Protein AF-E9HBF3-F1 (afdb_monomer)

Structure (mmCIF, N/CA/C/O backbone):
data_AF-E9HBF3-F1
#
_entry.id   AF-E9HBF3-F1
#
loop_
_atom_site.group_PDB
_atom_site.id
_atom_site.type_symbol
_atom_site.label_atom_id
_atom_site.label_alt_id
_atom_site.label_comp_id
_atom_site.label_asym_id
_atom_site.label_entity_id
_atom_site.label_seq_id
_atom_site.pdbx_PDB_ins_code
_atom_site.Cartn_x
_atom_site.Cartn_y
_atom_site.Cartn_z
_atom_site.occupancy
_atom_site.B_iso_or_equiv
_atom_site.auth_seq_id
_atom_site.auth_comp_id
_atom_site.auth_asym_id
_atom_site.auth_atom_id
_atom_site.pdbx_PDB_model_num
ATOM 1 N N . MET A 1 1 ? 72.595 2.912 -24.767 1.00 28.08 1 MET A N 1
ATOM 2 C CA . MET A 1 1 ? 73.232 1.734 -25.390 1.00 28.08 1 MET A CA 1
ATOM 3 C C . MET A 1 1 ? 72.296 1.200 -26.460 1.00 28.08 1 MET A C 1
ATOM 5 O O . MET A 1 1 ? 71.126 1.056 -26.131 1.00 28.08 1 MET A O 1
ATOM 9 N N . PRO A 1 2 ? 72.779 0.834 -27.653 1.00 41.19 2 PRO A N 1
ATOM 10 C CA . PRO A 1 2 ? 73.724 1.585 -28.490 1.00 41.19 2 PRO A CA 1
ATOM 11 C C . PRO A 1 2 ? 73.258 1.657 -29.979 1.00 41.19 2 PRO A C 1
ATOM 13 O O . PRO A 1 2 ? 72.336 0.948 -30.363 1.00 41.19 2 PRO A O 1
ATOM 16 N N . ASP A 1 3 ? 73.857 2.562 -30.773 1.00 30.80 3 ASP A N 1
ATOM 17 C CA . ASP A 1 3 ? 74.501 2.311 -32.096 1.00 30.80 3 ASP A CA 1
ATOM 18 C C . ASP A 1 3 ? 73.608 2.576 -33.341 1.00 30.80 3 ASP A C 1
ATOM 20 O O . ASP A 1 3 ? 72.460 2.162 -33.358 1.00 30.80 3 ASP A O 1
ATOM 24 N N . SER A 1 4 ? 73.985 3.268 -34.433 1.00 32.28 4 SER A N 1
ATOM 25 C CA . SER A 1 4 ? 75.213 3.952 -34.884 1.00 32.28 4 SER A CA 1
ATOM 26 C C . SER A 1 4 ? 74.895 4.918 -36.059 1.00 32.28 4 SER A C 1
ATOM 28 O O . SER A 1 4 ? 74.045 4.619 -36.889 1.00 32.28 4 SER A O 1
ATOM 30 N N . LEU A 1 5 ? 75.619 6.048 -36.120 1.00 29.22 5 LEU A N 1
ATOM 31 C CA . LEU A 1 5 ? 76.273 6.711 -37.278 1.00 29.22 5 LEU A CA 1
ATOM 32 C C . LEU A 1 5 ? 75.673 6.614 -38.707 1.00 29.22 5 LEU A C 1
ATOM 34 O O . LEU A 1 5 ? 75.657 5.544 -39.301 1.00 29.22 5 LEU A O 1
ATOM 38 N N . SER A 1 6 ? 75.438 7.761 -39.368 1.00 27.08 6 SER A N 1
ATOM 39 C CA . SER A 1 6 ? 76.413 8.382 -40.300 1.00 27.08 6 SER A CA 1
ATOM 40 C C . SER A 1 6 ? 75.799 9.572 -41.063 1.00 27.08 6 SER A C 1
ATOM 42 O O . SER A 1 6 ? 74.773 9.440 -41.723 1.00 27.08 6 SER A O 1
ATOM 44 N N . ASN A 1 7 ? 76.486 10.719 -41.029 1.00 34.28 7 ASN A N 1
ATOM 45 C CA . ASN A 1 7 ? 76.371 11.791 -42.031 1.00 34.28 7 ASN A CA 1
ATOM 46 C C . ASN A 1 7 ? 77.006 11.316 -43.358 1.00 34.28 7 ASN A C 1
ATOM 48 O O . ASN A 1 7 ? 77.822 10.386 -43.330 1.00 34.28 7 ASN A O 1
ATOM 52 N N . PRO A 1 8 ? 76.692 11.950 -44.505 1.00 32.62 8 PRO A N 1
ATOM 53 C CA . PRO A 1 8 ? 77.701 12.856 -45.068 1.00 32.62 8 PRO A CA 1
ATOM 54 C C . PRO A 1 8 ? 77.148 14.096 -45.798 1.00 32.62 8 PRO A C 1
ATOM 56 O O . PRO A 1 8 ? 76.252 14.023 -46.635 1.00 32.62 8 PRO A O 1
ATOM 59 N N . GLU A 1 9 ? 77.812 15.229 -45.564 1.00 29.06 9 GLU A N 1
ATOM 60 C CA . GLU A 1 9 ? 78.043 16.254 -46.581 1.00 29.06 9 GLU A CA 1
ATOM 61 C C . GLU A 1 9 ? 79.054 15.715 -47.606 1.00 29.06 9 GLU A C 1
ATOM 63 O O . GLU A 1 9 ? 80.162 15.341 -47.221 1.00 29.06 9 GLU A O 1
ATOM 68 N N . THR A 1 10 ? 78.733 15.709 -48.906 1.00 28.00 10 THR A N 1
ATOM 69 C CA . THR A 1 10 ? 79.713 15.993 -49.976 1.00 28.00 10 THR A CA 1
ATOM 70 C C . THR A 1 10 ? 79.043 16.244 -51.335 1.00 28.00 10 THR A C 1
ATOM 72 O O . THR A 1 10 ? 78.173 15.501 -51.777 1.00 28.00 10 THR A O 1
ATOM 75 N N . SER A 1 11 ? 79.576 17.247 -52.038 1.00 28.05 11 SER A N 1
ATOM 76 C CA . SER A 1 11 ? 79.447 17.546 -53.476 1.00 28.05 11 SER A CA 1
ATOM 77 C C . SER A 1 11 ? 78.291 18.447 -53.957 1.00 28.05 11 SER A C 1
ATOM 79 O O . SER A 1 11 ? 77.379 18.064 -54.680 1.00 28.05 11 SER A O 1
ATOM 81 N N . LEU A 1 12 ? 78.468 19.747 -53.706 1.00 35.88 12 LEU A N 1
ATOM 82 C CA . LEU A 1 12 ? 78.299 20.757 -54.755 1.00 35.88 12 LEU A CA 1
ATOM 83 C C . LEU A 1 12 ? 79.324 20.478 -55.871 1.00 35.88 12 LEU A C 1
ATOM 85 O O . LEU A 1 12 ? 80.482 20.860 -55.734 1.00 35.88 12 LEU A O 1
ATOM 89 N N . ASN A 1 13 ? 78.928 19.770 -56.933 1.00 29.80 13 ASN A N 1
ATOM 90 C CA . ASN A 1 13 ? 79.498 19.889 -58.285 1.00 29.80 13 ASN A CA 1
ATOM 91 C C . ASN A 1 13 ? 78.826 18.902 -59.252 1.00 29.80 13 ASN A C 1
ATOM 93 O O . ASN A 1 13 ? 79.153 17.720 -59.250 1.00 29.80 13 ASN A O 1
ATOM 97 N N . SER A 1 14 ? 77.914 19.398 -60.094 1.00 29.48 14 SER A N 1
ATOM 98 C CA . SER A 1 14 ? 77.760 19.019 -61.520 1.00 29.48 14 SER A CA 1
ATOM 99 C C . SER A 1 14 ? 76.380 19.417 -62.064 1.00 29.48 14 SER A C 1
ATOM 101 O O . SER A 1 14 ? 75.605 18.599 -62.538 1.00 29.48 14 SER A O 1
ATOM 103 N N . PHE A 1 15 ? 76.065 20.716 -62.045 1.00 31.09 15 PHE A N 1
ATOM 104 C CA . PHE A 1 15 ? 74.887 21.249 -62.749 1.00 31.09 15 PHE A CA 1
ATOM 105 C C . PHE A 1 15 ? 75.175 21.664 -64.209 1.00 31.09 15 PHE A C 1
ATOM 107 O O . PHE A 1 15 ? 74.366 22.346 -64.826 1.00 31.09 15 PHE A O 1
ATOM 114 N N . PHE A 1 16 ? 76.301 21.236 -64.795 1.00 33.53 16 PHE A N 1
ATOM 115 C CA . PHE A 1 16 ? 76.642 21.479 -66.205 1.00 33.53 16 PHE A CA 1
ATOM 116 C C . PHE A 1 16 ? 77.456 20.323 -66.803 1.00 33.53 16 PHE A C 1
ATOM 118 O O . PHE A 1 16 ? 78.649 20.460 -67.031 1.00 33.53 16 PHE A O 1
ATOM 125 N N . THR A 1 17 ? 76.813 19.186 -67.063 1.00 28.30 17 THR A N 1
ATOM 126 C CA . THR A 1 17 ? 77.316 18.097 -67.929 1.00 28.30 17 THR A CA 1
ATOM 127 C C . THR A 1 17 ? 76.178 17.079 -68.044 1.00 28.30 17 THR A C 1
ATOM 129 O O . THR A 1 17 ? 75.911 16.342 -67.108 1.00 28.30 17 THR A O 1
ATOM 132 N N . THR A 1 18 ? 75.359 17.039 -69.093 1.00 32.16 18 THR A N 1
ATOM 133 C CA . THR A 1 18 ? 75.616 16.208 -70.281 1.00 32.16 18 THR A CA 1
ATOM 134 C C . THR A 1 18 ? 74.447 16.385 -71.264 1.00 32.16 18 THR A C 1
ATOM 136 O O . THR A 1 18 ? 73.465 15.651 -71.257 1.00 32.16 18 THR A O 1
ATOM 139 N N . LEU A 1 19 ? 74.538 17.383 -72.141 1.00 29.86 19 LEU A N 1
ATOM 140 C CA . LEU A 1 19 ? 73.774 17.414 -73.390 1.00 29.86 19 LEU A CA 1
ATOM 141 C C . LEU A 1 19 ? 74.514 16.533 -74.401 1.00 29.86 19 LEU A C 1
ATOM 143 O O . LEU A 1 19 ? 75.230 17.077 -75.220 1.00 29.86 19 LEU A O 1
ATOM 147 N N . TYR A 1 20 ? 74.437 15.206 -74.267 1.00 27.05 20 TYR A N 1
ATOM 148 C CA . TYR A 1 20 ? 74.716 14.186 -75.299 1.00 27.05 20 TYR A CA 1
ATOM 149 C C . TYR A 1 20 ? 74.540 12.799 -74.653 1.00 27.05 20 TYR A C 1
ATOM 151 O O . TYR A 1 20 ? 75.261 12.493 -73.701 1.00 27.05 20 TYR A O 1
ATOM 159 N N . PRO A 1 21 ? 73.638 11.930 -75.141 1.00 31.66 21 PRO A N 1
ATOM 160 C CA . PRO A 1 21 ? 73.693 10.518 -74.806 1.00 31.66 21 PRO A CA 1
ATOM 161 C C . PRO A 1 21 ? 74.932 9.894 -75.449 1.00 31.66 21 PRO A C 1
ATOM 163 O O . PRO A 1 21 ? 75.160 10.003 -76.654 1.00 31.66 21 PRO A O 1
ATOM 166 N N . ASN A 1 22 ? 75.712 9.249 -74.594 1.00 26.64 22 ASN A N 1
ATOM 167 C CA . ASN A 1 22 ? 76.778 8.314 -74.904 1.00 26.64 22 ASN A CA 1
ATOM 168 C C . ASN A 1 22 ? 76.219 7.202 -75.817 1.00 26.64 22 ASN A C 1
ATOM 170 O O . ASN A 1 22 ? 75.360 6.433 -75.388 1.00 26.64 22 ASN A O 1
ATOM 174 N N . LEU A 1 23 ? 76.656 7.147 -77.078 1.00 30.16 23 LEU A N 1
ATOM 175 C CA . LEU A 1 23 ? 76.361 6.044 -77.997 1.00 30.16 23 LEU A CA 1
ATOM 176 C C . LEU A 1 23 ? 77.464 4.993 -77.844 1.00 30.16 23 LEU A C 1
ATOM 178 O O . LEU A 1 23 ? 78.393 4.943 -78.646 1.00 30.16 23 LEU A O 1
ATOM 182 N N . SER A 1 24 ? 77.364 4.186 -76.790 1.00 29.47 24 SER A N 1
ATOM 183 C CA . SER A 1 24 ? 78.046 2.895 -76.730 1.00 29.47 24 SER A CA 1
ATOM 184 C C . SER A 1 24 ? 77.067 1.822 -77.193 1.00 29.47 24 SER A C 1
ATOM 186 O O . SER A 1 24 ? 75.926 1.781 -76.737 1.00 29.47 24 SER A O 1
ATOM 188 N N . ASP A 1 25 ? 77.540 1.027 -78.144 1.00 29.30 25 ASP A N 1
ATOM 189 C CA . ASP A 1 25 ? 76.858 -0.007 -78.917 1.00 29.30 25 ASP A CA 1
ATOM 190 C C . ASP A 1 25 ? 75.810 -0.840 -78.164 1.00 29.30 25 ASP A C 1
ATOM 192 O O . ASP A 1 25 ? 76.128 -1.494 -77.179 1.00 29.30 25 ASP A O 1
ATOM 196 N N . GLU A 1 26 ? 74.598 -0.918 -78.724 1.00 31.75 26 GLU A N 1
ATOM 197 C CA . GLU A 1 26 ? 73.961 -2.204 -79.035 1.00 31.75 26 GLU A CA 1
ATOM 198 C C . GLU A 1 26 ? 72.717 -2.012 -79.926 1.00 31.75 26 GLU A C 1
ATOM 200 O O . GLU A 1 26 ? 71.813 -1.233 -79.631 1.00 31.75 26 GLU A O 1
ATOM 205 N N . ASN A 1 27 ? 72.674 -2.800 -81.005 1.00 32.94 27 ASN A N 1
ATOM 206 C CA . ASN A 1 27 ? 71.520 -3.112 -81.858 1.00 32.94 27 ASN A CA 1
ATOM 207 C C . ASN A 1 27 ? 71.022 -2.057 -82.863 1.00 32.94 27 ASN A C 1
ATOM 209 O O . ASN A 1 27 ? 69.953 -1.473 -82.695 1.00 32.94 27 ASN A O 1
ATOM 213 N N . LEU A 1 28 ? 71.683 -1.983 -84.029 1.00 28.25 28 LEU A N 1
ATOM 214 C CA . LEU A 1 28 ? 71.010 -1.676 -85.301 1.00 28.25 28 LEU A CA 1
ATOM 215 C C . LEU A 1 28 ? 71.503 -2.589 -86.451 1.00 28.25 28 LEU A C 1
ATOM 217 O O . LEU A 1 28 ? 72.651 -3.031 -86.439 1.00 28.25 28 LEU A O 1
ATOM 221 N N . PRO A 1 29 ? 70.639 -2.912 -87.436 1.00 27.05 29 PRO A N 1
ATOM 222 C CA . PRO A 1 29 ? 70.809 -4.042 -88.346 1.00 27.05 29 PRO A CA 1
ATOM 223 C C . PRO A 1 29 ? 71.806 -3.765 -89.475 1.00 27.05 29 PRO A C 1
ATOM 225 O O . PRO A 1 29 ? 71.719 -2.764 -90.186 1.00 27.05 29 PRO A O 1
ATOM 228 N N . SER A 1 30 ? 72.683 -4.745 -89.685 1.00 32.81 30 SER A N 1
ATOM 229 C CA . SER A 1 30 ? 73.542 -4.932 -90.854 1.00 32.81 30 SER A CA 1
ATOM 230 C C . SER 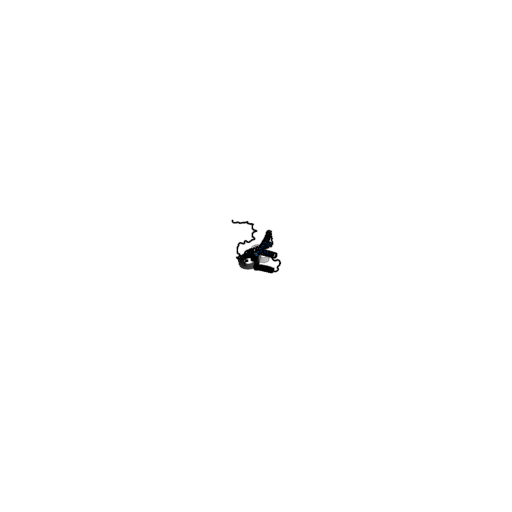A 1 30 ? 72.746 -4.880 -92.166 1.00 32.81 30 SER A C 1
ATOM 232 O O . SER A 1 30 ? 72.001 -5.805 -92.483 1.00 32.81 30 SER A O 1
ATOM 234 N N . SER A 1 31 ? 72.873 -3.788 -92.926 1.00 30.30 31 SER A N 1
ATOM 235 C CA . SER A 1 31 ? 72.688 -3.771 -94.389 1.00 30.30 31 SER A CA 1
ATOM 236 C C . SER A 1 31 ? 73.111 -2.422 -94.984 1.00 30.30 31 SER A C 1
ATOM 238 O O . SER A 1 31 ? 72.292 -1.612 -95.406 1.00 30.30 31 SER A O 1
ATOM 240 N N . TYR A 1 32 ? 74.419 -2.187 -95.054 1.00 26.03 32 TYR A N 1
ATOM 241 C CA . TYR A 1 32 ? 74.988 -1.275 -96.046 1.00 26.03 32 TYR A CA 1
ATOM 242 C C . TYR A 1 32 ? 75.946 -2.087 -96.914 1.00 26.03 32 TYR A C 1
ATOM 244 O O . TYR A 1 32 ? 76.972 -2.570 -96.444 1.00 26.03 32 TYR A O 1
ATOM 252 N N . SER A 1 33 ? 75.559 -2.295 -98.173 1.00 27.19 33 SER A N 1
ATOM 253 C CA . SER A 1 33 ? 76.457 -2.816 -99.204 1.00 27.19 33 SER A CA 1
ATOM 254 C C . SER A 1 33 ? 77.516 -1.750 -99.515 1.00 27.19 33 SER A C 1
ATOM 256 O O . SER A 1 33 ? 77.144 -0.583 -99.674 1.00 27.19 33 SER A O 1
ATOM 258 N N . PRO A 1 34 ? 78.813 -2.095 -99.592 1.00 31.56 34 PRO A N 1
ATOM 259 C CA . PRO A 1 34 ? 79.836 -1.167 -100.057 1.00 31.56 34 PRO A CA 1
ATOM 260 C C . PRO A 1 34 ? 79.575 -0.809 -101.521 1.00 31.56 34 PRO A C 1
ATOM 262 O O . PRO A 1 34 ? 79.150 -1.668 -102.292 1.00 31.56 34 PRO A O 1
ATOM 265 N N . LEU A 1 35 ? 79.832 0.453 -101.879 1.00 25.70 35 LEU A N 1
ATOM 266 C CA . LEU A 1 35 ? 79.779 0.976 -103.244 1.00 25.70 35 LEU A CA 1
ATOM 267 C C . LEU A 1 35 ? 80.336 -0.040 -104.254 1.00 25.70 35 LEU A C 1
ATOM 269 O O . LEU A 1 35 ? 81.530 -0.344 -104.235 1.00 25.70 35 LEU A O 1
ATOM 273 N N . GLU A 1 36 ? 79.480 -0.511 -105.161 1.00 27.69 36 GLU A N 1
ATOM 274 C CA . GLU A 1 36 ? 79.919 -1.197 -106.368 1.00 27.69 36 GLU A CA 1
ATOM 275 C C . GLU A 1 36 ? 80.816 -0.253 -107.178 1.00 27.69 36 GLU A C 1
ATOM 277 O O . GLU A 1 36 ? 80.443 0.854 -107.577 1.00 27.69 36 GLU A O 1
ATOM 282 N N . THR A 1 37 ? 82.036 -0.724 -107.394 1.00 29.75 37 THR A N 1
ATOM 283 C CA . THR A 1 37 ? 83.004 -0.237 -108.366 1.00 29.75 37 THR A CA 1
ATOM 284 C C . THR A 1 37 ? 82.352 -0.111 -109.743 1.00 29.75 37 THR A C 1
ATOM 286 O O . THR A 1 37 ? 82.027 -1.112 -110.379 1.00 29.75 37 THR A O 1
ATOM 289 N N . PHE A 1 38 ? 82.192 1.122 -110.230 1.00 26.06 38 PHE A N 1
ATOM 290 C CA . PHE A 1 38 ? 81.816 1.416 -111.615 1.00 26.06 38 PHE A CA 1
ATOM 291 C C . PHE A 1 38 ? 82.987 1.102 -112.567 1.00 26.06 38 PHE A C 1
ATOM 293 O O . PHE A 1 38 ? 83.639 1.999 -113.098 1.00 26.06 38 PHE A O 1
ATOM 300 N N . GLU A 1 39 ? 83.249 -0.182 -112.804 1.00 27.66 39 GLU A N 1
ATOM 301 C CA . GLU A 1 39 ? 84.010 -0.652 -113.964 1.00 27.66 39 GLU A CA 1
ATOM 302 C C . GLU A 1 39 ? 83.048 -1.017 -115.096 1.00 27.66 39 GLU A C 1
ATOM 304 O O . GLU A 1 39 ? 82.783 -2.182 -115.355 1.00 27.66 39 GLU A O 1
ATOM 309 N N . HIS A 1 40 ? 82.539 -0.018 -115.816 1.00 30.08 40 HIS A N 1
ATOM 310 C CA . HIS A 1 40 ? 81.996 -0.237 -117.157 1.00 30.08 40 HIS A CA 1
ATOM 311 C C . HIS A 1 40 ? 82.411 0.917 -118.066 1.00 30.08 40 HIS A C 1
ATOM 313 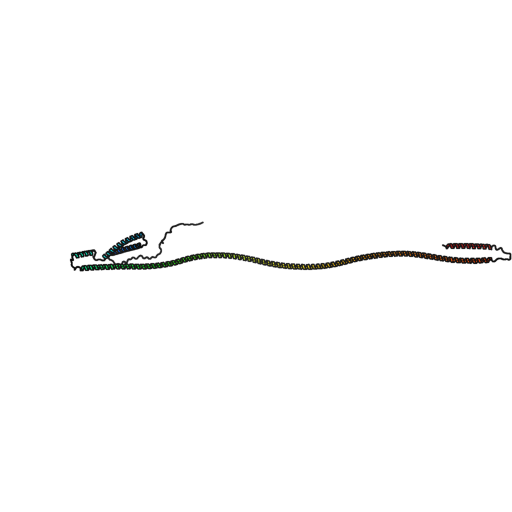O O . HIS A 1 40 ? 81.667 1.866 -118.307 1.00 30.08 40 HIS A O 1
ATOM 319 N N . SER A 1 41 ? 83.642 0.811 -118.565 1.00 24.98 41 SER A N 1
ATOM 320 C CA . SER A 1 41 ? 84.127 1.536 -119.738 1.00 24.98 41 SER A CA 1
ATOM 321 C C . SER A 1 41 ? 83.405 1.021 -120.987 1.00 24.98 41 SER A C 1
ATOM 323 O O . SER A 1 41 ? 83.555 -0.156 -121.318 1.00 24.98 41 SER A O 1
ATOM 325 N N . PRO A 1 42 ? 82.679 1.856 -121.751 1.00 33.16 42 PRO A N 1
ATOM 326 C CA . PRO A 1 42 ? 82.379 1.538 -123.133 1.00 33.16 42 PRO A CA 1
ATOM 327 C C . PRO A 1 42 ? 83.645 1.815 -123.941 1.00 33.16 42 PRO A C 1
ATOM 329 O O . PRO A 1 42 ? 84.012 2.964 -124.196 1.00 33.16 42 PRO A O 1
ATOM 332 N N . SER A 1 43 ? 84.332 0.737 -124.306 1.00 32.03 43 SER A N 1
ATOM 333 C CA . SER A 1 43 ? 85.407 0.727 -125.288 1.00 32.03 43 SER A CA 1
ATOM 334 C C . SER A 1 43 ? 84.941 1.372 -126.591 1.00 32.03 43 SER A C 1
ATOM 336 O O . SER A 1 43 ? 84.125 0.826 -127.331 1.00 32.03 43 SER A O 1
ATOM 338 N N . THR A 1 44 ? 85.496 2.532 -126.911 1.00 38.72 44 THR A N 1
ATOM 339 C CA . THR A 1 44 ? 85.747 2.912 -128.301 1.00 38.72 44 THR A CA 1
ATOM 340 C C . THR A 1 44 ? 87.086 3.623 -128.304 1.00 38.72 44 THR A C 1
ATOM 342 O O . THR A 1 44 ? 87.205 4.798 -127.971 1.00 38.72 44 THR A O 1
ATOM 345 N N . THR A 1 45 ? 88.111 2.818 -128.547 1.00 38.97 45 THR A N 1
ATOM 346 C CA . THR A 1 45 ? 89.524 3.162 -128.579 1.00 38.97 45 THR A CA 1
ATOM 347 C C . THR A 1 45 ? 89.738 4.324 -129.549 1.00 38.97 45 THR A C 1
ATOM 349 O O . THR A 1 45 ? 89.712 4.143 -130.763 1.00 38.97 45 THR A O 1
ATOM 352 N N . ILE A 1 46 ? 89.940 5.531 -129.017 1.00 45.91 46 ILE A N 1
ATOM 353 C CA . ILE A 1 46 ? 90.760 6.529 -129.705 1.00 45.91 46 ILE A CA 1
ATOM 354 C C . ILE A 1 46 ? 92.179 5.972 -129.598 1.00 45.91 46 ILE A C 1
ATOM 356 O O . ILE A 1 46 ? 92.660 5.739 -128.487 1.00 45.91 46 ILE A O 1
ATOM 360 N N . SER A 1 47 ? 92.760 5.590 -130.733 1.00 52.31 47 SER A N 1
ATOM 361 C CA . SER A 1 47 ? 93.882 4.648 -130.781 1.00 52.31 47 SER A CA 1
ATOM 362 C C . SER A 1 47 ? 95.249 5.281 -130.480 1.00 52.31 47 SER A C 1
ATOM 364 O O . SER A 1 47 ? 96.244 4.559 -130.474 1.00 52.31 47 SER A O 1
ATOM 366 N N . ASP A 1 48 ? 95.299 6.578 -130.146 1.00 58.53 48 ASP A N 1
ATOM 367 C CA . ASP A 1 48 ? 96.4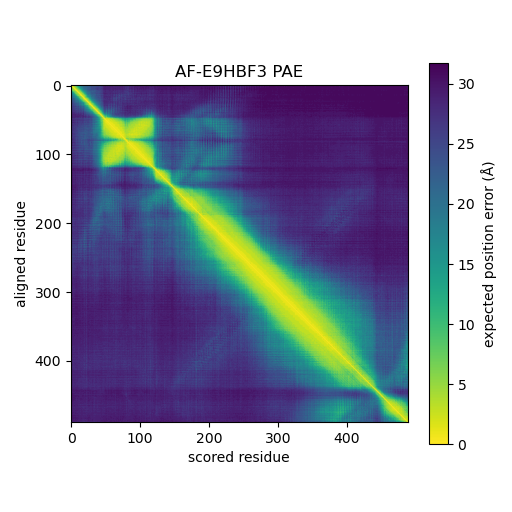94 7.260 -129.637 1.00 58.53 48 ASP A CA 1
ATOM 368 C C . ASP A 1 48 ? 96.474 7.393 -128.091 1.00 58.53 48 ASP A C 1
ATOM 370 O O . ASP A 1 48 ? 95.614 8.082 -127.515 1.00 58.53 48 ASP A O 1
ATOM 374 N N . PRO A 1 49 ? 97.437 6.766 -127.378 1.00 69.31 49 PRO A N 1
ATOM 375 C CA . PRO A 1 49 ? 97.622 6.902 -125.931 1.00 69.31 49 PRO A CA 1
ATOM 376 C C . PRO A 1 49 ? 97.691 8.355 -125.437 1.00 69.31 49 PRO A C 1
ATOM 378 O O . PRO A 1 49 ? 97.257 8.646 -124.316 1.00 69.31 49 PRO A O 1
ATOM 381 N N . ALA A 1 50 ? 98.201 9.283 -126.253 1.00 66.44 50 ALA A N 1
ATOM 382 C CA . ALA A 1 50 ? 98.301 10.694 -125.897 1.00 66.44 50 ALA A CA 1
ATOM 383 C C . ALA A 1 50 ? 96.923 11.371 -125.820 1.00 66.44 50 ALA A C 1
ATOM 385 O O . ALA A 1 50 ? 96.683 12.172 -124.911 1.00 66.44 50 ALA A O 1
ATOM 386 N N . VAL A 1 51 ? 95.989 11.014 -126.709 1.00 64.56 51 VAL A N 1
ATOM 387 C CA . VAL A 1 51 ? 94.624 11.567 -126.713 1.00 64.56 51 VAL A CA 1
ATOM 388 C C . VAL A 1 51 ? 93.822 11.061 -125.520 1.00 64.56 51 VAL A C 1
ATOM 390 O O . VAL A 1 51 ? 93.163 11.854 -124.846 1.00 64.56 51 VAL A O 1
ATOM 393 N N . ASN A 1 52 ? 93.931 9.772 -125.186 1.00 67.62 52 ASN A N 1
ATOM 394 C CA . ASN A 1 52 ? 93.283 9.217 -123.992 1.00 67.62 52 ASN A CA 1
ATOM 395 C C . ASN A 1 52 ? 93.852 9.810 -122.696 1.00 67.62 52 ASN A C 1
ATOM 397 O O . ASN A 1 52 ? 93.097 10.119 -121.773 1.00 67.62 52 ASN A O 1
ATOM 401 N N . THR A 1 53 ? 95.167 10.037 -122.637 1.00 76.69 53 THR A N 1
ATOM 402 C CA . THR A 1 53 ? 95.805 10.706 -121.493 1.00 76.69 53 THR A CA 1
ATOM 403 C C . THR A 1 53 ? 95.295 12.140 -121.345 1.00 76.69 53 THR A C 1
ATOM 405 O O . THR A 1 53 ? 94.907 12.553 -120.253 1.00 76.69 53 THR A O 1
ATOM 408 N N . ALA A 1 54 ? 95.212 12.893 -122.445 1.00 70.31 54 ALA A N 1
ATOM 409 C CA . ALA A 1 54 ? 94.679 14.252 -122.431 1.00 70.31 54 ALA A CA 1
ATOM 410 C C . ALA A 1 54 ? 93.181 14.305 -122.072 1.00 70.31 54 ALA A C 1
ATOM 412 O O . ALA A 1 54 ? 92.779 15.179 -121.302 1.00 70.31 54 ALA A O 1
ATOM 413 N N . ARG A 1 55 ? 92.375 13.337 -122.534 1.00 70.69 55 ARG A N 1
ATOM 414 C CA . ARG A 1 55 ? 90.960 13.178 -122.150 1.00 70.69 55 ARG A CA 1
ATOM 415 C C . ARG A 1 55 ? 90.805 12.981 -120.648 1.00 70.69 55 ARG A C 1
ATOM 417 O O . ARG A 1 55 ? 90.008 13.664 -120.010 1.00 70.69 55 ARG A O 1
ATOM 424 N N . ASN A 1 56 ? 91.566 12.047 -120.085 1.00 74.19 56 ASN A N 1
ATOM 425 C CA . ASN A 1 56 ? 91.504 11.737 -118.661 1.00 74.19 56 ASN A CA 1
ATOM 426 C C . ASN A 1 56 ? 92.000 12.920 -117.821 1.00 74.19 56 ASN A C 1
ATOM 428 O O . ASN A 1 56 ? 91.366 13.267 -116.828 1.00 74.19 56 ASN A O 1
ATOM 432 N N . ASN A 1 57 ? 93.055 13.610 -118.261 1.00 77.25 57 ASN A N 1
ATOM 433 C CA . ASN A 1 57 ? 93.524 14.832 -117.609 1.00 77.25 57 ASN A CA 1
ATOM 434 C C . ASN A 1 57 ? 92.463 15.941 -117.629 1.00 77.25 57 ASN A C 1
ATOM 436 O O . ASN A 1 57 ? 92.281 16.620 -116.615 1.00 77.25 57 ASN A O 1
ATOM 440 N N . PHE A 1 58 ? 91.738 16.111 -118.741 1.00 76.00 58 PHE A N 1
ATOM 441 C CA . PHE A 1 58 ? 90.620 17.050 -118.819 1.00 76.00 58 PHE A CA 1
ATOM 442 C C . PHE A 1 58 ? 89.496 16.665 -117.851 1.00 76.00 58 PHE A C 1
ATOM 444 O O . PHE A 1 58 ? 89.090 17.497 -117.044 1.00 76.00 58 PHE A O 1
ATOM 451 N N . LEU A 1 59 ? 89.033 15.411 -117.875 1.00 71.88 59 LEU A N 1
ATOM 452 C CA . LEU A 1 59 ? 87.944 14.942 -117.010 1.00 71.88 59 LEU A CA 1
ATOM 453 C C . LEU A 1 59 ? 88.277 15.082 -115.520 1.00 71.88 59 LEU A C 1
ATOM 455 O O . LEU A 1 59 ? 87.419 15.493 -114.741 1.00 71.88 59 LEU A O 1
ATOM 459 N N . THR A 1 60 ? 89.515 14.784 -115.125 1.00 78.38 60 THR A N 1
ATOM 460 C CA . THR A 1 60 ? 89.973 14.943 -113.738 1.00 78.38 60 THR A CA 1
ATOM 461 C C . THR A 1 60 ? 89.969 16.411 -113.309 1.00 78.38 60 THR A C 1
ATOM 463 O O . THR A 1 60 ? 89.437 16.734 -112.249 1.00 78.38 60 THR A O 1
ATOM 466 N N . ASN A 1 61 ? 90.495 17.320 -114.137 1.00 74.50 61 ASN A N 1
ATOM 467 C CA . ASN A 1 61 ? 90.504 18.752 -113.810 1.00 74.50 61 ASN A CA 1
ATOM 468 C C . ASN A 1 61 ? 89.100 19.365 -113.832 1.00 74.50 61 ASN A C 1
ATOM 470 O O . ASN A 1 61 ? 88.773 20.197 -112.988 1.00 74.50 61 ASN A O 1
ATOM 474 N N . TRP A 1 62 ? 88.243 18.910 -114.744 1.00 72.75 62 TRP A N 1
ATOM 475 C CA . TRP A 1 62 ? 86.850 19.329 -114.796 1.00 72.75 62 TRP A CA 1
ATOM 476 C C . TRP A 1 62 ? 86.081 18.911 -113.535 1.00 72.75 62 TRP A C 1
ATOM 478 O O . TRP A 1 62 ? 85.405 19.752 -112.945 1.00 72.75 62 TRP A O 1
ATOM 488 N N . LYS A 1 63 ? 86.243 17.666 -113.058 1.00 78.06 63 LYS A N 1
ATOM 489 C CA . LYS A 1 63 ? 85.656 17.215 -111.780 1.00 78.06 63 LYS A CA 1
ATOM 490 C C . LYS A 1 63 ? 86.113 18.078 -110.604 1.00 78.06 63 LYS A C 1
ATOM 492 O O . LYS A 1 63 ? 85.269 18.569 -109.861 1.00 78.06 63 LYS A O 1
ATOM 497 N N . ALA A 1 64 ? 87.418 18.336 -110.495 1.00 74.75 64 ALA A N 1
ATOM 498 C CA . ALA A 1 64 ? 87.962 19.212 -109.456 1.00 74.75 64 ALA A CA 1
ATOM 499 C C . ALA A 1 64 ? 87.371 20.633 -109.534 1.00 74.75 64 ALA A C 1
ATOM 501 O O . ALA A 1 64 ? 87.043 21.233 -108.513 1.00 74.75 64 ALA A O 1
ATOM 502 N N . SER A 1 65 ? 87.167 21.164 -110.745 1.00 77.38 65 SER A N 1
ATOM 503 C CA . SER A 1 65 ? 86.522 22.466 -110.924 1.00 77.38 65 SER A CA 1
ATOM 504 C C . SER A 1 65 ? 85.067 22.482 -110.444 1.00 77.38 65 SER A C 1
ATOM 506 O O . SER A 1 65 ? 84.641 23.486 -109.880 1.00 77.38 65 SER A O 1
ATOM 508 N N . VAL A 1 66 ? 84.304 21.407 -110.673 1.00 71.75 66 VAL A N 1
ATOM 509 C CA . VAL A 1 66 ? 82.895 21.298 -110.250 1.00 71.75 66 VAL A CA 1
ATOM 510 C C . VAL A 1 66 ? 82.778 21.160 -108.730 1.00 71.75 66 VAL A C 1
ATOM 512 O O . VAL A 1 66 ? 81.907 21.783 -108.126 1.00 71.75 66 VAL A O 1
ATOM 515 N N . GLU A 1 67 ? 83.669 20.397 -108.094 1.00 79.94 67 GLU A N 1
ATOM 516 C CA . GLU A 1 67 ? 83.703 20.263 -106.632 1.00 79.94 67 GLU A CA 1
ATOM 517 C C . GLU A 1 67 ? 83.996 21.605 -105.948 1.00 79.94 67 GLU A C 1
ATOM 519 O O . GLU A 1 67 ? 83.250 22.005 -105.052 1.00 79.94 67 GLU A O 1
ATOM 524 N N . ILE A 1 68 ? 84.998 22.354 -106.428 1.00 83.00 68 ILE A N 1
ATOM 525 C CA . ILE A 1 68 ? 85.314 23.697 -105.907 1.00 83.00 68 ILE A CA 1
ATOM 526 C C . ILE A 1 68 ? 84.120 24.650 -106.078 1.00 83.00 68 ILE A C 1
ATOM 528 O O . ILE A 1 68 ? 83.807 25.420 -105.170 1.00 83.00 68 ILE A O 1
ATOM 532 N N . GLU A 1 69 ? 83.416 24.586 -107.213 1.00 78.62 69 GLU A N 1
ATOM 533 C CA . GLU A 1 69 ? 82.216 25.392 -107.471 1.00 78.62 69 GLU A CA 1
ATOM 534 C C . GLU A 1 69 ? 81.076 25.058 -106.491 1.00 78.62 69 GLU A C 1
ATOM 536 O O . GLU A 1 69 ? 80.444 25.963 -105.941 1.00 78.62 69 GLU A O 1
ATOM 541 N N . SER A 1 70 ? 80.854 23.771 -106.208 1.00 73.50 70 SER A N 1
ATOM 542 C CA . SER A 1 70 ? 79.854 23.304 -105.240 1.00 73.50 70 SER A CA 1
ATOM 543 C C . SER A 1 70 ? 80.187 23.736 -103.807 1.00 73.50 70 SER A C 1
ATOM 545 O O . SER A 1 70 ? 79.311 24.207 -103.072 1.00 73.50 70 SER A O 1
ATOM 547 N N . SER A 1 71 ? 81.455 23.622 -103.401 1.00 81.38 71 SER A N 1
ATOM 548 C CA . SER A 1 71 ? 81.926 24.091 -102.094 1.00 81.38 71 SER A CA 1
ATOM 549 C C . SER A 1 71 ? 81.786 25.608 -101.958 1.00 81.38 71 SER A C 1
ATOM 551 O O . SER A 1 71 ? 81.271 26.083 -100.946 1.00 81.38 71 SER A O 1
ATOM 553 N N . TYR A 1 72 ? 82.148 26.371 -102.995 1.00 85.19 72 TYR A N 1
ATOM 554 C CA . TYR A 1 72 ? 81.956 27.822 -103.031 1.00 85.19 72 TYR A CA 1
ATOM 555 C C . TYR A 1 72 ? 80.477 28.209 -102.864 1.00 85.19 72 TYR A C 1
ATOM 557 O O . TYR A 1 72 ? 80.162 29.073 -102.042 1.00 85.19 72 TYR A O 1
ATOM 565 N N . LEU A 1 73 ? 79.559 27.551 -103.585 1.00 78.94 73 LEU A N 1
ATOM 566 C CA . LEU A 1 73 ? 78.112 27.806 -103.507 1.00 78.94 73 LEU A CA 1
ATOM 567 C C . LEU A 1 73 ? 77.516 27.451 -102.137 1.00 78.94 73 LEU A C 1
ATOM 569 O O . LEU A 1 73 ? 76.692 28.196 -101.606 1.00 78.94 73 LEU A O 1
ATOM 573 N N . THR A 1 74 ? 77.947 26.339 -101.541 1.00 82.50 74 THR A N 1
ATOM 574 C CA . THR A 1 74 ? 77.478 25.902 -100.215 1.00 82.50 74 THR A CA 1
ATOM 575 C C . THR A 1 74 ? 77.879 26.900 -99.130 1.00 82.50 74 THR A C 1
ATOM 577 O O . THR A 1 74 ? 77.060 27.275 -98.291 1.00 82.50 74 THR A O 1
ATOM 580 N N . GLU A 1 75 ? 79.129 27.366 -99.162 1.00 80.75 75 GLU A N 1
ATOM 581 C CA . GLU A 1 75 ? 79.646 28.316 -98.174 1.00 80.75 75 GLU A CA 1
ATOM 582 C C . GLU A 1 75 ? 79.075 29.728 -98.362 1.00 80.75 75 GLU A C 1
ATOM 584 O O . GLU A 1 75 ? 78.726 30.383 -97.379 1.00 80.75 75 GLU A O 1
ATOM 589 N N . THR A 1 76 ? 78.890 30.188 -99.605 1.00 78.62 76 THR A N 1
ATOM 590 C CA . THR A 1 76 ? 78.229 31.480 -99.877 1.00 78.62 76 THR A CA 1
ATOM 591 C C . THR A 1 76 ? 76.751 31.487 -99.484 1.00 78.62 76 THR A C 1
ATOM 593 O O . THR A 1 76 ? 76.252 32.531 -99.066 1.00 78.62 76 THR A O 1
ATOM 596 N N . SER A 1 77 ? 76.071 30.337 -99.542 1.00 76.50 77 SER A N 1
ATOM 597 C CA . SER A 1 77 ? 74.650 30.200 -99.187 1.00 76.50 77 SER A CA 1
ATOM 598 C C . SER A 1 77 ? 74.382 30.061 -97.680 1.00 76.50 77 SER A C 1
ATOM 600 O O . SER A 1 77 ? 73.221 30.050 -97.266 1.00 76.50 77 SER A O 1
ATOM 602 N N . ARG A 1 78 ? 75.412 29.953 -96.823 1.00 77.75 78 ARG A N 1
ATOM 603 C CA . ARG A 1 78 ? 75.208 29.889 -95.364 1.00 77.75 78 ARG A CA 1
ATOM 604 C C . ARG A 1 78 ? 74.686 31.217 -94.820 1.00 77.75 78 ARG A C 1
ATOM 606 O O . ARG A 1 78 ? 75.290 32.268 -95.012 1.00 77.75 78 ARG A O 1
ATOM 613 N N . ALA A 1 79 ? 73.616 31.139 -94.029 1.00 47.41 79 ALA A N 1
ATOM 614 C CA . ALA A 1 79 ? 72.942 32.297 -93.440 1.00 47.41 79 ALA A CA 1
ATOM 615 C C . ALA A 1 79 ? 73.813 33.122 -92.466 1.00 47.41 79 ALA A C 1
ATOM 617 O O . ALA A 1 79 ? 73.462 34.256 -92.162 1.00 47.41 79 ALA A O 1
ATOM 618 N N . HIS A 1 80 ? 74.915 32.571 -91.941 1.00 64.31 80 HIS A N 1
ATOM 619 C CA . HIS A 1 80 ? 75.791 33.238 -90.968 1.00 64.31 80 HIS A CA 1
ATOM 620 C C . HIS A 1 80 ? 77.261 33.155 -91.407 1.00 64.31 80 HIS A C 1
ATOM 622 O O . HIS A 1 80 ? 77.909 32.119 -91.268 1.00 64.31 80 HIS A O 1
ATOM 628 N N . GLN A 1 81 ? 77.807 34.264 -91.918 1.00 72.56 81 GLN A N 1
ATOM 629 C CA . GLN A 1 81 ? 79.195 34.344 -92.389 1.00 72.56 81 GLN A CA 1
ATOM 630 C C . GLN A 1 81 ? 80.140 34.884 -91.304 1.00 72.56 81 GLN A C 1
ATOM 632 O O . GLN A 1 81 ? 80.282 36.099 -91.113 1.00 72.56 81 GLN A O 1
ATOM 637 N N . THR A 1 82 ? 80.834 33.978 -90.613 1.00 78.50 82 THR A N 1
ATOM 638 C CA . THR A 1 82 ? 81.928 34.327 -89.689 1.00 78.50 82 THR A CA 1
ATOM 639 C C . THR A 1 82 ? 83.161 34.839 -90.452 1.00 78.50 82 THR A C 1
ATOM 641 O O . THR A 1 82 ? 83.279 34.672 -91.668 1.00 78.50 82 THR A O 1
ATOM 644 N N . SER A 1 83 ? 84.116 35.471 -89.757 1.00 76.81 83 SER A N 1
ATOM 645 C CA . SER A 1 83 ? 85.371 35.943 -90.376 1.00 76.81 83 SER A CA 1
ATOM 646 C C . SER A 1 83 ? 86.193 34.802 -90.995 1.00 76.81 83 SER A C 1
ATOM 648 O O . SER A 1 83 ? 86.840 34.995 -92.023 1.00 76.81 83 SER A O 1
ATOM 650 N N . SER A 1 84 ? 86.124 33.607 -90.402 1.00 78.88 84 SER A N 1
ATOM 651 C CA . SER A 1 84 ? 86.722 32.380 -90.934 1.00 78.88 84 SER A CA 1
ATOM 652 C C . SER A 1 84 ? 86.025 31.923 -92.222 1.00 78.88 84 SER A C 1
ATOM 654 O O . SER A 1 84 ? 86.707 31.693 -93.218 1.00 78.88 84 SER A O 1
ATOM 656 N N . VAL A 1 85 ? 84.685 31.916 -92.254 1.00 80.50 85 VAL A N 1
ATOM 657 C CA . VAL A 1 85 ? 83.903 31.569 -93.457 1.00 80.50 85 VAL A CA 1
ATOM 658 C C . VAL A 1 85 ? 84.175 32.550 -94.603 1.00 80.50 85 VAL A C 1
ATOM 660 O O . VAL A 1 85 ? 84.375 32.122 -95.734 1.00 80.50 85 VAL A O 1
ATOM 663 N N . ARG A 1 86 ? 84.295 33.860 -94.337 1.00 80.31 86 ARG A N 1
ATOM 664 C CA . ARG A 1 86 ? 84.654 34.840 -95.384 1.00 80.31 86 ARG A CA 1
ATOM 665 C C . ARG A 1 86 ? 86.057 34.631 -95.959 1.00 80.31 86 ARG A C 1
ATOM 667 O O . ARG A 1 86 ? 86.233 34.768 -97.167 1.00 80.31 86 ARG A O 1
ATOM 674 N N . LYS A 1 87 ? 87.050 34.288 -95.126 1.00 85.00 87 LYS A N 1
ATOM 675 C CA . LYS A 1 87 ? 88.401 33.936 -95.608 1.00 85.00 87 LYS A CA 1
ATOM 676 C C . LYS A 1 87 ? 88.374 32.681 -96.481 1.00 85.00 87 LYS A C 1
ATOM 678 O O . LYS A 1 87 ? 89.026 32.667 -97.519 1.00 85.00 87 LYS A O 1
ATOM 683 N N . LEU A 1 88 ? 87.594 31.676 -96.084 1.00 85.25 88 LEU A N 1
ATOM 684 C CA . LEU A 1 88 ? 87.418 30.447 -96.853 1.00 85.25 88 LEU A CA 1
ATOM 685 C C . LEU A 1 88 ? 86.744 30.714 -98.208 1.00 85.25 88 LEU A C 1
ATOM 687 O O . LEU A 1 88 ? 87.210 30.210 -99.222 1.00 85.25 88 LEU A O 1
ATOM 691 N N . ILE A 1 89 ? 85.711 31.564 -98.257 1.00 84.44 89 ILE A N 1
ATOM 692 C CA . ILE A 1 89 ? 85.050 31.959 -99.513 1.00 84.44 89 ILE A CA 1
ATOM 693 C C . ILE A 1 89 ? 86.036 32.648 -100.470 1.00 84.44 89 ILE A C 1
ATOM 695 O O . ILE A 1 89 ? 86.058 32.313 -101.651 1.00 84.44 89 ILE A O 1
ATOM 699 N N . LEU A 1 90 ? 86.878 33.566 -99.977 1.00 85.75 90 LEU A N 1
ATOM 700 C CA . LEU A 1 90 ? 87.899 34.230 -100.804 1.00 85.75 90 LEU A CA 1
ATOM 701 C C . LEU A 1 90 ? 88.956 33.247 -101.330 1.00 85.75 90 LEU A C 1
ATOM 703 O O . LEU A 1 90 ? 89.371 33.358 -102.482 1.00 85.75 90 LEU A O 1
ATOM 707 N N . GLN A 1 91 ? 89.375 32.276 -100.512 1.00 85.56 91 GLN A N 1
ATOM 708 C CA . GLN A 1 91 ? 90.283 31.211 -100.950 1.00 85.56 91 GLN A CA 1
ATOM 709 C C . GLN A 1 91 ? 89.639 30.338 -102.032 1.00 85.56 91 GLN A C 1
ATOM 711 O O . GLN A 1 91 ? 90.248 30.126 -103.078 1.00 85.56 91 GLN A O 1
ATOM 716 N N . LEU A 1 92 ? 88.390 29.910 -101.827 1.00 86.69 92 LEU A N 1
ATOM 717 C CA . LEU A 1 92 ? 87.634 29.128 -102.806 1.00 86.69 92 LEU A CA 1
ATOM 718 C C . LEU A 1 92 ? 87.392 29.904 -104.110 1.00 86.69 92 LEU A C 1
ATOM 720 O O . LEU A 1 92 ? 87.394 29.303 -105.179 1.00 86.69 92 LEU A O 1
ATOM 724 N N . GLU A 1 93 ? 87.223 31.229 -104.063 1.00 85.56 93 GLU A N 1
ATOM 725 C CA . GLU A 1 93 ? 87.079 32.055 -105.269 1.00 85.56 93 GLU A CA 1
ATOM 726 C C . GLU A 1 93 ? 88.374 32.106 -106.100 1.00 85.56 93 GLU A C 1
ATOM 728 O O . GLU A 1 93 ? 88.335 31.994 -107.330 1.00 85.56 93 GLU A O 1
ATOM 733 N N . GLU A 1 94 ? 89.528 32.247 -105.444 1.00 87.31 94 GLU A N 1
ATOM 734 C CA . GLU A 1 94 ? 90.828 32.245 -106.121 1.00 87.31 94 GLU A CA 1
ATOM 735 C C . GLU A 1 94 ? 91.158 30.856 -106.686 1.00 87.31 94 GLU A C 1
ATOM 737 O O . GLU A 1 94 ? 91.561 30.725 -107.848 1.00 87.31 94 GLU A O 1
ATOM 742 N N . GLU A 1 95 ? 90.907 29.799 -105.909 1.00 83.69 95 GLU A N 1
ATOM 743 C CA . GLU A 1 95 ? 91.057 28.419 -106.373 1.00 83.69 95 GLU A CA 1
ATOM 744 C C . GLU A 1 95 ? 90.115 28.104 -107.534 1.00 83.69 95 GLU A C 1
ATOM 746 O O . GLU A 1 95 ? 90.541 27.487 -108.511 1.00 83.69 95 GLU A O 1
ATOM 751 N N . LYS A 1 96 ? 88.875 28.605 -107.507 1.00 84.19 96 LYS A N 1
ATOM 752 C CA . LYS A 1 96 ? 87.939 28.493 -108.630 1.00 84.19 96 LYS A CA 1
ATOM 753 C C . LYS A 1 96 ? 88.519 29.120 -109.896 1.00 84.19 96 LYS A C 1
ATOM 755 O O . LYS A 1 96 ? 88.563 28.452 -110.928 1.00 84.19 96 LYS A O 1
ATOM 760 N N . LYS A 1 97 ? 88.997 30.372 -109.842 1.00 82.62 97 LYS A N 1
ATOM 761 C CA . LYS A 1 97 ? 89.587 31.067 -111.008 1.00 82.62 97 LYS A CA 1
ATOM 762 C C . LYS A 1 97 ? 90.797 30.312 -111.559 1.00 82.62 97 LYS A C 1
ATOM 764 O O . LYS A 1 97 ? 90.913 30.127 -112.775 1.00 82.62 97 LYS A O 1
ATOM 769 N N . LYS A 1 98 ? 91.681 29.841 -110.675 1.00 84.62 98 LYS A N 1
ATOM 770 C CA . LYS A 1 98 ? 92.882 29.083 -111.043 1.00 84.62 98 LYS A CA 1
ATOM 771 C C . LYS A 1 98 ? 92.533 27.743 -111.694 1.00 84.62 98 LYS A C 1
ATOM 773 O O . LYS A 1 98 ? 93.057 27.436 -112.767 1.00 84.62 98 LYS A O 1
ATOM 778 N N . THR A 1 99 ? 91.622 26.982 -111.094 1.00 80.31 99 THR A N 1
ATOM 779 C CA . THR A 1 99 ? 91.202 25.663 -111.585 1.00 80.31 99 THR A CA 1
ATOM 780 C C . THR A 1 99 ? 90.419 25.770 -112.892 1.00 80.31 99 THR A C 1
ATOM 782 O O . THR A 1 99 ? 90.666 24.985 -113.806 1.00 80.31 99 THR A O 1
ATOM 785 N N . HIS A 1 100 ? 89.571 26.791 -113.067 1.00 76.69 100 HIS A N 1
ATOM 786 C CA . HIS A 1 100 ? 88.913 27.059 -114.352 1.00 76.69 100 HIS A CA 1
ATOM 787 C C . HIS A 1 100 ? 89.926 27.350 -115.464 1.00 76.69 100 HIS A C 1
ATOM 789 O O . HIS A 1 100 ? 89.846 26.772 -116.549 1.00 76.69 100 HIS A O 1
ATOM 795 N N . LYS A 1 101 ? 90.916 28.214 -115.200 1.00 80.06 101 LYS A N 1
ATOM 796 C CA . LYS A 1 101 ? 91.965 28.538 -116.177 1.00 80.06 101 LYS A CA 1
ATOM 797 C C . LYS A 1 101 ? 92.786 27.301 -116.555 1.00 80.06 101 LYS A C 1
ATOM 799 O O . LYS A 1 101 ? 93.053 27.087 -117.736 1.00 80.06 101 LYS A O 1
ATOM 804 N N . ALA A 1 102 ? 93.157 26.477 -115.573 1.00 76.06 102 ALA A N 1
ATOM 805 C CA . ALA A 1 102 ? 93.871 25.222 -115.804 1.00 76.06 102 ALA A CA 1
ATOM 806 C C . ALA A 1 102 ? 93.034 24.231 -116.632 1.00 76.06 102 ALA A C 1
ATOM 808 O O . ALA A 1 102 ? 93.521 23.697 -117.627 1.00 76.06 102 ALA A O 1
ATOM 809 N N . THR A 1 103 ? 91.756 24.061 -116.286 1.00 74.81 103 THR A N 1
ATOM 810 C CA . THR A 1 103 ? 90.817 23.185 -117.005 1.00 74.81 103 THR A CA 1
ATOM 811 C C . THR A 1 103 ? 90.646 23.623 -118.459 1.00 74.81 103 THR A C 1
ATOM 813 O O . THR A 1 103 ? 90.692 22.789 -119.360 1.00 74.81 103 THR A O 1
ATOM 816 N N . ASN A 1 104 ? 90.530 24.930 -118.713 1.00 71.62 104 ASN A N 1
ATOM 817 C CA . ASN A 1 104 ? 90.380 25.465 -120.066 1.00 71.62 104 ASN A CA 1
ATOM 818 C C . ASN A 1 104 ? 91.646 25.267 -120.924 1.00 71.62 104 ASN A C 1
ATOM 820 O O . ASN A 1 104 ? 91.564 24.927 -122.103 1.00 71.62 104 ASN A O 1
ATOM 824 N N . ASN A 1 105 ? 92.836 25.412 -120.332 1.00 75.06 105 ASN A N 1
ATOM 825 C CA . ASN A 1 105 ? 94.094 25.118 -121.024 1.00 75.06 105 ASN A CA 1
ATOM 826 C C . ASN A 1 105 ? 94.206 23.632 -121.401 1.00 75.06 105 ASN A C 1
ATOM 828 O O . ASN A 1 105 ? 94.608 23.311 -122.519 1.00 75.06 105 ASN A O 1
ATOM 832 N N . ILE A 1 106 ? 93.814 22.733 -120.495 1.00 74.44 106 ILE A N 1
ATOM 833 C CA . ILE A 1 106 ? 93.837 21.285 -120.735 1.00 74.44 106 ILE A CA 1
ATOM 834 C C . ILE A 1 106 ? 92.791 20.889 -121.780 1.00 74.44 106 ILE A C 1
ATOM 836 O O . ILE A 1 106 ? 93.079 20.047 -122.626 1.00 74.44 106 ILE A O 1
ATOM 840 N N . LEU A 1 107 ? 91.619 21.532 -121.789 1.00 67.31 107 LEU A N 1
ATOM 841 C CA . LEU A 1 107 ? 90.615 21.349 -122.837 1.00 67.31 107 LEU A CA 1
ATOM 842 C C . LEU A 1 107 ? 91.175 21.722 -124.215 1.00 67.31 107 LEU A C 1
ATOM 844 O O . LEU A 1 107 ? 91.077 20.926 -125.144 1.00 67.31 107 LEU A O 1
ATOM 848 N N . ASN A 1 108 ? 91.823 22.883 -124.340 1.00 67.81 108 ASN A N 1
ATOM 849 C CA . ASN A 1 108 ? 92.452 23.302 -125.596 1.00 67.81 108 ASN A CA 1
ATOM 850 C C . ASN A 1 108 ? 93.534 22.312 -126.057 1.00 67.81 108 ASN A C 1
ATOM 852 O O . ASN A 1 108 ? 93.638 22.010 -127.246 1.00 67.81 108 ASN A O 1
ATOM 856 N N . GLN A 1 109 ? 94.314 21.766 -125.122 1.00 69.94 109 GLN A N 1
ATOM 857 C CA . GLN A 1 109 ? 95.344 20.771 -125.415 1.00 69.94 109 GLN A CA 1
ATOM 858 C C . GLN A 1 109 ? 94.747 19.414 -125.821 1.00 69.94 109 GLN A C 1
ATOM 860 O O . GLN A 1 109 ? 95.239 18.780 -126.753 1.00 69.94 109 GLN A O 1
ATOM 865 N N . TYR A 1 110 ? 93.661 18.990 -125.174 1.00 66.12 110 TYR A N 1
ATOM 866 C CA . TYR A 1 110 ? 92.916 17.785 -125.529 1.00 66.12 110 TYR A CA 1
ATOM 867 C C . TYR A 1 110 ? 92.285 17.904 -126.922 1.00 66.12 110 TYR A C 1
ATOM 869 O O . TYR A 1 110 ? 92.460 17.012 -127.749 1.00 66.12 110 TYR A O 1
ATOM 877 N N . VAL A 1 111 ? 91.646 19.038 -127.225 1.00 61.09 111 VAL A N 1
ATOM 878 C CA . VAL A 1 111 ? 91.079 19.328 -128.551 1.00 61.09 111 VAL A CA 1
ATOM 879 C C . VAL A 1 111 ? 92.167 19.323 -129.627 1.00 61.09 111 VAL A C 1
ATOM 881 O O . VAL A 1 111 ? 91.981 18.704 -130.673 1.00 61.09 111 VAL A O 1
ATOM 884 N N . TYR A 1 112 ? 93.328 19.933 -129.365 1.00 65.25 112 TYR A N 1
ATOM 885 C CA . TYR A 1 112 ? 94.473 19.883 -130.280 1.00 65.25 112 TYR A CA 1
ATOM 886 C C . TYR A 1 112 ? 94.936 18.444 -130.557 1.00 65.25 112 TYR A C 1
ATOM 888 O O . TYR A 1 112 ? 95.189 18.090 -131.708 1.00 65.25 112 TYR A O 1
ATOM 896 N N . LEU A 1 113 ? 95.021 17.599 -129.525 1.00 65.38 113 LEU A N 1
ATOM 897 C CA . LEU A 1 113 ? 95.478 16.215 -129.662 1.00 65.38 113 LEU A CA 1
ATOM 898 C C . LEU A 1 113 ? 94.471 15.330 -130.408 1.00 65.38 113 LEU A C 1
ATOM 900 O O . LEU A 1 113 ? 94.890 14.557 -131.261 1.00 65.38 113 LEU A O 1
ATOM 904 N N . ILE A 1 114 ? 93.163 15.493 -130.181 1.00 58.97 114 ILE A N 1
ATOM 905 C CA . ILE A 1 114 ? 92.123 14.790 -130.960 1.00 58.97 114 ILE A CA 1
ATOM 906 C C . ILE A 1 114 ? 92.213 15.148 -132.449 1.00 58.97 114 ILE A C 1
ATOM 908 O O . ILE A 1 114 ? 92.066 14.285 -133.314 1.00 58.97 114 ILE A O 1
ATOM 912 N N . VAL A 1 115 ? 92.442 16.429 -132.753 1.00 56.47 115 VAL A N 1
ATOM 913 C CA . VAL A 1 115 ? 92.575 16.909 -134.136 1.00 56.47 115 VAL A CA 1
ATOM 914 C C . VAL A 1 115 ? 93.859 16.379 -134.777 1.00 56.47 115 VAL A C 1
ATOM 916 O O . VAL A 1 115 ? 93.848 16.032 -135.955 1.00 56.47 115 VAL A O 1
ATOM 919 N N . LYS A 1 116 ? 94.949 16.275 -134.010 1.00 56.41 116 LYS A N 1
ATOM 920 C CA . LYS A 1 116 ? 96.229 15.721 -134.468 1.00 56.41 116 LYS A CA 1
ATOM 921 C C . LYS A 1 116 ? 96.149 14.218 -134.771 1.00 56.41 116 LYS A C 1
ATOM 923 O O . LYS A 1 116 ? 96.660 13.801 -135.803 1.00 56.41 116 LYS A O 1
ATOM 928 N N . ASP A 1 117 ? 95.510 13.437 -133.903 1.00 56.59 117 ASP A N 1
ATOM 929 C CA . ASP A 1 117 ? 95.396 11.972 -134.014 1.00 56.59 117 ASP A CA 1
ATOM 930 C C . ASP A 1 117 ? 94.561 11.526 -135.230 1.00 56.59 117 ASP A C 1
ATOM 932 O O . ASP A 1 117 ? 94.892 10.570 -135.919 1.00 56.59 117 ASP A O 1
ATOM 936 N N . LYS A 1 118 ? 93.515 12.279 -135.592 1.00 53.56 118 LYS A N 1
ATOM 937 C CA . LYS A 1 118 ? 92.631 11.921 -136.717 1.00 53.56 118 LYS A CA 1
ATOM 938 C C . LYS A 1 118 ? 93.100 12.379 -138.110 1.00 53.56 118 LYS A C 1
ATOM 940 O O . LYS A 1 118 ? 92.427 12.074 -139.093 1.00 53.56 118 LYS A O 1
ATOM 945 N N . LEU A 1 119 ? 94.217 13.103 -138.231 1.00 51.88 119 LEU A N 1
ATOM 946 C CA . LEU A 1 119 ? 94.719 13.686 -139.492 1.00 51.88 119 LEU A CA 1
ATOM 947 C C . LEU A 1 119 ? 95.969 12.962 -140.043 1.00 51.88 119 LEU A C 1
ATOM 949 O O . LEU A 1 119 ? 96.887 13.609 -140.540 1.00 51.88 119 LEU A O 1
ATOM 953 N N . GLU A 1 120 ? 95.985 11.622 -140.014 1.00 49.62 120 GLU A N 1
ATOM 954 C CA . GLU A 1 120 ? 97.070 10.700 -140.443 1.00 49.62 120 GLU A CA 1
ATOM 955 C C . GLU A 1 120 ? 97.546 10.789 -141.925 1.00 49.62 120 GLU A C 1
ATOM 957 O O . GLU A 1 120 ? 98.102 9.849 -142.487 1.00 49.62 120 GLU A O 1
ATOM 962 N N . SER A 1 121 ? 97.421 11.940 -142.588 1.00 44.06 121 SER A N 1
ATOM 963 C CA . SER A 1 121 ? 98.062 12.224 -143.873 1.00 44.06 121 SER A CA 1
ATOM 964 C C . SER A 1 121 ? 98.694 13.619 -143.871 1.00 44.06 121 SER A C 1
ATOM 966 O O . SER A 1 121 ? 97.992 14.618 -144.005 1.00 44.06 121 SER A O 1
ATOM 968 N N . THR A 1 122 ? 100.020 13.653 -143.705 1.00 46.62 122 THR A N 1
ATOM 969 C CA . THR A 1 122 ? 101.028 14.606 -144.226 1.00 46.62 122 THR A CA 1
ATOM 970 C C . THR A 1 122 ? 100.595 16.046 -144.544 1.00 46.62 122 THR A C 1
ATOM 972 O O . THR A 1 122 ? 100.975 16.598 -145.574 1.00 46.62 122 THR A O 1
ATOM 975 N N . VAL A 1 123 ? 99.812 16.689 -143.679 1.00 46.41 123 VAL A N 1
ATOM 976 C CA . VAL A 1 123 ? 99.461 18.107 -143.820 1.00 46.41 123 VAL A CA 1
ATOM 977 C C . VAL A 1 123 ? 99.580 18.768 -142.451 1.00 46.41 123 VAL A C 1
ATOM 979 O O . VAL A 1 123 ? 98.617 18.861 -141.694 1.00 46.41 123 VAL A O 1
ATOM 982 N N . THR A 1 124 ? 100.787 19.211 -142.098 1.00 52.62 124 THR A N 1
ATOM 983 C CA . THR A 1 124 ? 100.988 20.057 -140.916 1.00 52.62 124 THR A CA 1
ATOM 984 C C . THR A 1 124 ? 100.624 21.512 -141.251 1.00 52.62 124 THR A C 1
ATOM 986 O O . THR A 1 124 ? 100.631 21.899 -142.424 1.00 52.62 124 THR A O 1
ATOM 989 N N . PRO A 1 125 ? 100.333 22.370 -140.252 1.00 50.00 125 PRO A N 1
ATOM 990 C CA . PRO A 1 125 ? 100.201 23.815 -140.468 1.00 50.00 125 PRO A CA 1
ATOM 991 C C . PRO A 1 125 ? 101.422 24.414 -141.183 1.00 50.00 125 PRO A C 1
ATOM 993 O O . PRO A 1 125 ? 101.291 25.360 -141.960 1.00 50.00 125 PRO A O 1
ATOM 996 N N . ASP A 1 126 ? 102.598 23.818 -140.967 1.00 47.25 126 ASP A N 1
ATOM 997 C CA . ASP A 1 126 ? 103.822 24.147 -141.685 1.00 47.25 126 ASP A CA 1
ATOM 998 C C . ASP A 1 126 ? 103.751 23.716 -143.157 1.00 47.25 126 ASP A C 1
ATOM 1000 O O . ASP A 1 126 ? 104.033 24.550 -144.010 1.00 47.25 126 ASP A O 1
ATOM 1004 N N . THR A 1 127 ? 103.247 22.516 -143.488 1.00 53.50 127 THR A N 1
ATOM 1005 C CA . THR A 1 127 ? 102.998 22.099 -144.884 1.00 53.50 127 THR A CA 1
ATOM 1006 C C . THR A 1 127 ? 102.003 23.028 -145.585 1.00 53.50 127 THR A C 1
ATOM 1008 O O . THR A 1 127 ? 102.274 23.480 -146.689 1.00 53.50 127 THR A O 1
ATOM 1011 N N . ILE A 1 128 ? 100.897 23.415 -144.935 1.00 51.25 128 ILE A N 1
ATOM 1012 C CA . ILE A 1 128 ? 99.924 24.376 -145.496 1.00 51.25 128 ILE A CA 1
ATOM 1013 C C . ILE A 1 128 ? 100.589 25.736 -145.747 1.00 51.25 128 ILE A C 1
ATOM 1015 O O . ILE A 1 128 ? 100.393 26.340 -146.803 1.00 51.25 128 ILE A O 1
ATOM 1019 N N . ARG A 1 129 ? 101.419 26.219 -144.815 1.00 53.47 129 ARG A N 1
ATOM 1020 C CA . ARG A 1 129 ? 102.157 27.482 -144.960 1.00 53.47 129 ARG A CA 1
ATOM 1021 C C . ARG A 1 129 ? 103.202 27.414 -146.078 1.00 53.47 129 ARG A C 1
ATOM 1023 O O . ARG A 1 129 ? 103.384 28.394 -146.798 1.00 53.47 129 ARG A O 1
ATOM 1030 N N . GLU A 1 130 ? 103.869 26.280 -146.240 1.00 51.44 130 GLU A N 1
ATOM 1031 C CA . GLU A 1 130 ? 104.949 26.052 -147.203 1.00 51.44 130 GLU A CA 1
ATOM 1032 C C . GLU A 1 130 ? 104.406 25.829 -148.621 1.00 51.44 130 GLU A C 1
ATOM 1034 O O . GLU A 1 130 ? 104.891 26.449 -149.565 1.00 51.44 130 GLU A O 1
ATOM 1039 N N . THR A 1 131 ? 103.298 25.096 -148.769 1.00 49.25 131 THR A N 1
ATOM 1040 C CA . THR A 1 131 ? 102.540 24.996 -150.025 1.00 49.25 131 THR A CA 1
ATOM 1041 C C . THR A 1 131 ? 101.921 26.343 -150.408 1.00 49.25 131 THR A C 1
ATOM 1043 O O . THR A 1 131 ? 101.996 26.721 -151.572 1.00 49.25 131 THR A O 1
ATOM 1046 N N . THR A 1 132 ? 101.418 27.135 -149.450 1.00 51.56 132 THR A N 1
ATOM 1047 C CA . THR A 1 132 ? 100.936 28.511 -149.704 1.00 51.56 132 THR A CA 1
ATOM 1048 C C . THR A 1 132 ? 102.075 29.441 -150.147 1.00 51.56 132 THR A C 1
ATOM 1050 O O . THR A 1 132 ? 101.884 30.292 -151.016 1.00 51.56 132 THR A O 1
ATOM 1053 N N . ARG A 1 133 ? 103.289 29.267 -149.604 1.00 51.69 133 ARG A N 1
ATOM 1054 C CA . ARG A 1 133 ? 104.484 30.033 -150.000 1.00 51.69 133 ARG A CA 1
ATOM 1055 C C . ARG A 1 133 ? 105.003 29.620 -151.383 1.00 51.69 133 ARG A C 1
ATOM 1057 O O . ARG A 1 133 ? 105.316 30.497 -152.185 1.00 51.69 133 ARG A O 1
ATOM 1064 N N . SER A 1 134 ? 105.018 28.321 -151.692 1.00 51.34 134 SER A N 1
ATOM 1065 C CA . SER A 1 134 ? 105.340 27.790 -153.026 1.00 51.34 134 SER A CA 1
ATOM 1066 C C . SER A 1 134 ? 104.306 28.191 -154.080 1.00 51.34 134 SER A C 1
ATOM 1068 O O . SER A 1 134 ? 104.697 28.604 -155.167 1.00 51.34 134 SER A O 1
ATOM 1070 N N . LEU A 1 135 ? 103.007 28.180 -153.755 1.00 51.28 135 LEU A N 1
ATOM 1071 C CA . LEU A 1 135 ? 101.933 28.691 -154.619 1.00 51.28 135 LEU A CA 1
ATOM 1072 C C . LEU A 1 135 ? 102.114 30.183 -154.917 1.00 51.28 135 LEU A C 1
ATOM 1074 O O . LEU A 1 135 ? 102.002 30.598 -156.067 1.00 51.28 135 LEU A O 1
ATOM 1078 N N . LYS A 1 136 ? 102.479 30.984 -153.909 1.00 50.44 136 LYS A N 1
ATOM 1079 C CA . LYS A 1 136 ? 102.749 32.418 -154.084 1.00 50.44 136 LYS A CA 1
ATOM 1080 C C . LYS A 1 136 ? 103.973 32.680 -154.975 1.00 50.44 136 LYS A C 1
ATOM 1082 O O . LYS A 1 136 ? 103.939 33.601 -155.782 1.00 50.44 136 LYS A O 1
ATOM 1087 N N . ASN A 1 137 ? 105.017 31.852 -154.888 1.00 50.09 137 ASN A N 1
ATOM 1088 C CA . ASN A 1 137 ? 106.212 31.968 -155.735 1.00 50.09 137 ASN A CA 1
ATOM 1089 C C . ASN A 1 137 ? 105.993 31.434 -157.167 1.00 50.09 137 ASN A C 1
ATOM 1091 O O . ASN A 1 137 ? 106.503 32.025 -158.117 1.00 50.09 137 ASN A O 1
ATOM 1095 N N . TYR A 1 138 ? 105.195 30.377 -157.350 1.00 48.16 138 TYR A N 1
ATOM 1096 C CA . TYR A 1 138 ? 104.856 29.819 -158.668 1.00 48.16 138 TYR A CA 1
ATOM 1097 C C . TYR A 1 138 ? 103.955 30.766 -159.486 1.00 48.16 138 TYR A C 1
ATOM 1099 O O . TYR A 1 138 ? 104.164 30.940 -160.688 1.00 48.16 138 TYR A O 1
ATOM 1107 N N . ILE A 1 139 ? 103.026 31.461 -158.811 1.00 52.84 139 ILE A N 1
ATOM 1108 C CA . ILE A 1 139 ? 102.177 32.520 -159.387 1.00 52.84 139 ILE A CA 1
ATOM 1109 C C . ILE A 1 139 ? 103.000 33.747 -159.826 1.00 52.84 139 ILE A C 1
ATOM 1111 O O . ILE A 1 139 ? 102.661 34.375 -160.824 1.00 52.84 139 ILE A O 1
ATOM 1115 N N . VAL A 1 140 ? 104.094 34.086 -159.129 1.00 54.81 140 VAL A N 1
ATOM 1116 C CA . VAL A 1 140 ? 104.911 35.277 -159.445 1.00 54.81 140 VAL A CA 1
ATOM 1117 C C . VAL A 1 140 ? 105.962 35.016 -160.533 1.00 54.81 140 VAL A C 1
ATOM 1119 O O . VAL A 1 140 ? 106.235 35.917 -161.323 1.00 54.81 140 VAL A O 1
ATOM 1122 N N . PHE A 1 141 ? 106.556 33.816 -160.602 1.00 51.25 141 PHE A N 1
ATOM 1123 C CA . PHE A 1 141 ? 107.745 33.585 -161.441 1.00 51.25 141 PHE A CA 1
ATOM 1124 C C . PHE A 1 141 ? 107.519 32.773 -162.728 1.00 51.25 141 PHE A C 1
ATOM 1126 O O . PHE A 1 141 ? 108.317 32.916 -163.653 1.00 51.25 141 PHE A O 1
ATOM 1133 N N . ILE A 1 142 ? 106.465 31.949 -162.828 1.00 49.22 142 ILE A N 1
ATOM 1134 C CA . ILE A 1 142 ? 106.278 31.035 -163.979 1.00 49.22 142 ILE A CA 1
ATOM 1135 C C . ILE A 1 142 ? 105.020 31.341 -164.807 1.00 49.22 142 ILE A C 1
ATOM 1137 O O . ILE A 1 142 ? 105.067 31.258 -166.031 1.00 49.22 142 ILE A O 1
ATOM 1141 N N . LEU A 1 143 ? 103.912 31.765 -164.195 1.00 49.56 143 LEU A N 1
ATOM 1142 C CA . LEU A 1 143 ? 102.621 31.896 -164.887 1.00 49.56 143 LEU A CA 1
ATOM 1143 C C . LEU A 1 143 ? 102.311 33.329 -165.348 1.00 49.56 143 LEU A C 1
ATOM 1145 O O . LEU A 1 143 ? 101.265 33.871 -165.005 1.00 49.56 143 LEU A O 1
ATOM 1149 N N . LYS A 1 144 ? 103.196 33.938 -166.155 1.00 49.44 144 LYS A N 1
ATOM 1150 C CA . LYS A 1 144 ? 102.970 35.227 -166.854 1.00 49.44 144 LYS A CA 1
ATOM 1151 C C . LYS A 1 144 ? 101.750 35.184 -167.808 1.00 49.44 144 LYS A C 1
ATOM 1153 O O . LYS A 1 144 ? 101.908 35.264 -169.019 1.00 49.44 144 LYS A O 1
ATOM 1158 N N . GLY A 1 145 ? 100.541 35.093 -167.258 1.00 51.62 145 GLY A N 1
ATOM 1159 C CA . GLY A 1 145 ? 99.264 35.284 -167.942 1.00 51.62 145 GLY A CA 1
ATOM 1160 C C . GLY A 1 145 ? 98.868 34.207 -168.954 1.00 51.62 145 GLY A C 1
ATOM 1161 O O . GLY A 1 145 ? 98.800 34.513 -170.138 1.00 51.62 145 GLY A O 1
ATOM 1162 N N . ASP A 1 146 ? 98.498 33.002 -168.498 1.00 39.62 146 ASP A N 1
ATOM 1163 C CA . ASP A 1 146 ? 97.680 32.083 -169.312 1.00 39.62 146 ASP A CA 1
ATOM 1164 C C . ASP A 1 146 ? 96.558 31.405 -168.490 1.00 39.62 146 ASP A C 1
ATOM 1166 O O . ASP A 1 146 ? 96.788 30.806 -167.432 1.00 39.62 146 ASP A O 1
ATOM 1170 N N . GLY A 1 147 ? 95.320 31.537 -168.983 1.00 47.53 147 GLY A N 1
ATOM 1171 C CA . GLY A 1 147 ? 94.049 31.182 -168.334 1.00 47.53 147 GLY A CA 1
ATOM 1172 C C . GLY A 1 147 ? 93.726 29.684 -168.283 1.00 47.53 147 GLY A C 1
ATOM 1173 O O . GLY A 1 147 ? 92.744 29.294 -167.656 1.00 47.53 147 GLY A O 1
ATOM 1174 N N . ASN A 1 148 ? 94.568 28.825 -168.859 1.00 48.53 148 ASN A N 1
ATOM 1175 C CA . ASN A 1 148 ? 94.381 27.367 -168.862 1.00 48.53 148 ASN A CA 1
ATOM 1176 C C . ASN A 1 148 ? 94.880 26.650 -167.583 1.00 48.53 148 ASN A C 1
ATOM 1178 O O . ASN A 1 148 ? 94.905 25.423 -167.525 1.00 48.53 148 ASN A O 1
ATOM 1182 N N . SER A 1 149 ? 95.243 27.395 -166.530 1.00 49.06 149 SER A N 1
ATOM 1183 C CA . SER A 1 149 ? 95.847 26.884 -165.281 1.00 49.06 149 SER A CA 1
ATOM 1184 C C . SER A 1 149 ? 94.932 26.930 -164.037 1.00 49.06 149 SER A C 1
ATOM 1186 O O . SER A 1 149 ? 95.345 26.541 -162.945 1.00 49.06 149 SER A O 1
ATOM 1188 N N . VAL A 1 150 ? 93.669 27.357 -164.181 1.00 50.53 150 VAL A N 1
ATOM 1189 C CA . VAL A 1 150 ? 92.723 27.582 -163.060 1.00 50.53 150 VAL A CA 1
ATOM 1190 C C . VAL A 1 150 ? 92.025 26.296 -162.583 1.00 50.53 150 VAL A C 1
ATOM 1192 O O . VAL A 1 150 ? 91.672 26.166 -161.411 1.00 50.53 150 VAL A O 1
ATOM 1195 N N . ASN A 1 151 ? 91.855 25.308 -163.462 1.00 49.59 151 ASN A N 1
ATOM 1196 C CA . ASN A 1 151 ? 91.027 24.126 -163.190 1.00 49.59 151 ASN A CA 1
ATOM 1197 C C . ASN A 1 151 ? 91.568 23.189 -162.077 1.00 49.59 151 ASN A C 1
ATOM 1199 O O . ASN A 1 151 ? 90.786 22.757 -161.228 1.00 49.59 151 ASN A O 1
ATOM 1203 N N . PRO A 1 152 ? 92.888 22.914 -161.986 1.00 55.41 152 PRO A N 1
ATOM 1204 C CA . PRO A 1 152 ? 93.445 22.096 -160.901 1.00 55.41 152 PRO A CA 1
ATOM 1205 C C . PRO A 1 152 ? 93.339 22.765 -159.518 1.00 55.41 152 PRO A C 1
ATOM 1207 O O . PRO A 1 152 ? 93.160 22.088 -158.506 1.00 55.41 152 PRO A O 1
ATOM 1210 N N . LEU A 1 153 ? 93.406 24.102 -159.469 1.00 50.88 153 LEU A N 1
ATOM 1211 C CA . LEU A 1 153 ? 93.297 24.891 -158.235 1.00 50.88 153 LEU A CA 1
ATOM 1212 C C . LEU A 1 153 ? 91.873 24.875 -157.664 1.00 50.88 153 LEU A C 1
ATOM 1214 O O . LEU A 1 153 ? 91.699 24.768 -156.451 1.00 50.88 153 LEU A O 1
ATOM 1218 N N . VAL A 1 154 ? 90.852 24.910 -158.526 1.00 55.53 154 VAL A N 1
ATOM 1219 C CA . VAL A 1 154 ? 89.442 24.795 -158.114 1.00 55.53 154 VAL A CA 1
ATOM 1220 C C . VAL A 1 154 ? 89.136 23.400 -157.556 1.00 55.53 154 VAL A C 1
ATOM 1222 O O . VAL A 1 154 ? 88.458 23.294 -156.532 1.00 55.53 154 VAL A O 1
ATOM 1225 N N . GLN A 1 155 ? 89.691 22.336 -158.151 1.00 55.69 155 GLN A N 1
ATOM 1226 C CA . GLN A 1 155 ? 89.530 20.969 -157.634 1.00 55.69 155 GLN A CA 1
ATOM 1227 C C . GLN A 1 155 ? 90.163 20.784 -156.248 1.00 55.69 155 GLN A C 1
ATOM 1229 O O . GLN A 1 155 ? 89.542 20.190 -155.366 1.00 55.69 155 GLN A O 1
ATOM 1234 N N . GLN A 1 156 ? 91.361 21.327 -156.006 1.00 54.03 156 GLN A N 1
ATOM 1235 C CA . GLN A 1 156 ? 91.975 21.249 -154.675 1.00 54.03 156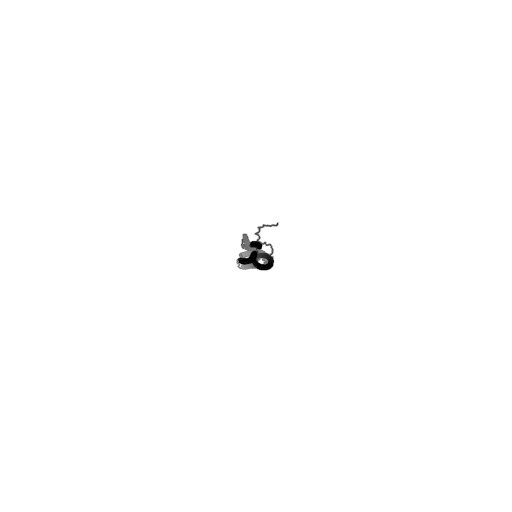 GLN A CA 1
ATOM 1236 C C . GLN A 1 156 ? 91.191 22.047 -153.625 1.00 54.03 156 GLN A C 1
ATOM 1238 O O . GLN A 1 156 ? 91.003 21.563 -152.507 1.00 54.03 156 GLN A O 1
ATOM 1243 N N . LEU A 1 157 ? 90.660 23.222 -153.982 1.00 56.38 157 LEU A N 1
ATOM 1244 C CA . LEU A 1 157 ? 89.823 24.017 -153.080 1.00 56.38 157 LEU A CA 1
ATOM 1245 C C . LEU A 1 157 ? 88.514 23.290 -152.715 1.00 56.38 157 LEU A C 1
ATOM 1247 O O . LEU A 1 157 ? 88.088 23.329 -151.561 1.00 56.38 157 LEU A O 1
ATOM 1251 N N . GLN A 1 158 ? 87.899 22.584 -153.672 1.00 55.38 158 GLN A N 1
ATOM 1252 C CA . GLN A 1 158 ? 86.702 21.766 -153.439 1.00 55.38 158 GLN A CA 1
ATOM 1253 C C . GLN A 1 158 ? 86.975 20.576 -152.513 1.00 55.38 158 GLN A C 1
ATOM 1255 O O . GLN A 1 158 ? 86.154 20.293 -151.641 1.00 55.38 158 GLN A O 1
ATOM 1260 N N . ILE A 1 159 ? 88.131 19.918 -152.639 1.00 59.09 159 ILE A N 1
ATOM 1261 C CA . ILE A 1 159 ? 88.533 18.829 -151.734 1.00 59.09 159 ILE A CA 1
ATOM 1262 C C . ILE A 1 159 ? 88.729 19.359 -150.306 1.00 59.09 159 ILE A C 1
ATOM 1264 O O . ILE A 1 159 ? 88.240 18.751 -149.353 1.00 59.09 159 ILE A O 1
ATOM 1268 N N . VAL A 1 160 ? 89.388 20.512 -150.145 1.00 55.84 160 VAL A N 1
ATOM 1269 C CA . VAL A 1 160 ? 89.590 21.148 -148.830 1.00 55.84 160 VAL A CA 1
ATOM 1270 C C . VAL A 1 160 ? 88.254 21.544 -148.195 1.00 55.84 160 VAL A C 1
ATOM 1272 O O . VAL A 1 160 ? 88.007 21.224 -147.033 1.00 55.84 160 VAL A O 1
ATOM 1275 N N . HIS A 1 161 ? 87.352 22.167 -148.959 1.00 58.03 161 HIS A N 1
ATOM 1276 C CA . HIS A 1 161 ? 86.016 22.510 -148.467 1.00 58.03 161 HIS A CA 1
ATOM 1277 C C . HIS A 1 161 ? 85.165 21.278 -148.130 1.00 58.03 161 HIS A C 1
ATOM 1279 O O . HIS A 1 161 ? 84.427 21.308 -147.144 1.00 58.03 161 HIS A O 1
ATOM 1285 N N . GLY A 1 162 ? 85.271 20.197 -148.911 1.00 59.19 162 GLY A N 1
ATOM 1286 C CA . GLY A 1 162 ? 84.606 18.923 -148.633 1.00 59.19 162 GLY A CA 1
ATOM 1287 C C . GLY A 1 162 ? 85.039 18.341 -147.290 1.00 59.19 162 GLY A C 1
ATOM 1288 O O . GLY A 1 162 ? 84.194 18.083 -146.436 1.00 59.19 162 GLY A O 1
ATOM 1289 N N . LYS A 1 163 ? 86.353 18.262 -147.051 1.00 59.88 163 LYS A N 1
ATOM 1290 C CA . LYS A 1 163 ? 86.913 17.751 -145.791 1.00 59.88 163 LYS A CA 1
ATOM 1291 C C . LYS A 1 163 ? 86.606 18.638 -144.587 1.00 59.88 163 LYS A C 1
ATOM 1293 O O . LYS A 1 163 ? 86.359 18.129 -143.500 1.00 59.88 163 LYS A O 1
ATOM 1298 N N . GLN A 1 164 ? 86.580 19.961 -144.758 1.00 55.06 164 GLN A N 1
ATOM 1299 C CA . GLN A 1 164 ? 86.206 20.866 -143.668 1.00 55.06 164 GLN A CA 1
ATOM 1300 C C . GLN A 1 164 ? 84.721 20.750 -143.302 1.00 55.06 164 GLN A C 1
ATOM 1302 O O . GLN A 1 164 ? 84.361 20.844 -142.128 1.00 55.06 164 GLN A O 1
ATOM 1307 N N . ARG A 1 165 ? 83.850 20.520 -144.293 1.00 60.91 165 ARG A N 1
ATOM 1308 C CA . ARG A 1 165 ? 82.434 20.246 -144.039 1.00 60.91 165 ARG A CA 1
ATOM 1309 C C . ARG A 1 165 ? 82.264 18.920 -143.297 1.00 60.91 165 ARG A C 1
ATOM 1311 O O . ARG A 1 165 ? 81.545 18.897 -142.308 1.00 60.91 165 ARG A O 1
ATOM 1318 N N . GLU A 1 166 ? 82.976 17.879 -143.718 1.00 61.19 166 GLU A N 1
ATOM 1319 C CA . GLU A 1 166 ? 82.990 16.562 -143.070 1.00 61.19 166 GLU A CA 1
ATOM 1320 C C . GLU A 1 166 ? 83.469 16.662 -141.610 1.00 61.19 166 GLU A C 1
ATOM 1322 O O . GLU A 1 166 ? 82.759 16.247 -140.702 1.00 61.19 166 GLU A O 1
ATOM 1327 N N . PHE A 1 167 ? 84.578 17.368 -141.352 1.00 61.88 167 PHE A N 1
ATOM 1328 C CA . PHE A 1 167 ? 85.065 17.640 -139.993 1.00 61.88 167 PHE A CA 1
ATOM 1329 C C . PHE A 1 167 ? 84.019 18.340 -139.111 1.00 61.88 167 PHE A C 1
ATOM 1331 O O . PHE A 1 167 ? 83.799 17.942 -137.965 1.00 61.88 167 PHE A O 1
ATOM 1338 N N . ASN A 1 168 ? 83.352 19.372 -139.637 1.00 57.88 168 ASN A N 1
ATOM 1339 C CA . ASN A 1 168 ? 82.326 20.097 -138.889 1.00 57.88 168 ASN A CA 1
ATOM 1340 C C . ASN A 1 168 ? 81.085 19.230 -138.618 1.00 57.88 168 ASN A C 1
ATOM 1342 O O . ASN A 1 168 ? 80.523 19.301 -137.525 1.00 57.88 168 ASN A O 1
ATOM 1346 N N . THR A 1 169 ? 80.659 18.405 -139.578 1.00 64.00 169 THR A N 1
ATOM 1347 C CA . THR A 1 169 ? 79.530 17.479 -139.407 1.00 64.00 169 THR A CA 1
ATOM 1348 C C . THR A 1 169 ? 79.843 16.409 -138.358 1.00 64.00 169 THR A C 1
ATOM 1350 O O . THR A 1 169 ? 79.022 16.168 -137.467 1.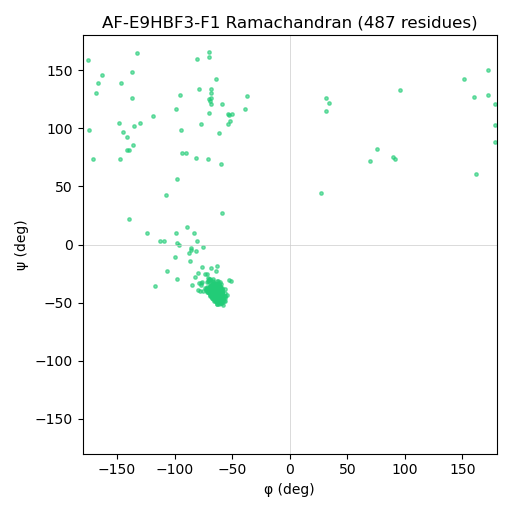00 64.00 169 THR A O 1
ATOM 1353 N N . GLU A 1 170 ? 81.045 15.836 -138.382 1.00 62.91 170 GLU A N 1
ATOM 1354 C CA . GLU A 1 170 ? 81.487 14.856 -137.389 1.00 62.91 170 GLU A CA 1
ATOM 1355 C C . GLU A 1 170 ? 81.574 15.471 -135.984 1.00 62.91 170 GLU A C 1
ATOM 1357 O O . GLU A 1 170 ? 81.102 14.874 -135.014 1.00 62.91 170 GLU A O 1
ATOM 1362 N N . LEU A 1 171 ? 82.112 16.691 -135.865 1.00 62.09 171 LEU A N 1
ATOM 1363 C CA . LEU A 1 171 ? 82.213 17.406 -134.591 1.00 62.09 171 LEU A CA 1
ATOM 1364 C C . LEU A 1 171 ? 80.831 17.663 -133.973 1.00 62.09 171 LEU A C 1
ATOM 1366 O O . LEU A 1 171 ? 80.618 17.384 -132.792 1.00 62.09 171 LEU A O 1
ATOM 1370 N N . ILE A 1 172 ? 79.876 18.152 -134.772 1.00 65.19 172 ILE A N 1
ATOM 1371 C CA . ILE A 1 172 ? 78.495 18.389 -134.322 1.00 65.19 172 ILE A CA 1
ATOM 1372 C C . ILE A 1 172 ? 77.842 17.078 -133.867 1.00 65.19 172 ILE A C 1
ATOM 1374 O O . ILE A 1 172 ? 77.159 17.049 -132.840 1.00 65.19 172 ILE A O 1
ATOM 1378 N N . THR A 1 173 ? 78.079 15.983 -134.590 1.00 66.19 173 THR A N 1
ATOM 1379 C CA . THR A 1 173 ? 77.515 14.667 -134.263 1.00 66.19 173 THR A CA 1
ATOM 1380 C C . THR A 1 173 ? 78.050 14.140 -132.930 1.00 66.19 173 THR A C 1
ATOM 1382 O O . THR A 1 173 ? 77.271 13.675 -132.094 1.00 66.19 173 THR A O 1
ATOM 1385 N N . VAL A 1 174 ? 79.358 14.270 -132.682 1.00 65.44 174 VAL A N 1
ATOM 1386 C CA . VAL A 1 174 ? 79.981 13.867 -131.410 1.00 65.44 174 VAL A CA 1
ATOM 1387 C C . VAL A 1 174 ? 79.441 14.701 -130.247 1.00 65.44 174 VAL A C 1
ATOM 1389 O O . VAL A 1 174 ? 78.983 14.133 -129.257 1.00 65.44 174 VAL A O 1
ATOM 1392 N N . LEU A 1 175 ? 79.403 16.030 -130.385 1.00 67.44 175 LEU A N 1
ATOM 1393 C CA . LEU A 1 175 ? 78.906 16.923 -129.330 1.00 67.44 175 LEU A CA 1
ATOM 1394 C C . LEU A 1 175 ? 77.424 16.673 -129.001 1.00 67.44 175 LEU A C 1
ATOM 1396 O O . LEU A 1 175 ? 77.039 16.669 -127.832 1.00 67.44 175 LEU A O 1
ATOM 1400 N N . THR A 1 176 ? 76.598 16.401 -130.015 1.00 67.31 176 THR A N 1
ATOM 1401 C CA . THR A 1 176 ? 75.171 16.087 -129.826 1.00 67.31 176 THR A CA 1
ATOM 1402 C C . THR A 1 176 ? 74.984 14.758 -129.092 1.00 67.31 176 THR A C 1
ATOM 1404 O O . THR A 1 176 ? 74.142 14.645 -128.199 1.00 67.31 176 THR A O 1
ATOM 1407 N N . ARG A 1 177 ? 75.793 13.744 -129.425 1.00 68.19 177 ARG A N 1
ATOM 1408 C CA . ARG A 1 177 ? 75.750 12.433 -128.765 1.00 68.19 177 ARG A CA 1
ATOM 1409 C C . ARG A 1 177 ? 76.181 12.518 -127.299 1.00 68.19 177 ARG A C 1
ATOM 1411 O O . ARG A 1 177 ? 75.537 11.908 -126.447 1.00 68.19 177 ARG A O 1
ATOM 1418 N N . GLU A 1 178 ? 77.215 13.301 -126.998 1.00 66.12 178 GLU A N 1
ATOM 1419 C CA . GLU A 1 178 ? 77.695 13.529 -125.629 1.00 66.12 178 GLU A CA 1
ATOM 1420 C C . GLU A 1 178 ? 76.620 14.224 -124.763 1.00 66.12 178 GLU A C 1
ATOM 1422 O O . GLU A 1 178 ? 76.353 13.797 -123.638 1.00 66.12 178 GLU A O 1
ATOM 1427 N N . ALA A 1 179 ? 75.932 15.237 -125.306 1.00 68.06 179 ALA A N 1
ATOM 1428 C CA . ALA A 1 179 ? 74.862 15.955 -124.604 1.00 68.06 179 ALA A CA 1
ATOM 1429 C C . ALA A 1 179 ? 73.658 15.053 -124.265 1.00 68.06 179 ALA A C 1
ATOM 1431 O O . ALA A 1 179 ? 73.123 15.112 -123.154 1.00 68.06 179 ALA A O 1
ATOM 1432 N N . LEU A 1 180 ? 73.257 14.173 -125.190 1.00 70.56 180 LEU A N 1
ATOM 1433 C CA . LEU A 1 180 ? 72.175 13.209 -124.958 1.00 70.56 180 LEU A CA 1
ATOM 1434 C C . LEU A 1 180 ? 72.533 12.181 -123.875 1.00 70.56 180 LEU A C 1
ATOM 1436 O O . LEU A 1 180 ? 71.681 11.830 -123.056 1.00 70.56 180 LEU A O 1
ATOM 1440 N N . LEU A 1 181 ? 73.791 11.730 -123.824 1.00 70.88 181 LEU A N 1
ATOM 1441 C CA . LEU A 1 181 ? 74.266 10.814 -122.783 1.00 70.88 181 LEU A CA 1
ATOM 1442 C C . LEU A 1 181 ? 74.248 11.468 -121.391 1.00 70.88 181 LEU A C 1
ATOM 1444 O O . LEU A 1 181 ? 73.795 10.841 -120.431 1.00 70.88 181 LEU A O 1
ATOM 1448 N N . GLN A 1 182 ? 74.650 12.738 -121.276 1.00 69.75 182 GLN A N 1
ATOM 1449 C CA . GLN A 1 182 ? 74.558 13.482 -120.012 1.00 69.75 182 GLN A CA 1
ATOM 1450 C C . GLN A 1 182 ? 73.101 13.683 -119.565 1.00 69.75 182 GLN A C 1
ATOM 1452 O O . GLN A 1 182 ? 72.774 13.494 -118.391 1.00 69.75 182 GLN A O 1
ATOM 1457 N N . GLN A 1 183 ? 72.199 13.995 -120.501 1.00 68.06 183 GLN A N 1
ATOM 1458 C CA . GLN A 1 183 ? 70.774 14.158 -120.205 1.00 68.06 183 GLN A CA 1
ATOM 1459 C C . GLN A 1 183 ? 70.119 12.845 -119.739 1.00 68.06 183 GLN A C 1
ATOM 1461 O O . GLN A 1 183 ? 69.280 12.863 -118.835 1.00 68.06 183 GLN A O 1
ATOM 1466 N N . ALA A 1 184 ? 70.512 11.703 -120.310 1.00 68.06 184 ALA A N 1
ATOM 1467 C CA . ALA A 1 184 ? 70.046 10.388 -119.874 1.00 68.06 184 ALA A CA 1
ATOM 1468 C C . ALA A 1 184 ? 70.521 10.048 -118.447 1.00 68.06 184 ALA A C 1
ATOM 1470 O O . ALA A 1 184 ? 69.727 9.556 -117.641 1.00 68.06 184 ALA A O 1
ATOM 1471 N N . GLY A 1 185 ? 71.775 10.376 -118.107 1.00 69.12 185 GLY A N 1
ATOM 1472 C CA . GLY A 1 185 ? 72.319 10.211 -116.754 1.00 69.12 185 GLY A CA 1
ATOM 1473 C C . GLY A 1 185 ? 71.560 11.026 -115.700 1.00 69.12 185 GLY A C 1
ATOM 1474 O O . GLY A 1 185 ? 71.159 10.483 -114.673 1.00 69.12 185 GLY A O 1
ATOM 1475 N N . LEU A 1 186 ? 71.269 12.300 -115.989 1.00 69.94 186 LEU A N 1
ATOM 1476 C CA . LEU A 1 186 ? 70.521 13.189 -115.087 1.00 69.94 186 LEU A CA 1
ATOM 1477 C C . LEU A 1 186 ? 69.053 12.774 -114.897 1.00 69.94 186 LEU A C 1
ATOM 1479 O O . LEU A 1 186 ? 68.498 12.907 -113.808 1.00 69.94 186 LEU A O 1
ATOM 1483 N N . ARG A 1 187 ? 68.394 12.242 -115.936 1.00 68.88 187 ARG A N 1
ATOM 1484 C CA . ARG A 1 187 ? 67.018 11.726 -115.802 1.00 68.88 187 ARG A CA 1
ATOM 1485 C C . ARG A 1 187 ? 66.953 10.485 -114.912 1.00 68.88 187 ARG A C 1
ATOM 1487 O O . ARG A 1 187 ? 65.984 10.324 -114.165 1.00 68.88 187 ARG A O 1
ATOM 1494 N N . LYS A 1 188 ? 67.974 9.625 -114.970 1.00 71.56 188 LYS A N 1
ATOM 1495 C CA . LYS A 1 188 ? 68.062 8.434 -114.118 1.00 71.56 188 LYS A CA 1
ATOM 1496 C C . LYS A 1 188 ? 68.208 8.821 -112.641 1.00 71.56 188 LYS A C 1
ATOM 1498 O O . LYS A 1 188 ? 67.400 8.371 -111.832 1.00 71.56 188 LYS A O 1
ATOM 1503 N N . THR A 1 189 ? 69.124 9.737 -112.316 1.00 72.56 189 THR A N 1
ATOM 1504 C CA . THR A 1 189 ? 69.321 10.214 -110.932 1.00 72.56 189 THR A CA 1
ATOM 1505 C C . THR A 1 189 ? 68.103 10.965 -110.388 1.00 72.56 189 THR A C 1
ATOM 1507 O O . THR A 1 189 ? 67.715 10.765 -109.239 1.00 72.56 189 THR A O 1
ATOM 1510 N N . HIS A 1 190 ? 67.421 11.768 -111.211 1.00 72.12 190 HIS A N 1
ATOM 1511 C CA . HIS A 1 190 ? 66.183 12.440 -110.801 1.00 72.12 190 HIS A CA 1
ATOM 1512 C C . HIS A 1 190 ? 65.061 11.448 -110.445 1.00 72.12 190 HIS A C 1
ATOM 1514 O O . HIS A 1 190 ? 64.344 11.638 -109.464 1.00 72.12 190 HIS A O 1
ATOM 1520 N N . THR A 1 191 ? 64.936 10.358 -111.207 1.00 77.12 191 THR A N 1
ATOM 1521 C CA . THR A 1 191 ? 63.928 9.316 -110.955 1.00 77.12 191 THR A CA 1
ATOM 1522 C C . THR A 1 191 ? 64.221 8.542 -109.664 1.00 77.12 191 THR A C 1
ATOM 1524 O O . THR A 1 191 ? 63.297 8.188 -108.932 1.00 77.12 191 THR A O 1
ATOM 1527 N N . GLU A 1 192 ? 65.496 8.293 -109.360 1.00 77.56 192 GLU A N 1
ATOM 1528 C CA . GLU A 1 192 ? 65.924 7.657 -108.106 1.00 77.56 192 GLU A CA 1
ATOM 1529 C C . GLU A 1 192 ? 65.632 8.554 -106.891 1.00 77.56 192 GLU A C 1
ATOM 1531 O O . GLU A 1 192 ? 65.025 8.089 -105.926 1.00 77.56 192 GLU A O 1
ATOM 1536 N N . LEU A 1 193 ? 65.921 9.857 -106.982 1.00 76.69 193 LEU A N 1
ATOM 1537 C CA . LEU A 1 193 ? 65.627 10.826 -105.917 1.00 76.69 193 LEU A CA 1
ATOM 1538 C C . LEU A 1 193 ? 64.124 10.967 -105.622 1.00 76.69 193 LEU A C 1
ATOM 1540 O O . LEU A 1 193 ? 63.735 11.110 -104.462 1.00 76.69 193 LEU A O 1
ATOM 1544 N N . ILE A 1 194 ? 63.257 10.889 -106.638 1.00 81.81 194 ILE A N 1
ATOM 1545 C CA . ILE A 1 194 ? 61.796 10.891 -106.431 1.00 81.81 194 ILE A CA 1
ATOM 1546 C C . ILE A 1 194 ? 61.360 9.658 -105.629 1.00 81.81 194 ILE A C 1
ATOM 1548 O O . ILE A 1 194 ? 60.584 9.787 -104.681 1.00 81.81 194 ILE A O 1
ATOM 1552 N N . LYS A 1 195 ? 61.889 8.473 -105.959 1.00 83.38 195 LYS A N 1
ATOM 1553 C CA . LYS A 1 195 ? 61.574 7.235 -105.227 1.00 83.38 195 LYS A CA 1
ATOM 1554 C C . LYS A 1 195 ? 62.058 7.287 -103.779 1.00 83.38 195 LYS A C 1
ATOM 1556 O O . LYS A 1 195 ? 61.358 6.809 -102.885 1.00 83.38 195 LYS A O 1
ATOM 1561 N N . GLU A 1 196 ? 63.230 7.866 -103.526 1.00 77.62 196 GLU A N 1
ATOM 1562 C CA . GLU A 1 196 ? 63.717 8.066 -102.159 1.00 77.62 196 GLU A CA 1
ATOM 1563 C C . GLU A 1 196 ? 62.841 9.039 -101.373 1.00 77.62 196 GLU A C 1
ATOM 1565 O O . GLU A 1 196 ? 62.457 8.724 -100.244 1.00 77.62 196 GLU A O 1
ATOM 1570 N N . LYS A 1 197 ? 62.441 10.162 -101.980 1.00 81.69 197 LYS A N 1
ATOM 1571 C CA . LYS A 1 197 ? 61.510 11.112 -101.361 1.00 81.69 197 LYS A CA 1
ATOM 1572 C C . LYS A 1 197 ? 60.192 10.436 -100.978 1.00 81.69 197 LYS A C 1
ATOM 1574 O O . LYS A 1 197 ? 59.766 10.545 -99.833 1.00 81.69 197 LYS A O 1
ATOM 1579 N N . GLU A 1 198 ? 59.580 9.674 -101.885 1.00 87.94 198 GLU A N 1
ATOM 1580 C CA . GLU A 1 198 ? 58.339 8.941 -101.592 1.00 87.94 198 GLU A CA 1
ATOM 1581 C C . GLU A 1 198 ? 58.509 7.926 -100.450 1.00 87.94 198 GLU A C 1
ATOM 1583 O O . GLU A 1 198 ? 57.603 7.733 -99.633 1.00 87.94 198 GLU A O 1
ATOM 1588 N N . LYS A 1 199 ? 59.672 7.268 -100.363 1.00 88.00 199 LYS A N 1
ATOM 1589 C CA . LYS A 1 199 ? 59.989 6.333 -99.275 1.00 88.00 199 LYS A CA 1
ATOM 1590 C C . LYS A 1 199 ? 60.121 7.059 -97.934 1.00 88.00 199 LYS A C 1
ATOM 1592 O O . LYS A 1 199 ? 59.658 6.534 -96.920 1.00 88.00 199 LYS A O 1
ATOM 1597 N N . VAL A 1 200 ? 60.729 8.244 -97.921 1.00 81.88 200 VAL A N 1
ATOM 1598 C CA . VAL A 1 200 ? 60.844 9.092 -96.726 1.00 81.88 200 VAL A CA 1
ATOM 1599 C C . VAL A 1 200 ? 59.476 9.631 -96.306 1.00 81.88 200 VAL A C 1
ATOM 1601 O O . VAL A 1 200 ? 59.133 9.503 -95.135 1.00 81.88 200 VAL A O 1
ATOM 1604 N N . ASP A 1 201 ? 58.647 10.103 -97.238 1.00 84.25 201 ASP A N 1
ATOM 1605 C CA . ASP A 1 201 ? 57.295 10.602 -96.943 1.00 84.25 201 ASP A CA 1
ATOM 1606 C C . ASP A 1 201 ? 56.401 9.510 -96.331 1.00 84.25 201 ASP A C 1
ATOM 1608 O O . ASP A 1 201 ? 55.667 9.755 -95.371 1.00 84.25 201 ASP A O 1
ATOM 1612 N N . LYS A 1 202 ? 56.493 8.268 -96.831 1.00 89.88 202 LYS A N 1
ATOM 1613 C CA . LYS A 1 202 ? 55.794 7.119 -96.227 1.00 89.88 202 LYS A CA 1
ATOM 1614 C C . LYS A 1 202 ? 56.273 6.839 -94.802 1.00 89.88 202 LYS A C 1
ATOM 1616 O O . LYS A 1 202 ? 55.448 6.577 -93.929 1.00 89.88 202 LYS A O 1
ATOM 1621 N N . LYS A 1 203 ? 57.588 6.899 -94.554 1.00 84.50 203 LYS A N 1
ATOM 1622 C CA . LYS A 1 203 ? 58.156 6.722 -93.207 1.00 84.50 203 LYS A CA 1
ATOM 1623 C C . LYS A 1 203 ? 57.734 7.844 -92.259 1.00 84.50 203 LYS A C 1
ATOM 1625 O O . LYS A 1 203 ? 57.412 7.555 -91.112 1.00 84.50 203 LYS A O 1
ATOM 1630 N N . TRP A 1 204 ? 57.697 9.086 -92.739 1.00 84.81 204 TRP A N 1
ATOM 1631 C CA . TRP A 1 204 ? 57.246 10.240 -91.966 1.00 84.81 204 TRP A CA 1
ATOM 1632 C C . TRP A 1 204 ? 55.784 10.091 -91.542 1.00 84.81 204 TRP A C 1
ATOM 1634 O O . TRP A 1 204 ? 55.497 10.139 -90.351 1.00 84.81 204 TRP A O 1
ATOM 1644 N N . LYS A 1 205 ? 54.877 9.792 -92.483 1.00 89.06 205 LYS A N 1
ATOM 1645 C CA . LYS A 1 205 ? 53.454 9.571 -92.167 1.00 89.06 205 LYS A CA 1
ATOM 1646 C C . LYS A 1 205 ? 53.242 8.434 -91.168 1.00 89.06 205 LYS A C 1
ATOM 1648 O O . LYS A 1 205 ? 52.434 8.559 -90.257 1.00 89.06 205 LYS A O 1
ATOM 1653 N N . ALA A 1 206 ? 53.986 7.336 -91.310 1.00 88.75 206 ALA A N 1
ATOM 1654 C CA . ALA A 1 206 ? 53.917 6.229 -90.359 1.00 88.75 206 ALA A CA 1
ATOM 1655 C C . ALA A 1 206 ? 54.422 6.623 -88.956 1.00 88.75 206 ALA A C 1
ATOM 1657 O O . ALA A 1 206 ? 53.894 6.140 -87.959 1.00 88.75 206 ALA A O 1
ATOM 1658 N N . ALA A 1 207 ? 55.439 7.484 -88.865 1.00 82.25 207 ALA A N 1
ATOM 1659 C CA . ALA A 1 207 ? 55.931 8.004 -87.590 1.00 82.25 207 ALA A CA 1
ATOM 1660 C C . ALA A 1 207 ? 54.956 9.012 -86.957 1.00 82.25 207 ALA A C 1
ATOM 1662 O O . ALA A 1 207 ? 54.765 8.997 -85.744 1.00 82.25 207 ALA A O 1
ATOM 1663 N N . GLU A 1 208 ? 54.313 9.850 -87.769 1.00 87.81 208 GLU A N 1
ATOM 1664 C CA . GLU A 1 208 ? 53.308 10.820 -87.332 1.00 87.81 208 GLU A CA 1
ATOM 1665 C C . GLU A 1 208 ? 52.070 10.131 -86.741 1.00 87.81 208 GLU A C 1
ATOM 1667 O O . GLU A 1 208 ? 51.629 10.497 -85.651 1.00 87.81 208 GLU A O 1
ATOM 1672 N N . GLU A 1 209 ? 51.571 9.070 -87.387 1.00 91.12 209 GLU A N 1
ATOM 1673 C CA . GLU A 1 209 ? 50.436 8.300 -86.861 1.00 91.12 209 GLU A CA 1
ATOM 1674 C C . GLU A 1 209 ? 50.791 7.602 -85.537 1.00 91.12 209 GLU A C 1
ATOM 1676 O O . GLU A 1 209 ? 50.026 7.668 -84.577 1.00 91.12 209 GLU A O 1
ATOM 1681 N N . LYS A 1 210 ? 52.002 7.032 -85.429 1.00 90.00 210 LYS A N 1
ATOM 1682 C CA . LYS A 1 210 ? 52.497 6.455 -84.165 1.00 90.00 210 LYS A CA 1
ATOM 1683 C C . LYS A 1 210 ? 52.600 7.490 -83.044 1.00 90.00 210 LYS A C 1
ATOM 1685 O O . LYS A 1 210 ? 52.286 7.182 -81.899 1.00 90.00 210 LYS A O 1
ATOM 1690 N N . LEU A 1 211 ? 53.029 8.716 -83.348 1.00 88.06 211 LEU A N 1
ATOM 1691 C CA . LEU A 1 211 ? 53.076 9.800 -82.360 1.00 88.06 211 LEU A CA 1
ATOM 1692 C C . LEU A 1 211 ? 51.677 10.217 -81.895 1.00 88.06 211 LEU A C 1
ATOM 1694 O O . LEU A 1 211 ? 51.505 10.592 -80.735 1.00 88.06 211 LEU A O 1
ATOM 1698 N N . LYS A 1 212 ? 50.681 10.165 -82.781 1.00 90.06 212 LYS A N 1
ATOM 1699 C CA . LYS A 1 212 ? 49.289 10.456 -82.435 1.00 90.06 212 LYS A CA 1
ATOM 1700 C C . LYS A 1 212 ? 48.709 9.388 -81.505 1.00 90.06 212 LYS A C 1
ATOM 1702 O O . LYS A 1 212 ? 48.144 9.747 -80.476 1.00 90.06 212 LYS A O 1
ATOM 1707 N N . GLU A 1 213 ? 48.934 8.113 -81.811 1.00 88.25 213 GLU A N 1
ATOM 1708 C CA . GLU A 1 213 ? 48.544 6.984 -80.954 1.00 88.25 213 GLU A CA 1
ATOM 1709 C C . GLU A 1 213 ? 49.190 7.093 -79.561 1.00 88.25 213 GLU A C 1
ATOM 1711 O O . GLU A 1 213 ? 48.502 7.059 -78.542 1.00 88.25 213 GLU A O 1
ATOM 1716 N N . GLN A 1 214 ? 50.495 7.381 -79.500 1.00 87.69 214 GLN A N 1
ATOM 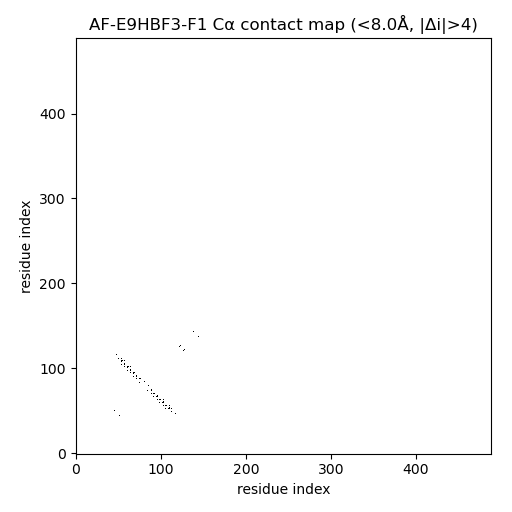1717 C CA . GLN A 1 214 ? 51.197 7.601 -78.231 1.00 87.69 214 GLN A CA 1
ATOM 1718 C C . GLN A 1 214 ? 50.637 8.782 -77.424 1.00 87.69 214 GLN A C 1
ATOM 1720 O O . GLN A 1 214 ? 50.583 8.717 -76.196 1.00 87.69 214 GLN A O 1
ATOM 1725 N N . ARG A 1 215 ? 50.199 9.867 -78.079 1.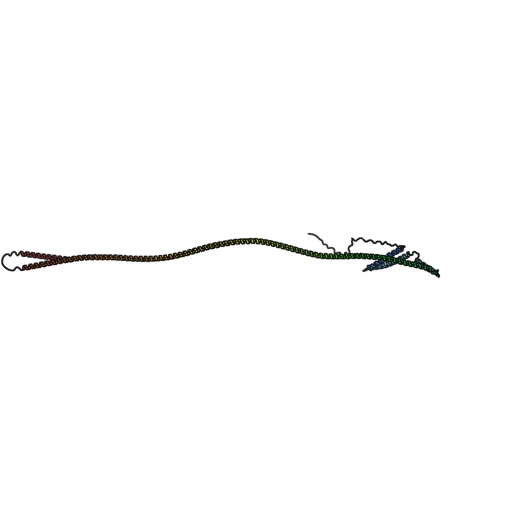00 88.88 215 ARG A N 1
ATOM 1726 C CA . ARG A 1 215 ? 49.542 10.992 -77.388 1.00 88.88 215 ARG A CA 1
ATOM 1727 C C . ARG A 1 215 ? 48.196 10.592 -76.793 1.00 88.88 215 ARG A C 1
ATOM 1729 O O . ARG A 1 215 ? 47.873 11.047 -75.698 1.00 88.88 215 ARG A O 1
ATOM 1736 N N . GLU A 1 216 ? 47.417 9.765 -77.484 1.00 89.75 216 GLU A N 1
ATOM 1737 C CA . GLU A 1 216 ? 46.152 9.254 -76.949 1.00 89.75 216 GLU A CA 1
ATOM 1738 C C . GLU A 1 216 ? 46.380 8.371 -75.719 1.00 89.75 216 GLU A C 1
ATOM 1740 O O . GLU A 1 216 ? 45.667 8.516 -74.725 1.00 89.75 216 GLU A O 1
ATOM 1745 N N . ASP A 1 217 ? 47.409 7.525 -75.733 1.00 89.12 217 ASP A N 1
ATOM 1746 C CA . ASP A 1 217 ? 47.753 6.689 -74.582 1.00 89.12 217 ASP A CA 1
ATOM 1747 C C . ASP A 1 217 ? 48.276 7.502 -73.390 1.00 89.12 217 ASP A C 1
ATOM 1749 O O . ASP A 1 217 ? 47.905 7.222 -72.249 1.00 89.12 217 ASP A O 1
ATOM 1753 N N . ILE A 1 218 ? 49.049 8.569 -73.631 1.00 89.38 218 ILE A N 1
ATOM 1754 C CA . ILE A 1 218 ? 49.447 9.521 -72.578 1.00 89.38 218 ILE A CA 1
ATOM 1755 C C . ILE A 1 218 ? 48.214 10.200 -71.964 1.00 89.38 218 ILE A C 1
ATOM 1757 O O . ILE A 1 218 ? 48.108 10.282 -70.742 1.00 89.38 218 ILE A O 1
ATOM 1761 N N . ASN A 1 219 ? 47.244 10.620 -72.782 1.00 90.75 219 ASN A N 1
ATOM 1762 C CA . ASN A 1 219 ? 46.008 11.223 -72.278 1.00 90.75 219 ASN A CA 1
ATOM 1763 C C . ASN A 1 219 ? 45.186 10.237 -71.429 1.00 90.75 219 ASN A C 1
ATOM 1765 O O . ASN A 1 219 ? 44.662 10.618 -70.381 1.00 90.75 219 ASN A O 1
ATOM 1769 N N . LYS A 1 220 ? 45.093 8.963 -71.843 1.00 92.50 220 LYS A N 1
ATOM 1770 C CA . LYS A 1 220 ? 44.450 7.906 -71.039 1.00 92.50 220 LYS A CA 1
ATOM 1771 C C . LYS A 1 220 ? 45.182 7.695 -69.712 1.00 92.50 220 LYS A C 1
ATOM 1773 O O . LYS A 1 220 ? 44.532 7.548 -68.680 1.00 92.50 220 LYS A O 1
ATOM 1778 N N . LEU A 1 221 ? 46.516 7.716 -69.719 1.00 91.50 221 LEU A N 1
ATOM 1779 C CA . LEU A 1 221 ? 47.326 7.578 -68.508 1.00 91.50 221 LEU A CA 1
ATOM 1780 C C . LEU A 1 221 ? 47.111 8.745 -67.534 1.00 91.50 221 LEU A C 1
ATOM 1782 O O . LEU A 1 221 ? 47.000 8.525 -66.328 1.00 91.50 221 LEU A O 1
ATOM 1786 N N . ASP A 1 222 ? 47.018 9.975 -68.036 1.00 90.00 222 ASP A N 1
ATOM 1787 C CA . ASP A 1 222 ? 46.731 11.146 -67.205 1.00 90.00 222 ASP A CA 1
ATOM 1788 C C . ASP A 1 222 ? 45.316 11.106 -66.619 1.00 90.00 222 ASP A C 1
ATOM 1790 O O . ASP A 1 222 ? 45.119 11.499 -65.466 1.00 90.00 222 ASP A O 1
ATOM 1794 N N . GLN A 1 223 ? 44.338 10.583 -67.366 1.00 91.81 223 GLN A N 1
ATOM 1795 C CA . GLN A 1 223 ? 42.997 10.353 -66.833 1.00 91.81 223 GLN A CA 1
ATOM 1796 C C . GLN A 1 223 ? 43.012 9.291 -65.726 1.00 91.81 223 GLN A C 1
ATOM 1798 O O . GLN A 1 223 ? 42.501 9.548 -64.639 1.00 91.81 223 GLN A O 1
ATOM 1803 N N . LEU A 1 224 ? 43.693 8.160 -65.937 1.00 92.38 224 LEU A N 1
ATOM 1804 C CA . LEU A 1 224 ? 43.845 7.118 -64.916 1.00 92.38 224 LEU A CA 1
ATOM 1805 C C . LEU A 1 224 ? 44.523 7.637 -63.642 1.00 92.38 224 LEU A C 1
ATOM 1807 O O . LEU A 1 224 ? 44.131 7.262 -62.540 1.00 92.38 224 LEU A O 1
ATOM 1811 N N . LYS A 1 225 ? 45.519 8.524 -63.760 1.00 91.44 225 LYS A N 1
ATOM 1812 C CA . LYS A 1 225 ? 46.143 9.164 -62.591 1.00 91.44 225 LYS A CA 1
ATOM 1813 C C . LYS A 1 225 ? 45.151 10.020 -61.808 1.00 91.44 225 LYS A C 1
ATOM 1815 O O . LYS A 1 225 ? 45.158 9.960 -60.580 1.00 91.44 225 LYS A O 1
ATOM 1820 N N . LYS A 1 226 ? 44.309 10.803 -62.493 1.00 92.88 226 LYS A N 1
ATOM 1821 C CA . LYS A 1 226 ? 43.261 11.607 -61.842 1.00 92.88 226 LYS A CA 1
ATOM 1822 C C . LYS A 1 226 ? 42.249 10.714 -61.134 1.00 92.88 226 LYS A C 1
ATOM 1824 O O . LYS A 1 226 ? 41.984 10.936 -59.956 1.00 92.88 226 LYS A O 1
ATOM 1829 N N . ASP A 1 227 ? 41.774 9.676 -61.816 1.00 92.81 227 ASP A N 1
ATOM 1830 C CA . ASP A 1 227 ? 40.824 8.716 -61.253 1.00 92.81 227 ASP A CA 1
ATOM 1831 C C . ASP A 1 227 ? 41.422 8.014 -60.021 1.00 92.81 227 ASP A C 1
ATOM 1833 O O . ASP A 1 227 ? 40.751 7.854 -59.004 1.00 92.81 227 ASP A O 1
ATOM 1837 N N . ASN A 1 228 ? 42.715 7.672 -60.055 1.00 92.94 228 ASN A N 1
ATOM 1838 C CA . ASN A 1 228 ? 43.401 7.058 -58.920 1.00 92.94 228 ASN A CA 1
ATOM 1839 C C . ASN A 1 228 ? 43.502 7.994 -57.702 1.00 92.94 228 ASN A C 1
ATOM 1841 O O . ASN A 1 228 ? 43.315 7.550 -56.573 1.00 92.94 228 ASN A O 1
ATOM 1845 N N . VAL A 1 229 ? 43.745 9.294 -57.907 1.00 93.62 229 VAL A N 1
ATOM 1846 C CA . VAL A 1 229 ? 43.717 10.286 -56.813 1.00 93.62 229 VAL A CA 1
ATOM 1847 C C . VAL A 1 229 ? 42.321 10.373 -56.194 1.00 93.62 229 VAL A C 1
ATOM 1849 O O . VAL A 1 229 ? 42.192 10.411 -54.971 1.00 93.62 229 VAL A O 1
ATOM 1852 N N . THR A 1 230 ? 41.268 10.362 -57.016 1.00 93.62 230 THR A N 1
ATOM 1853 C CA . THR A 1 230 ? 39.884 10.343 -56.525 1.00 93.62 230 THR A CA 1
ATOM 1854 C C . THR A 1 230 ? 39.579 9.067 -55.740 1.00 93.62 230 THR A C 1
ATOM 1856 O O . THR A 1 230 ? 39.002 9.150 -54.658 1.00 93.62 230 THR A O 1
ATOM 1859 N N . ASN A 1 231 ? 40.018 7.905 -56.227 1.00 93.62 231 ASN A N 1
ATOM 1860 C CA . ASN A 1 231 ? 39.834 6.629 -55.535 1.00 93.62 231 ASN A CA 1
ATOM 1861 C C . ASN A 1 231 ? 40.575 6.578 -54.195 1.00 93.62 231 ASN A C 1
ATOM 1863 O O . ASN A 1 231 ? 40.021 6.078 -53.222 1.00 93.62 231 ASN A O 1
ATOM 1867 N N . LEU A 1 232 ? 41.790 7.131 -54.111 1.00 93.75 232 LEU A N 1
ATOM 1868 C CA . LEU A 1 232 ? 42.524 7.232 -52.845 1.00 93.75 232 LEU A CA 1
ATOM 1869 C C . LEU A 1 232 ? 41.790 8.109 -51.827 1.00 93.75 232 LEU A C 1
ATOM 1871 O O . LEU A 1 232 ? 41.732 7.754 -50.654 1.00 93.75 232 LEU A O 1
ATOM 1875 N N . LYS A 1 233 ? 41.183 9.215 -52.272 1.00 94.31 233 LYS A N 1
ATOM 1876 C CA . LYS A 1 233 ? 40.362 10.057 -51.396 1.00 94.31 233 LYS A CA 1
ATOM 1877 C C . LYS A 1 233 ? 39.113 9.319 -50.904 1.00 94.31 233 LYS A C 1
ATOM 1879 O O . LYS A 1 233 ? 38.819 9.351 -49.718 1.00 94.31 233 LYS A O 1
ATOM 1884 N N . LEU A 1 234 ? 38.415 8.615 -51.797 1.00 94.12 234 LEU A N 1
ATOM 1885 C CA . LEU A 1 234 ? 37.255 7.797 -51.428 1.00 94.12 234 LEU A CA 1
ATOM 1886 C C . LEU A 1 234 ? 37.625 6.668 -50.459 1.00 94.12 234 LEU A C 1
ATOM 1888 O O . LEU A 1 234 ? 36.826 6.326 -49.588 1.00 94.12 234 LEU A O 1
ATOM 1892 N N . LEU A 1 235 ? 38.819 6.090 -50.606 1.00 93.69 235 LEU A N 1
ATOM 1893 C CA . LEU A 1 235 ? 39.333 5.079 -49.689 1.00 93.69 235 LEU A CA 1
ATOM 1894 C C . LEU A 1 235 ? 39.565 5.666 -48.293 1.00 93.69 235 LEU A C 1
ATOM 1896 O O . LEU A 1 235 ? 39.124 5.064 -47.321 1.00 93.69 235 LEU A O 1
ATOM 1900 N N . ASP A 1 236 ? 40.188 6.842 -48.199 1.00 93.81 236 ASP A N 1
ATOM 1901 C CA . ASP A 1 236 ? 40.401 7.550 -46.930 1.00 93.81 236 ASP A CA 1
ATOM 1902 C C . ASP A 1 236 ? 39.069 7.926 -46.256 1.00 93.81 236 ASP A C 1
ATOM 1904 O O . ASP A 1 236 ? 38.845 7.616 -45.086 1.00 93.81 236 ASP A O 1
ATOM 1908 N N . ASP A 1 237 ? 38.121 8.481 -47.019 1.00 94.50 237 ASP A N 1
ATOM 1909 C CA . ASP A 1 237 ? 36.768 8.789 -46.537 1.00 94.50 237 ASP A CA 1
ATOM 1910 C C . ASP A 1 237 ? 36.050 7.522 -46.024 1.00 94.50 237 ASP A C 1
ATOM 1912 O O . ASP A 1 237 ? 35.396 7.541 -44.977 1.00 94.50 237 ASP A O 1
ATOM 1916 N N . SER A 1 238 ? 36.203 6.395 -46.729 1.00 93.06 238 SER A N 1
ATOM 1917 C CA . SER A 1 238 ? 35.632 5.104 -46.322 1.00 93.06 238 SER A CA 1
ATOM 1918 C C . SER A 1 238 ? 36.288 4.562 -45.051 1.00 93.06 238 SER A C 1
ATOM 1920 O O . SER A 1 238 ? 35.591 4.043 -44.182 1.00 93.06 238 SER A O 1
ATOM 1922 N N . GLN A 1 239 ? 37.607 4.706 -44.914 1.00 94.50 239 GLN A N 1
ATOM 1923 C CA . GLN A 1 239 ? 38.361 4.307 -43.726 1.00 94.50 239 GLN A CA 1
ATOM 1924 C C . GLN A 1 239 ? 37.881 5.091 -42.494 1.00 94.50 239 GLN A C 1
ATOM 1926 O O . GLN A 1 239 ? 37.515 4.492 -41.482 1.00 94.50 239 GLN A O 1
ATOM 1931 N N . ASN A 1 240 ? 37.769 6.416 -42.620 1.00 94.56 240 ASN A N 1
ATOM 1932 C CA . ASN A 1 240 ? 37.253 7.299 -41.570 1.00 94.56 240 ASN A CA 1
ATOM 1933 C C . ASN A 1 240 ? 35.807 6.938 -41.179 1.00 94.56 240 ASN A C 1
ATOM 1935 O O . ASN A 1 240 ? 35.433 6.949 -39.999 1.00 94.56 240 ASN A O 1
ATOM 1939 N N . HIS A 1 241 ? 34.976 6.574 -42.161 1.00 93.94 241 HIS A N 1
ATOM 1940 C CA . HIS A 1 241 ? 33.614 6.121 -41.895 1.00 93.94 241 HIS A CA 1
ATOM 1941 C C . HIS A 1 241 ? 33.582 4.788 -41.130 1.00 93.94 241 HIS A C 1
ATOM 1943 O O . HIS A 1 241 ? 32.811 4.647 -40.180 1.00 93.94 241 HIS A O 1
ATOM 1949 N N . VAL A 1 242 ? 34.446 3.831 -41.484 1.00 95.00 242 VAL A N 1
ATOM 1950 C CA . VAL A 1 242 ? 34.577 2.551 -40.767 1.00 95.00 242 VAL A CA 1
ATOM 1951 C C . VAL A 1 242 ? 35.003 2.768 -39.316 1.00 95.00 242 VAL A C 1
ATOM 1953 O O . VAL A 1 242 ? 34.412 2.166 -38.421 1.00 95.00 242 VAL A O 1
ATOM 1956 N N . GLU A 1 243 ? 35.970 3.648 -39.053 1.00 94.94 243 GLU A N 1
ATOM 1957 C CA . GLU A 1 243 ? 36.391 3.979 -37.684 1.00 94.94 243 GLU A CA 1
ATOM 1958 C C . GLU A 1 243 ? 35.242 4.574 -36.860 1.00 94.94 243 GLU A C 1
ATOM 1960 O O . GLU A 1 243 ? 35.030 4.191 -35.705 1.00 94.94 243 GLU A O 1
ATOM 1965 N N . THR A 1 244 ? 34.440 5.446 -37.478 1.00 95.50 244 THR A N 1
ATOM 1966 C CA . THR A 1 244 ? 33.242 6.021 -36.851 1.00 95.50 244 THR A CA 1
ATOM 1967 C C . THR A 1 244 ? 32.221 4.934 -36.502 1.00 95.50 244 THR A C 1
ATOM 1969 O O . THR A 1 244 ? 31.718 4.898 -35.379 1.00 95.50 244 THR A O 1
ATOM 1972 N N . LEU A 1 245 ? 31.941 4.011 -37.427 1.00 94.50 245 LEU A N 1
ATOM 1973 C CA . LEU A 1 245 ? 31.017 2.898 -37.187 1.00 94.50 245 LEU A CA 1
ATOM 1974 C C . LEU A 1 245 ? 31.522 1.953 -36.089 1.00 94.50 245 LEU A C 1
ATOM 1976 O O . LEU A 1 245 ? 30.737 1.497 -35.261 1.00 94.50 245 LEU A O 1
ATOM 1980 N N . GLN A 1 246 ? 32.828 1.681 -36.034 1.00 95.38 246 GLN A N 1
ATOM 1981 C CA . GLN A 1 246 ? 33.422 0.878 -34.962 1.00 95.38 246 GLN A CA 1
ATOM 1982 C C . GLN A 1 246 ? 33.291 1.554 -33.595 1.00 95.38 246 GLN A C 1
ATOM 1984 O O . GLN A 1 246 ? 33.060 0.876 -32.595 1.00 95.38 246 GLN A O 1
ATOM 1989 N N . GLN A 1 247 ? 33.425 2.880 -33.536 1.00 94.75 247 GLN A N 1
ATOM 1990 C CA . GLN A 1 247 ? 33.208 3.630 -32.304 1.00 94.75 247 GLN A CA 1
ATOM 1991 C C . GLN A 1 247 ? 31.744 3.559 -31.853 1.00 94.75 247 GLN A C 1
ATOM 1993 O O . GLN A 1 247 ? 31.484 3.250 -30.691 1.00 94.75 247 GLN A O 1
ATOM 1998 N N . GLN A 1 248 ? 30.798 3.752 -32.775 1.00 94.69 248 GLN A N 1
ATOM 1999 C CA . GLN A 1 248 ? 29.366 3.618 -32.487 1.00 94.69 248 GLN A CA 1
ATOM 2000 C C . GLN A 1 248 ? 28.995 2.205 -32.024 1.00 94.69 248 GLN A C 1
ATOM 2002 O O . GLN A 1 248 ? 28.173 2.049 -31.123 1.00 94.69 248 GLN A O 1
ATOM 2007 N N . LEU A 1 249 ? 29.621 1.171 -32.597 1.00 94.75 249 LEU A N 1
ATOM 2008 C CA . LEU A 1 249 ? 29.422 -0.210 -32.163 1.00 94.75 249 LEU A CA 1
ATOM 2009 C C . LEU A 1 249 ? 29.880 -0.415 -30.712 1.00 94.75 249 LEU A C 1
ATOM 2011 O O . LEU A 1 249 ? 29.114 -0.951 -29.916 1.00 94.75 249 LEU A O 1
ATOM 2015 N N . ARG A 1 250 ? 31.074 0.073 -30.345 1.00 94.81 250 ARG A N 1
ATOM 2016 C CA . ARG A 1 250 ? 31.574 0.003 -28.958 1.00 94.81 250 ARG A CA 1
ATOM 2017 C C . ARG A 1 250 ? 30.650 0.721 -27.974 1.00 94.81 250 ARG A C 1
ATOM 2019 O O . ARG A 1 250 ? 30.403 0.225 -26.879 1.00 94.81 250 ARG A O 1
ATOM 2026 N N . GLU A 1 251 ? 30.134 1.888 -28.350 1.00 94.75 251 GLU A N 1
ATOM 2027 C CA . GLU A 1 251 ? 29.173 2.630 -27.528 1.00 94.75 251 GLU A CA 1
ATOM 2028 C C . GLU A 1 251 ? 27.871 1.843 -27.341 1.00 94.75 251 GLU A C 1
ATOM 2030 O O . GLU A 1 251 ? 27.392 1.712 -26.215 1.00 94.75 251 GLU A O 1
ATOM 2035 N N . ALA A 1 252 ? 27.337 1.248 -28.410 1.00 93.00 252 ALA A N 1
ATOM 2036 C CA . ALA A 1 252 ? 26.149 0.401 -28.340 1.00 93.00 252 ALA A CA 1
ATOM 2037 C C . ALA A 1 252 ? 26.362 -0.849 -27.464 1.00 93.00 252 ALA A C 1
ATOM 2039 O O . ALA A 1 252 ? 25.478 -1.207 -26.686 1.00 93.00 252 ALA A O 1
ATOM 2040 N N . GLU A 1 253 ? 27.530 -1.493 -27.543 1.00 94.12 253 GLU A N 1
ATOM 2041 C CA . GLU A 1 253 ? 27.899 -2.632 -26.690 1.00 94.12 253 GLU A CA 1
ATOM 2042 C C . GLU A 1 253 ? 27.968 -2.245 -25.205 1.00 94.12 253 GLU A C 1
ATOM 2044 O O . GLU A 1 253 ? 27.471 -2.983 -24.345 1.00 94.12 253 GLU A O 1
ATOM 2049 N N . ASN A 1 254 ? 28.517 -1.066 -24.899 1.00 94.00 254 ASN A N 1
ATOM 2050 C CA . ASN A 1 254 ? 28.544 -0.533 -23.538 1.00 94.00 254 ASN A CA 1
ATOM 2051 C C . ASN A 1 254 ? 27.126 -0.254 -23.022 1.00 94.00 254 ASN A C 1
ATOM 2053 O O . ASN A 1 254 ? 26.764 -0.746 -21.955 1.00 94.00 254 ASN A O 1
ATOM 2057 N N . TYR A 1 255 ? 26.285 0.433 -23.806 1.00 93.19 255 TYR A N 1
ATOM 2058 C CA . TYR A 1 255 ? 24.887 0.675 -23.431 1.00 93.19 255 TYR A CA 1
ATOM 2059 C C . TYR A 1 255 ? 24.101 -0.622 -23.215 1.00 93.19 255 TYR A C 1
ATOM 2061 O O . TYR A 1 255 ? 23.280 -0.703 -22.303 1.00 93.19 255 TYR A O 1
ATOM 2069 N N . ASN A 1 256 ? 24.354 -1.651 -24.025 1.00 93.06 256 ASN A N 1
ATOM 2070 C CA . ASN A 1 256 ? 23.728 -2.959 -23.855 1.00 93.06 256 ASN A CA 1
ATOM 2071 C C . ASN A 1 256 ? 24.189 -3.652 -22.562 1.00 93.06 256 ASN A C 1
ATOM 2073 O O . ASN A 1 256 ? 23.388 -4.281 -21.874 1.00 93.06 256 ASN A O 1
ATOM 2077 N N . THR A 1 257 ? 25.468 -3.517 -22.202 1.00 93.56 257 THR A N 1
ATOM 2078 C CA . THR A 1 257 ? 26.015 -4.050 -20.945 1.00 93.56 257 THR A CA 1
ATOM 2079 C C . THR A 1 257 ? 25.380 -3.367 -19.733 1.00 93.56 257 THR A C 1
ATOM 2081 O O . THR A 1 257 ? 24.888 -4.056 -18.838 1.00 93.56 257 THR A O 1
ATOM 2084 N N . ASP A 1 258 ? 25.303 -2.034 -19.743 1.00 94.19 258 ASP A N 1
ATOM 2085 C CA . ASP A 1 258 ? 24.645 -1.252 -18.691 1.00 94.19 258 ASP A CA 1
ATOM 2086 C C . ASP A 1 258 ? 23.153 -1.602 -18.589 1.00 94.19 258 ASP A C 1
ATOM 2088 O O . ASP A 1 258 ? 22.632 -1.836 -17.497 1.00 94.19 258 ASP A O 1
ATOM 2092 N N . GLY A 1 259 ? 22.468 -1.717 -19.732 1.00 93.81 259 GLY A N 1
ATOM 2093 C CA . GLY A 1 259 ? 21.071 -2.140 -19.804 1.00 93.81 259 GLY A CA 1
ATOM 2094 C C . GLY A 1 259 ? 20.841 -3.523 -19.189 1.00 93.81 259 GLY A C 1
ATOM 2095 O O . GLY A 1 259 ? 19.924 -3.693 -18.387 1.00 93.81 259 GLY A O 1
ATOM 2096 N N . ASN A 1 260 ? 21.704 -4.495 -19.492 1.00 94.31 260 ASN A N 1
ATOM 2097 C CA . ASN A 1 260 ? 21.633 -5.836 -18.908 1.00 94.31 260 ASN A CA 1
ATOM 2098 C C . ASN A 1 260 ? 21.862 -5.826 -17.391 1.00 94.31 260 ASN A C 1
ATOM 2100 O O . ASN A 1 260 ? 21.186 -6.558 -16.665 1.00 94.31 260 ASN A O 1
ATOM 2104 N N . GLN A 1 261 ? 22.776 -4.988 -16.896 1.00 94.00 261 GLN A N 1
ATOM 2105 C CA . GLN A 1 261 ? 22.994 -4.846 -15.458 1.00 94.00 261 GLN A CA 1
ATOM 2106 C C . GLN A 1 261 ? 21.765 -4.241 -14.765 1.00 94.00 261 GLN A C 1
ATOM 2108 O O . GLN A 1 261 ? 21.334 -4.757 -13.736 1.00 94.00 261 GLN A O 1
ATOM 2113 N N . ILE A 1 262 ? 21.138 -3.221 -15.362 1.00 94.31 262 ILE A N 1
ATOM 2114 C CA . ILE A 1 262 ? 19.888 -2.636 -14.850 1.00 94.31 262 ILE A CA 1
ATOM 2115 C C . ILE A 1 262 ? 18.773 -3.687 -14.791 1.00 94.31 262 ILE A C 1
ATOM 2117 O O . ILE A 1 262 ? 18.051 -3.757 -13.796 1.00 94.31 262 ILE A O 1
ATOM 2121 N N . VAL A 1 263 ? 18.624 -4.517 -15.830 1.00 94.69 263 VAL A N 1
ATOM 2122 C CA . VAL A 1 263 ? 17.628 -5.602 -15.845 1.00 94.69 263 VAL A CA 1
ATOM 2123 C C . VAL A 1 263 ? 17.870 -6.572 -14.689 1.00 94.69 263 VAL A C 1
ATOM 2125 O O . VAL A 1 263 ? 16.935 -6.867 -13.948 1.00 94.69 263 VAL A O 1
ATOM 2128 N N . LYS A 1 264 ? 19.119 -6.997 -14.476 1.00 95.06 264 LYS A N 1
ATOM 2129 C CA . LYS A 1 264 ? 19.486 -7.892 -13.372 1.00 95.06 264 LYS A CA 1
ATOM 2130 C C . LYS A 1 264 ? 19.157 -7.289 -11.999 1.00 95.06 264 LYS A C 1
ATOM 2132 O O . LYS A 1 264 ? 18.557 -7.962 -11.162 1.00 95.06 264 LYS A O 1
ATOM 2137 N N . ASP A 1 265 ? 19.487 -6.015 -11.784 1.00 95.25 265 ASP A N 1
ATOM 2138 C CA . ASP A 1 265 ? 19.187 -5.307 -10.532 1.00 95.25 265 ASP A CA 1
ATOM 2139 C C . ASP A 1 265 ? 17.667 -5.188 -10.294 1.00 95.25 265 ASP A C 1
ATOM 2141 O O . ASP A 1 265 ? 17.183 -5.268 -9.159 1.00 95.25 265 ASP A O 1
ATOM 2145 N N . LEU A 1 266 ? 16.885 -5.000 -11.363 1.00 94.94 266 LEU A N 1
ATOM 2146 C CA . LEU A 1 266 ? 15.423 -4.962 -11.295 1.00 94.94 266 LEU A CA 1
ATOM 2147 C C . LEU A 1 266 ? 14.822 -6.339 -10.988 1.00 94.94 266 LEU A C 1
ATOM 2149 O O . LEU A 1 266 ? 13.890 -6.421 -10.187 1.00 94.94 266 LEU A O 1
ATOM 2153 N N . GLU A 1 267 ? 15.347 -7.415 -11.572 1.00 95.56 267 GLU A N 1
ATOM 2154 C CA . GLU A 1 267 ? 14.921 -8.789 -11.277 1.00 95.56 267 GLU A CA 1
ATOM 2155 C C . GLU A 1 267 ? 15.159 -9.161 -9.805 1.00 95.56 267 GLU A C 1
ATOM 2157 O O . GLU A 1 267 ? 14.291 -9.762 -9.159 1.00 95.56 267 GLU A O 1
ATOM 2162 N N . GLU A 1 268 ? 16.296 -8.746 -9.241 1.00 95.50 268 GLU A N 1
ATOM 2163 C CA . GLU A 1 268 ? 16.603 -8.939 -7.823 1.00 95.50 268 GLU A CA 1
ATOM 2164 C C . GLU A 1 268 ? 15.626 -8.159 -6.929 1.00 95.50 268 GLU A C 1
ATOM 2166 O O . GLU A 1 268 ? 15.015 -8.736 -6.024 1.00 95.50 268 GLU A O 1
ATOM 2171 N N . LYS A 1 269 ? 15.365 -6.880 -7.241 1.00 95.75 269 LYS A N 1
ATOM 2172 C CA . LYS A 1 269 ? 14.353 -6.075 -6.529 1.00 95.75 269 LYS A CA 1
ATOM 2173 C C . LYS A 1 269 ? 12.954 -6.680 -6.603 1.00 95.75 269 LYS A C 1
ATOM 2175 O O . LYS A 1 269 ? 12.251 -6.700 -5.596 1.00 95.75 269 LYS A O 1
ATOM 2180 N N . ILE A 1 270 ? 12.538 -7.188 -7.764 1.00 95.62 270 ILE A N 1
ATOM 2181 C CA . ILE A 1 270 ? 11.241 -7.865 -7.922 1.00 95.62 270 ILE A CA 1
ATOM 2182 C C . ILE A 1 270 ? 11.169 -9.104 -7.025 1.00 95.62 270 ILE A C 1
ATOM 2184 O O . ILE A 1 270 ? 10.123 -9.378 -6.437 1.00 95.62 270 ILE A O 1
ATOM 2188 N N . THR A 1 271 ? 12.265 -9.851 -6.906 1.00 95.44 271 THR A N 1
ATOM 2189 C CA . THR A 1 271 ? 12.329 -11.043 -6.051 1.00 95.44 271 THR A CA 1
ATOM 2190 C C . THR A 1 271 ? 12.177 -10.681 -4.573 1.00 95.44 271 THR A C 1
ATOM 2192 O O . THR A 1 271 ? 11.402 -11.332 -3.871 1.00 95.44 271 THR A O 1
ATOM 2195 N N . ILE A 1 272 ? 12.836 -9.609 -4.121 1.00 95.69 272 ILE A N 1
ATOM 2196 C CA . ILE A 1 272 ? 12.692 -9.075 -2.756 1.00 95.69 272 ILE A CA 1
ATOM 2197 C C . ILE A 1 272 ? 11.253 -8.605 -2.507 1.00 95.69 272 ILE A C 1
ATOM 2199 O O . ILE A 1 272 ? 10.622 -9.021 -1.541 1.00 95.69 272 ILE A O 1
ATOM 2203 N N . LEU A 1 273 ? 10.676 -7.814 -3.414 1.00 95.69 273 LEU A N 1
ATOM 2204 C CA . LEU A 1 273 ? 9.301 -7.325 -3.258 1.00 95.69 273 LEU A CA 1
ATOM 2205 C C . LEU A 1 273 ? 8.272 -8.464 -3.201 1.00 95.69 273 LEU A C 1
ATOM 2207 O O . LEU A 1 273 ? 7.286 -8.375 -2.472 1.00 95.69 273 LEU A O 1
ATOM 2211 N N . LYS A 1 274 ? 8.495 -9.560 -3.939 1.00 95.00 274 LYS A N 1
ATOM 2212 C CA . LYS A 1 274 ? 7.637 -10.753 -3.865 1.00 95.00 274 LYS A CA 1
ATOM 2213 C C . LYS A 1 274 ? 7.689 -11.423 -2.490 1.00 95.00 274 LYS A C 1
ATOM 2215 O O . LYS A 1 274 ? 6.642 -11.847 -2.001 1.00 95.00 274 LYS A O 1
ATOM 2220 N N . SER A 1 275 ? 8.865 -11.532 -1.867 1.00 94.50 275 SER A N 1
ATOM 2221 C CA . SER A 1 275 ? 8.986 -12.136 -0.532 1.00 94.50 275 SER A CA 1
ATOM 2222 C C . SER A 1 275 ? 8.404 -11.233 0.561 1.00 94.50 275 SER A C 1
ATOM 2224 O O . SER A 1 275 ? 7.716 -11.722 1.462 1.00 94.50 275 SER A O 1
ATOM 2226 N N . GLU A 1 276 ? 8.592 -9.917 0.447 1.00 95.25 276 GLU A N 1
ATOM 2227 C CA . GLU A 1 276 ? 7.970 -8.926 1.332 1.00 95.25 276 GLU A CA 1
ATOM 2228 C C . GLU A 1 276 ? 6.441 -8.957 1.227 1.00 95.25 276 GLU A C 1
ATOM 2230 O O . GLU A 1 276 ? 5.760 -9.000 2.252 1.00 95.25 276 GLU A O 1
ATOM 2235 N N . HIS A 1 277 ? 5.890 -9.022 0.009 1.00 94.88 277 HIS A N 1
ATOM 2236 C CA . HIS A 1 277 ? 4.447 -9.147 -0.206 1.00 94.88 277 HIS A CA 1
ATOM 2237 C C . HIS A 1 277 ? 3.882 -10.419 0.437 1.00 94.88 277 HIS A C 1
ATOM 2239 O O . HIS A 1 277 ? 2.882 -10.351 1.149 1.00 94.88 277 HIS A O 1
ATOM 2245 N N . ALA A 1 278 ? 4.528 -11.573 0.236 1.00 94.69 278 ALA A N 1
ATOM 2246 C CA . ALA A 1 278 ? 4.095 -12.832 0.847 1.00 94.69 278 ALA A CA 1
ATOM 2247 C C . ALA A 1 278 ? 4.107 -12.762 2.386 1.00 94.69 278 ALA A C 1
ATOM 2249 O O . ALA A 1 278 ? 3.191 -13.254 3.043 1.00 94.69 278 ALA A O 1
ATOM 2250 N N . THR A 1 279 ? 5.111 -12.096 2.963 1.00 95.81 279 THR A N 1
ATOM 2251 C CA . THR A 1 279 ? 5.205 -11.879 4.416 1.00 95.81 279 THR A CA 1
ATOM 2252 C C . THR A 1 279 ? 4.093 -10.956 4.920 1.00 95.81 279 THR A C 1
ATOM 2254 O O . THR A 1 279 ? 3.475 -11.222 5.951 1.00 95.81 279 THR A O 1
ATOM 2257 N N . ALA A 1 280 ? 3.804 -9.873 4.193 1.00 94.50 280 ALA A N 1
ATOM 2258 C CA . ALA A 1 280 ? 2.720 -8.954 4.527 1.00 94.50 280 ALA A CA 1
ATOM 2259 C C . ALA A 1 280 ? 1.342 -9.635 4.455 1.00 94.50 280 ALA A C 1
ATOM 2261 O O . ALA A 1 280 ? 0.497 -9.408 5.322 1.00 94.50 280 ALA A O 1
ATOM 2262 N N . GLU A 1 281 ? 1.131 -10.498 3.460 1.00 96.12 281 GLU A N 1
ATOM 2263 C CA . GLU A 1 281 ? -0.091 -11.287 3.305 1.00 96.12 281 GLU A CA 1
ATOM 2264 C C . GLU A 1 281 ? -0.281 -12.287 4.457 1.00 96.12 281 GLU A C 1
ATOM 2266 O O . GLU A 1 281 ? -1.374 -12.375 5.024 1.00 96.12 281 GLU A O 1
ATOM 2271 N N . ASP A 1 282 ? 0.781 -12.984 4.876 1.00 95.94 282 ASP A N 1
ATOM 2272 C CA . ASP A 1 282 ? 0.722 -13.869 6.045 1.00 95.94 282 ASP A CA 1
ATOM 2273 C C . ASP A 1 282 ? 0.406 -13.089 7.332 1.00 95.94 282 ASP A C 1
ATOM 2275 O O . ASP A 1 282 ? -0.512 -13.452 8.071 1.00 95.94 282 ASP A O 1
ATOM 2279 N N . ASN A 1 283 ? 1.068 -11.948 7.555 1.00 95.56 283 ASN A N 1
ATOM 2280 C CA . ASN A 1 283 ? 0.790 -11.074 8.698 1.00 95.56 283 ASN A CA 1
ATOM 2281 C C . ASN A 1 283 ? -0.667 -10.585 8.720 1.00 95.56 283 ASN A C 1
ATOM 2283 O O . ASN A 1 283 ? -1.307 -10.589 9.775 1.00 95.56 283 ASN A O 1
ATOM 2287 N N . ALA A 1 284 ? -1.223 -10.196 7.568 1.00 94.94 284 ALA A N 1
ATOM 2288 C CA . ALA A 1 284 ? -2.622 -9.786 7.460 1.00 94.94 284 ALA A CA 1
ATOM 2289 C C . ALA A 1 284 ? -3.579 -10.933 7.829 1.00 94.94 284 ALA A C 1
ATOM 2291 O O . ALA A 1 284 ? -4.543 -10.730 8.572 1.00 94.94 284 ALA A O 1
ATOM 2292 N N . ASN A 1 285 ? -3.283 -12.155 7.378 1.00 94.94 285 ASN A N 1
ATOM 2293 C CA . ASN A 1 285 ? -4.058 -13.346 7.723 1.00 94.94 285 ASN A CA 1
ATOM 2294 C C . ASN A 1 285 ? -3.976 -13.683 9.220 1.00 94.94 285 ASN A C 1
ATOM 2296 O O . ASN A 1 285 ? -4.988 -14.050 9.826 1.00 94.94 285 ASN A O 1
ATOM 2300 N N . GLN A 1 286 ? -2.801 -13.540 9.839 1.00 95.56 286 GLN A N 1
ATOM 2301 C CA . GLN A 1 286 ? -2.625 -13.734 11.280 1.00 95.56 286 GLN A CA 1
ATOM 2302 C C . GLN A 1 286 ? -3.401 -12.690 12.095 1.00 95.56 286 GLN A C 1
ATOM 2304 O O . GLN A 1 286 ? -4.117 -13.053 13.031 1.00 95.56 286 GLN A O 1
ATOM 2309 N N . LEU A 1 287 ? -3.325 -11.411 11.711 1.00 96.06 287 LEU A N 1
ATOM 2310 C CA . LEU A 1 287 ? -4.069 -10.329 12.361 1.00 96.06 287 LEU A CA 1
ATOM 2311 C C . LEU A 1 287 ? -5.580 -10.536 12.256 1.00 96.06 287 LEU A C 1
ATOM 2313 O O . LEU A 1 287 ? -6.286 -10.358 13.247 1.00 96.06 287 LEU A O 1
ATOM 2317 N N . LYS A 1 288 ? -6.074 -10.978 11.096 1.00 96.44 288 LYS A N 1
ATOM 2318 C CA . LYS A 1 288 ? -7.495 -11.285 10.911 1.00 96.44 288 LYS A CA 1
ATOM 2319 C C . LYS A 1 288 ? -7.965 -12.409 11.837 1.00 96.44 288 LYS A C 1
ATOM 2321 O O . LYS A 1 288 ? -8.975 -12.256 12.514 1.00 96.44 288 LYS A O 1
ATOM 2326 N N . LYS A 1 289 ? -7.193 -13.496 11.957 1.00 95.56 289 LYS A N 1
ATOM 2327 C CA . LYS A 1 289 ? -7.487 -14.574 12.921 1.00 95.56 289 LYS A CA 1
ATOM 2328 C C . LYS A 1 289 ? -7.482 -14.071 14.368 1.00 95.56 289 LYS A C 1
ATOM 2330 O O . LYS A 1 289 ? -8.339 -14.467 15.154 1.00 95.56 289 LYS A O 1
ATOM 2335 N N . ALA A 1 290 ? -6.523 -13.218 14.731 1.00 94.75 290 ALA A N 1
ATOM 2336 C CA . ALA A 1 290 ? -6.444 -12.646 16.073 1.00 94.75 290 ALA A CA 1
ATOM 2337 C C . ALA A 1 290 ? -7.646 -11.737 16.384 1.00 94.75 290 ALA A C 1
ATOM 2339 O O . ALA A 1 290 ? -8.165 -11.783 17.501 1.00 94.75 290 ALA A O 1
ATOM 2340 N N . LEU A 1 291 ? -8.105 -10.958 15.399 1.00 95.81 291 LEU A N 1
ATOM 2341 C CA . LEU A 1 291 ? -9.297 -10.120 15.509 1.00 95.81 291 LEU A CA 1
ATOM 2342 C C . LEU A 1 291 ? -10.554 -10.970 15.734 1.00 95.81 291 LEU A C 1
ATOM 2344 O O . LEU A 1 291 ? -11.236 -10.757 16.732 1.00 95.81 291 LEU A O 1
ATOM 2348 N N . ASP A 1 292 ? -10.785 -11.997 14.909 1.00 95.69 292 ASP A N 1
ATOM 2349 C CA . ASP A 1 292 ? -11.935 -12.906 15.050 1.00 95.69 292 ASP A CA 1
ATOM 2350 C C . ASP A 1 292 ? -11.979 -13.573 16.442 1.00 95.69 292 ASP A C 1
ATOM 2352 O O . ASP A 1 292 ? -13.045 -13.765 17.032 1.00 95.69 292 ASP A O 1
ATOM 2356 N N . ILE A 1 293 ? -10.815 -13.942 16.996 1.00 96.06 293 ILE A N 1
ATOM 2357 C CA . ILE A 1 293 ? -10.713 -14.504 18.355 1.00 96.06 293 ILE A CA 1
ATOM 2358 C C . ILE A 1 293 ? -11.090 -13.454 19.406 1.00 96.06 293 ILE A C 1
ATOM 2360 O O . ILE A 1 293 ? -11.818 -13.761 20.353 1.00 96.06 293 ILE A O 1
ATOM 2364 N N . LYS A 1 294 ? -10.596 -12.219 19.263 1.00 95.56 294 LYS A N 1
ATOM 2365 C CA . LYS A 1 294 ? -10.891 -11.126 20.198 1.00 95.56 294 LYS A CA 1
ATOM 2366 C C . LYS A 1 294 ? -12.367 -10.742 20.173 1.00 95.56 294 LYS A C 1
ATOM 2368 O O . LYS A 1 294 ? -12.938 -10.590 21.247 1.00 95.56 294 LYS A O 1
ATOM 2373 N N . GLU A 1 295 ? -12.985 -10.661 18.999 1.00 96.50 295 GLU A N 1
ATOM 2374 C CA . GLU A 1 295 ? -14.421 -10.395 18.854 1.00 96.50 295 GLU A CA 1
ATOM 2375 C C . GLU A 1 295 ? -15.263 -11.466 19.554 1.00 96.50 295 GLU A C 1
ATOM 2377 O O . GLU A 1 295 ? -16.150 -11.139 20.342 1.00 96.50 295 GLU A O 1
ATOM 2382 N N . LYS A 1 296 ? -14.927 -12.751 19.371 1.00 95.69 296 LYS A N 1
ATOM 2383 C CA . LYS A 1 296 ? -15.592 -13.852 20.090 1.00 95.69 296 LYS A CA 1
ATOM 2384 C C . LYS A 1 296 ? -15.430 -13.748 21.606 1.00 95.69 296 LYS A C 1
ATOM 2386 O O . LYS A 1 296 ? -16.393 -13.972 22.332 1.00 95.69 296 LYS A O 1
ATOM 2391 N N . HIS A 1 297 ? -14.235 -13.413 22.097 1.00 94.94 297 HIS A N 1
ATOM 2392 C CA . HIS A 1 297 ? -14.016 -13.216 23.534 1.00 94.94 297 HIS A CA 1
ATOM 2393 C C . HIS A 1 297 ? -14.816 -12.037 24.094 1.00 94.94 297 HIS A C 1
ATOM 2395 O O . HIS A 1 297 ? -15.373 -12.167 25.181 1.00 94.94 297 HIS A O 1
ATOM 2401 N N . ILE A 1 298 ? -14.894 -10.916 23.371 1.00 96.19 298 ILE A N 1
ATOM 2402 C CA . ILE A 1 298 ? -15.700 -9.758 23.780 1.00 96.19 298 ILE A CA 1
ATOM 2403 C C . ILE A 1 298 ? -17.172 -10.157 23.891 1.00 96.19 298 ILE A C 1
ATOM 2405 O O . ILE A 1 298 ? -17.767 -9.934 24.938 1.00 96.19 298 ILE A O 1
ATOM 2409 N N . LEU A 1 299 ? -17.715 -10.850 22.886 1.00 96.19 299 LEU A N 1
ATOM 2410 C CA . LEU A 1 299 ? -19.090 -11.365 22.899 1.00 96.19 299 LEU A CA 1
ATOM 2411 C C . LEU A 1 299 ? -19.388 -12.242 24.124 1.00 96.19 299 LEU A C 1
ATOM 2413 O O . LEU A 1 299 ? -20.437 -12.097 24.751 1.00 96.19 299 LEU A O 1
ATOM 2417 N N . VAL A 1 300 ? -18.465 -13.137 24.492 1.00 95.94 300 VAL A N 1
ATOM 2418 C CA . VAL A 1 300 ? -18.607 -13.977 25.694 1.00 95.94 300 VAL A CA 1
ATOM 2419 C C . VAL A 1 300 ? -18.596 -13.127 26.966 1.00 95.94 300 VAL A C 1
ATOM 2421 O O . VAL A 1 300 ? -19.428 -13.335 27.844 1.00 95.94 300 VAL A O 1
ATOM 2424 N N . ILE A 1 301 ? -17.684 -12.157 27.072 1.00 94.88 301 ILE A N 1
ATOM 2425 C CA . ILE A 1 301 ? -17.602 -11.262 28.236 1.00 94.88 301 ILE A CA 1
ATOM 2426 C C . ILE A 1 301 ? -18.873 -10.418 28.367 1.00 94.88 301 ILE A C 1
ATOM 2428 O O . ILE A 1 301 ? -19.411 -10.309 29.467 1.00 94.88 301 ILE A O 1
ATOM 2432 N N . GLU A 1 302 ? -19.364 -9.844 27.269 1.00 94.69 302 GLU A N 1
ATOM 2433 C CA . GLU A 1 302 ? -20.597 -9.054 27.241 1.00 94.69 302 GLU A CA 1
ATOM 2434 C C . GLU A 1 302 ? -21.806 -9.899 27.644 1.00 94.69 302 GLU A C 1
ATOM 2436 O O . GLU A 1 302 ? -22.584 -9.474 28.496 1.00 94.69 302 GLU A O 1
ATOM 2441 N N . THR A 1 303 ? -21.920 -11.120 27.111 1.00 95.25 303 THR A N 1
ATOM 2442 C CA . THR A 1 303 ? -23.004 -12.055 27.454 1.00 95.25 303 THR A CA 1
ATOM 2443 C C . THR A 1 303 ? -22.986 -12.401 28.943 1.00 95.25 303 THR A C 1
ATOM 2445 O O . THR A 1 303 ? -23.999 -12.240 29.620 1.00 95.25 303 THR A O 1
ATOM 2448 N N . ASN A 1 304 ? -21.826 -12.793 29.478 1.00 94.81 304 ASN A N 1
ATOM 2449 C CA . ASN A 1 304 ? -21.685 -13.142 30.893 1.00 94.81 304 ASN A CA 1
ATOM 2450 C C . ASN A 1 304 ? -21.952 -11.939 31.809 1.00 94.81 304 ASN A C 1
ATOM 2452 O O . ASN A 1 304 ? -22.560 -12.083 32.867 1.00 94.81 304 ASN A O 1
ATOM 2456 N N . SER A 1 305 ? -21.504 -10.744 31.412 1.00 94.06 305 SER A N 1
ATOM 2457 C CA . SER A 1 305 ? -21.733 -9.514 32.182 1.00 94.06 305 SER A CA 1
ATOM 2458 C C . SER A 1 305 ? -23.212 -9.129 32.189 1.00 94.06 305 SER A C 1
ATOM 2460 O O . SER A 1 305 ? -23.731 -8.698 33.216 1.00 94.06 305 SER A O 1
ATOM 2462 N N . LEU A 1 306 ? -23.906 -9.309 31.062 1.00 95.06 306 LEU A N 1
ATOM 2463 C CA . LEU A 1 306 ? -25.342 -9.069 30.961 1.00 95.06 306 LEU A CA 1
ATOM 2464 C C . LEU A 1 306 ? -26.136 -10.054 31.831 1.00 95.06 306 LEU A C 1
ATOM 2466 O O . LEU A 1 306 ? -27.042 -9.640 32.548 1.00 95.06 306 LEU A O 1
ATOM 2470 N N . GLU A 1 307 ? -25.775 -11.338 31.812 1.00 95.00 307 GLU A N 1
ATOM 2471 C CA . GLU A 1 307 ? -26.403 -12.367 32.649 1.00 95.00 307 GLU A CA 1
ATOM 2472 C C . GLU A 1 307 ? -26.191 -12.101 34.149 1.00 95.00 307 GLU A C 1
ATOM 2474 O O . GLU A 1 307 ? -27.142 -12.155 34.934 1.00 95.00 307 GLU A O 1
ATOM 2479 N N . ALA A 1 308 ? -24.970 -11.725 34.543 1.00 94.06 308 ALA A N 1
ATOM 2480 C CA . ALA A 1 308 ? -24.664 -11.326 35.914 1.00 94.06 308 ALA A CA 1
ATOM 2481 C C . ALA A 1 308 ? -25.474 -10.093 36.351 1.00 94.06 308 ALA A C 1
ATOM 2483 O O . ALA A 1 308 ? -26.045 -10.091 37.440 1.00 94.06 308 ALA A O 1
ATOM 2484 N N . ASN A 1 309 ? -25.587 -9.073 35.495 1.00 95.19 309 ASN A N 1
ATOM 2485 C CA . ASN A 1 309 ? -26.400 -7.889 35.783 1.00 95.19 309 ASN A CA 1
ATOM 2486 C C . ASN A 1 309 ? -27.887 -8.229 35.935 1.00 95.19 309 ASN A C 1
ATOM 2488 O O . ASN A 1 309 ? -28.519 -7.750 36.870 1.00 95.19 309 ASN A O 1
ATOM 2492 N N . ASN A 1 310 ? -28.442 -9.077 35.066 1.00 95.31 310 ASN A N 1
ATOM 2493 C CA . ASN A 1 310 ? -29.838 -9.515 35.178 1.00 95.31 310 ASN A CA 1
ATOM 2494 C C . ASN A 1 310 ? -30.096 -10.280 36.487 1.00 95.31 310 ASN A C 1
ATOM 2496 O O . ASN A 1 310 ? -31.158 -10.134 37.095 1.00 95.31 310 ASN A O 1
ATOM 2500 N N . THR A 1 311 ? -29.118 -11.073 36.933 1.00 96.38 311 THR A N 1
ATOM 2501 C CA . THR A 1 311 ? -29.182 -11.798 38.210 1.00 96.38 311 THR A CA 1
ATOM 2502 C C . THR A 1 311 ? -29.184 -10.820 39.384 1.00 96.38 311 THR A C 1
ATOM 2504 O O . THR A 1 311 ? -30.071 -10.886 40.229 1.00 96.38 311 THR A O 1
ATOM 2507 N N . LEU A 1 312 ? -28.257 -9.856 39.392 1.00 95.12 312 LEU A N 1
ATOM 2508 C CA . LEU A 1 312 ? -28.180 -8.822 40.428 1.00 95.12 312 LEU A CA 1
ATOM 2509 C C . LEU A 1 312 ? -29.434 -7.942 40.485 1.00 95.12 312 LEU A C 1
ATOM 2511 O O . LEU A 1 312 ? -29.878 -7.596 41.578 1.00 95.12 312 LEU A O 1
ATOM 2515 N N . GLU A 1 313 ? -30.022 -7.584 39.341 1.00 95.25 313 GLU A N 1
ATOM 2516 C CA . GLU A 1 313 ? -31.267 -6.806 39.323 1.00 95.25 313 GLU A CA 1
ATOM 2517 C C . GLU A 1 313 ? -32.436 -7.622 39.894 1.00 95.25 313 GLU A C 1
ATOM 2519 O O . GLU A 1 313 ? -33.210 -7.099 40.691 1.00 95.25 313 GLU A O 1
ATOM 2524 N N . SER A 1 314 ? -32.509 -8.921 39.582 1.00 94.88 314 SER A N 1
ATOM 2525 C CA . SER A 1 314 ? -33.524 -9.820 40.154 1.00 94.88 314 SER A CA 1
ATOM 2526 C C . SER A 1 314 ? -33.367 -9.966 41.674 1.00 94.88 314 SER A C 1
ATOM 2528 O O . SER A 1 314 ? -34.346 -9.873 42.412 1.00 94.88 314 SER A O 1
ATOM 2530 N N . GLU A 1 315 ? -32.134 -10.146 42.162 1.00 95.88 315 GLU A N 1
ATOM 2531 C CA . GLU A 1 315 ? -31.835 -10.204 43.601 1.00 95.88 315 GLU A CA 1
ATOM 2532 C C . GLU A 1 315 ? -32.176 -8.883 44.307 1.00 95.88 315 GLU A C 1
ATOM 2534 O O . GLU A 1 315 ? -32.722 -8.881 45.414 1.00 95.88 315 GLU A O 1
ATOM 2539 N N . LYS A 1 316 ? -31.892 -7.743 43.669 1.00 95.94 316 LYS A N 1
ATOM 2540 C CA . LYS A 1 316 ? -32.249 -6.419 44.186 1.00 95.94 316 LYS A CA 1
ATOM 2541 C C . LYS A 1 316 ? -33.765 -6.251 44.299 1.00 95.94 316 LYS A C 1
ATOM 2543 O O . LYS A 1 316 ? -34.230 -5.821 45.354 1.00 95.94 316 LYS A O 1
ATOM 2548 N N . GLU A 1 317 ? -34.530 -6.605 43.265 1.00 95.69 317 GLU A N 1
ATOM 2549 C CA . GLU A 1 317 ? -35.999 -6.562 43.306 1.00 95.69 317 GLU A CA 1
ATOM 2550 C C . GLU A 1 317 ? -36.559 -7.449 44.431 1.00 95.69 317 GLU A C 1
ATOM 2552 O O . GLU A 1 317 ? -37.471 -7.044 45.158 1.00 95.69 317 GLU A O 1
ATOM 2557 N N . GLU A 1 318 ? -36.001 -8.647 44.631 1.00 96.31 318 GLU A N 1
ATOM 2558 C CA . GLU A 1 318 ? -36.394 -9.531 45.732 1.00 96.31 318 GLU A CA 1
ATOM 2559 C C . GLU A 1 318 ? -36.121 -8.889 47.103 1.00 96.31 318 GLU A C 1
ATOM 2561 O O . GLU A 1 318 ? -36.991 -8.881 47.982 1.00 96.31 318 GLU A O 1
ATOM 2566 N N . LEU A 1 319 ? -34.937 -8.302 47.289 1.00 95.44 319 LEU A N 1
ATOM 2567 C CA . LEU A 1 319 ? -34.574 -7.612 48.527 1.00 95.44 319 LEU A CA 1
ATOM 2568 C C . LEU A 1 319 ? -35.461 -6.387 48.797 1.00 95.44 319 LEU A C 1
ATOM 2570 O O . LEU A 1 319 ? -35.867 -6.181 49.942 1.00 95.44 319 LEU A O 1
ATOM 2574 N N . GLU A 1 320 ? -35.810 -5.601 47.777 1.00 95.88 320 GLU A N 1
ATOM 2575 C CA . GLU A 1 320 ? -36.734 -4.463 47.903 1.00 95.88 320 GLU A CA 1
ATOM 2576 C C . GLU A 1 320 ? -38.148 -4.913 48.304 1.00 95.88 320 GLU A C 1
ATOM 2578 O O . GLU A 1 320 ? -38.778 -4.311 49.186 1.00 95.88 320 GLU A O 1
ATOM 2583 N N . ASN A 1 321 ? -38.631 -6.015 47.726 1.00 95.06 321 ASN A N 1
ATOM 2584 C CA . ASN A 1 321 ? -39.909 -6.621 48.099 1.00 95.06 321 ASN A CA 1
ATOM 2585 C C . ASN A 1 321 ? -39.900 -7.107 49.556 1.00 95.06 321 ASN A C 1
ATOM 2587 O O . ASN A 1 321 ? -40.824 -6.807 50.321 1.00 95.06 321 ASN A O 1
ATOM 2591 N N . ASN A 1 322 ? -38.832 -7.795 49.969 1.00 95.69 322 ASN A N 1
ATOM 2592 C CA . ASN A 1 322 ? -38.649 -8.262 51.343 1.00 95.69 322 ASN A CA 1
ATOM 2593 C C . ASN A 1 322 ? -38.556 -7.098 52.340 1.00 95.69 322 ASN A C 1
ATOM 2595 O O . ASN A 1 322 ? -39.177 -7.145 53.405 1.00 95.69 322 ASN A O 1
ATOM 2599 N N . LEU A 1 323 ? -37.844 -6.022 51.991 1.00 95.00 323 LEU A N 1
ATOM 2600 C CA . LEU A 1 323 ? -37.763 -4.809 52.803 1.00 95.00 323 LEU A CA 1
ATOM 2601 C C . LEU A 1 323 ? -39.145 -4.171 52.985 1.00 95.00 323 LEU A C 1
ATOM 2603 O O . LEU A 1 323 ? -39.530 -3.843 54.108 1.00 95.00 323 LEU A O 1
ATOM 2607 N N . THR A 1 324 ? -39.909 -4.044 51.900 1.00 95.44 324 THR A N 1
ATOM 2608 C CA . THR A 1 324 ? -41.271 -3.492 51.923 1.00 95.44 324 THR A CA 1
ATOM 2609 C C . THR A 1 324 ? -42.201 -4.342 52.795 1.00 95.44 324 THR A C 1
ATOM 2611 O O . THR A 1 324 ? -42.986 -3.809 53.586 1.00 95.44 324 THR A O 1
ATOM 2614 N N . ALA A 1 325 ? -42.106 -5.672 52.701 1.00 94.94 325 ALA A N 1
ATOM 2615 C CA . ALA A 1 325 ? -42.857 -6.585 53.560 1.00 94.94 325 ALA A CA 1
ATOM 2616 C C . ALA A 1 325 ? -42.465 -6.426 55.040 1.00 94.94 325 ALA A C 1
ATOM 2618 O O . ALA A 1 325 ? -43.341 -6.302 55.901 1.00 94.94 325 ALA A O 1
ATOM 2619 N N . GLY A 1 326 ? -41.163 -6.343 55.332 1.00 94.44 326 GLY A N 1
ATOM 2620 C CA . GLY A 1 326 ? -40.644 -6.102 56.678 1.00 94.44 326 GLY A CA 1
ATOM 2621 C C . GLY A 1 326 ? -41.128 -4.776 57.273 1.00 94.44 326 GLY A C 1
ATOM 2622 O O . GLY A 1 326 ? -41.557 -4.736 58.426 1.00 94.44 326 GLY A O 1
ATOM 2623 N N . GLN A 1 327 ? -41.150 -3.699 56.482 1.00 95.12 327 GLN A N 1
ATOM 2624 C CA . GLN A 1 327 ? -41.679 -2.395 56.900 1.00 95.12 327 GLN A CA 1
ATOM 2625 C C . GLN A 1 327 ? -43.164 -2.469 57.284 1.00 95.12 327 GLN A C 1
ATOM 2627 O O . GLN A 1 327 ? -43.536 -1.997 58.359 1.00 95.12 327 GLN A O 1
ATOM 2632 N N . LYS A 1 328 ? -44.002 -3.128 56.471 1.00 94.94 328 LYS A N 1
ATOM 2633 C CA . LYS A 1 328 ? -45.427 -3.344 56.795 1.00 94.94 328 LYS A CA 1
ATOM 2634 C C . LYS A 1 328 ? -45.614 -4.142 58.085 1.00 94.94 328 LYS A C 1
ATOM 2636 O O . LYS A 1 328 ? -46.515 -3.858 58.880 1.00 94.94 328 LYS A O 1
ATOM 2641 N N . GLN A 1 329 ? -44.765 -5.142 58.314 1.00 95.31 329 GLN A N 1
ATOM 2642 C CA . GLN A 1 329 ? -44.811 -5.940 59.535 1.00 95.31 329 GLN A CA 1
ATOM 2643 C C . GLN A 1 329 ? -44.440 -5.103 60.768 1.00 95.31 329 GLN A C 1
ATOM 2645 O O . GLN A 1 329 ? -45.125 -5.187 61.788 1.00 95.31 329 GLN A O 1
ATOM 2650 N N . ILE A 1 330 ? -43.419 -4.246 60.667 1.00 94.56 330 ILE A N 1
ATOM 2651 C CA . ILE A 1 330 ? -43.049 -3.294 61.726 1.00 94.56 330 ILE A CA 1
ATOM 2652 C C . ILE A 1 330 ? -44.198 -2.325 62.020 1.00 94.56 330 ILE A C 1
ATOM 2654 O O . ILE A 1 330 ? -44.518 -2.091 63.183 1.00 94.56 330 ILE A O 1
ATOM 2658 N N . GLU A 1 331 ? -44.846 -1.779 60.993 1.00 94.56 331 GLU A N 1
ATOM 2659 C CA . GLU A 1 331 ? -45.978 -0.858 61.151 1.00 94.56 331 GLU A CA 1
ATOM 2660 C C . GLU A 1 331 ? -47.162 -1.528 61.874 1.00 94.56 331 GLU A C 1
ATOM 2662 O O . GLU A 1 331 ? -47.756 -0.961 62.800 1.00 94.56 331 GLU A O 1
ATOM 2667 N N . THR A 1 332 ? -47.431 -2.790 61.531 1.00 95.19 332 THR A N 1
ATOM 2668 C CA . THR A 1 332 ? -48.432 -3.625 62.210 1.00 95.19 332 THR A CA 1
ATOM 2669 C C . THR A 1 332 ? -48.074 -3.843 63.682 1.00 95.19 332 THR A C 1
ATOM 2671 O O . THR A 1 332 ? -48.907 -3.615 64.562 1.00 95.19 332 THR A O 1
ATOM 2674 N N . LEU A 1 333 ? -46.830 -4.234 63.976 1.00 94.38 333 LEU A N 1
ATOM 2675 C CA . LEU A 1 333 ? -46.357 -4.444 65.349 1.00 94.38 333 LEU A CA 1
ATOM 2676 C C . LEU A 1 333 ? -46.390 -3.148 66.171 1.00 94.38 333 LEU A C 1
ATOM 2678 O O . LEU A 1 333 ? -46.817 -3.163 67.323 1.00 94.38 333 LEU A O 1
ATOM 2682 N N . ASN A 1 334 ? -46.012 -2.010 65.589 1.00 95.31 334 ASN A N 1
ATOM 2683 C CA . ASN A 1 334 ? -46.090 -0.707 66.254 1.00 95.31 334 ASN A CA 1
ATOM 2684 C C . ASN A 1 334 ? -47.533 -0.326 66.606 1.00 95.31 334 ASN A C 1
ATOM 2686 O O . ASN A 1 334 ? -47.796 0.185 67.701 1.00 95.31 334 ASN A O 1
ATOM 2690 N N . SER A 1 335 ? -48.480 -0.620 65.714 1.00 94.25 335 SER A N 1
ATOM 2691 C CA . SER A 1 335 ? -49.910 -0.424 65.972 1.00 94.25 335 SER A CA 1
ATOM 2692 C C . SER A 1 335 ? -50.385 -1.288 67.145 1.00 94.25 335 SER A C 1
ATOM 2694 O O . SER A 1 335 ? -51.047 -0.790 68.057 1.00 94.25 335 SER A O 1
ATOM 2696 N N . GLN A 1 336 ? -49.968 -2.558 67.187 1.00 95.06 336 GLN A N 1
ATOM 2697 C CA . GLN A 1 336 ? -50.264 -3.469 68.299 1.00 95.06 336 GLN A CA 1
ATOM 2698 C C . GLN A 1 336 ? -49.647 -3.003 69.625 1.00 95.06 336 GLN A C 1
ATOM 2700 O O . GLN A 1 336 ? -50.331 -2.990 70.646 1.00 95.06 336 GLN A O 1
ATOM 2705 N N . ILE A 1 337 ? -48.384 -2.563 69.628 1.00 94.62 337 ILE A N 1
ATOM 2706 C CA . ILE A 1 337 ? -47.725 -2.005 70.821 1.00 94.62 337 ILE A CA 1
ATOM 2707 C C . ILE A 1 337 ? -48.498 -0.793 71.345 1.00 94.62 337 ILE A C 1
ATOM 2709 O O . ILE A 1 337 ? -48.657 -0.632 72.555 1.00 94.62 337 ILE A O 1
ATOM 2713 N N . THR A 1 338 ? -48.981 0.064 70.447 1.00 94.06 338 THR A N 1
ATOM 2714 C CA . THR A 1 338 ? -49.753 1.256 70.816 1.00 94.06 338 THR A CA 1
ATOM 2715 C C . THR A 1 338 ? -51.084 0.868 71.460 1.00 94.06 338 THR A C 1
ATOM 2717 O O . THR A 1 338 ? -51.428 1.411 72.511 1.00 94.06 338 THR A O 1
ATOM 2720 N N . ALA A 1 339 ? -51.784 -0.121 70.896 1.00 93.25 339 ALA A N 1
ATOM 2721 C CA . ALA A 1 339 ? -53.012 -0.664 71.470 1.00 93.25 339 ALA A CA 1
ATOM 2722 C C . ALA A 1 339 ? -52.776 -1.277 72.862 1.00 93.25 339 ALA A C 1
ATOM 2724 O O . ALA A 1 339 ? -53.470 -0.923 73.813 1.00 93.25 339 ALA A O 1
ATOM 2725 N N . LEU A 1 340 ? -51.739 -2.107 73.018 1.00 94.44 340 LEU A N 1
ATOM 2726 C CA . LEU A 1 340 ? -51.387 -2.721 74.304 1.00 94.44 340 LEU A CA 1
ATOM 2727 C C . LEU A 1 340 ? -50.983 -1.685 75.362 1.00 94.44 340 LEU A C 1
ATOM 2729 O O . LEU A 1 340 ? -51.313 -1.835 76.537 1.00 94.44 340 LEU A O 1
ATOM 2733 N N . LYS A 1 341 ? -50.283 -0.610 74.973 1.00 94.75 341 LYS A N 1
ATOM 2734 C CA . LYS A 1 341 ? -49.972 0.503 75.885 1.00 94.75 341 LYS A CA 1
ATOM 2735 C C . LYS A 1 341 ? -51.242 1.183 76.392 1.00 94.75 341 LYS A C 1
ATOM 2737 O O . LYS A 1 341 ? -51.329 1.460 77.586 1.00 94.75 341 LYS A O 1
ATOM 2742 N N . LEU A 1 342 ? -52.206 1.434 75.504 1.00 94.81 342 LEU A N 1
ATOM 2743 C CA . LEU A 1 342 ? -53.491 2.026 75.871 1.00 94.81 342 LEU A CA 1
ATOM 2744 C C . LEU A 1 342 ? -54.274 1.106 76.816 1.00 94.81 342 LEU A C 1
ATOM 2746 O O . LEU A 1 342 ? -54.772 1.562 77.842 1.00 94.81 342 LEU A O 1
ATOM 2750 N N . GLU A 1 343 ? -54.334 -0.189 76.505 1.00 93.88 343 GLU A N 1
ATOM 2751 C CA . GLU A 1 343 ? -55.008 -1.193 77.331 1.00 93.88 343 GLU A CA 1
ATOM 2752 C C . GLU A 1 343 ? -54.380 -1.306 78.726 1.00 93.88 343 GLU A C 1
ATOM 2754 O O . GLU A 1 343 ? -55.093 -1.324 79.727 1.00 93.88 343 GLU A O 1
ATOM 2759 N N . ASN A 1 344 ? -53.048 -1.294 78.818 1.00 94.44 344 ASN A N 1
ATOM 2760 C CA . ASN A 1 344 ? -52.345 -1.294 80.099 1.00 94.44 344 ASN A CA 1
ATOM 2761 C C . ASN A 1 344 ? -52.669 -0.036 80.923 1.00 94.44 344 ASN A C 1
ATOM 2763 O O . ASN A 1 344 ? -52.905 -0.121 82.127 1.00 94.44 344 ASN A O 1
ATOM 2767 N N . GLU A 1 345 ? -52.723 1.137 80.289 1.00 94.81 345 GLU A N 1
ATOM 2768 C CA . GLU A 1 345 ? -53.058 2.380 80.985 1.00 94.81 345 GLU A CA 1
ATOM 2769 C C . GLU A 1 345 ? -54.509 2.387 81.490 1.00 94.81 345 GLU A C 1
ATOM 2771 O O . GLU A 1 345 ? -54.761 2.742 82.643 1.00 94.81 345 GLU A O 1
ATOM 2776 N N . LEU A 1 346 ? -55.454 1.895 80.681 1.00 94.62 346 LEU A N 1
ATOM 2777 C CA . LEU A 1 346 ? -56.838 1.663 81.106 1.00 94.62 346 LEU A CA 1
ATOM 2778 C C . LEU A 1 346 ? -56.911 0.659 82.266 1.00 94.62 346 LEU A C 1
ATOM 2780 O O . LEU A 1 346 ? -57.622 0.892 83.246 1.00 94.62 346 LEU A O 1
ATOM 2784 N N . GLY A 1 347 ? -56.134 -0.424 82.200 1.00 92.88 347 GLY A N 1
ATOM 2785 C CA . GLY A 1 347 ? -56.021 -1.415 83.268 1.00 92.88 347 GLY A CA 1
ATOM 2786 C C . GLY A 1 347 ? -55.531 -0.808 84.585 1.00 92.88 347 GLY A C 1
ATOM 2787 O O . GLY A 1 347 ? -56.131 -1.047 85.635 1.00 92.88 347 GLY A O 1
ATOM 2788 N N . LYS A 1 348 ? -54.497 0.043 84.550 1.00 94.75 348 LYS A N 1
ATOM 2789 C CA . LYS A 1 348 ? -54.020 0.776 85.737 1.00 94.75 348 LYS A CA 1
ATOM 2790 C C . LYS A 1 348 ? -55.104 1.675 86.324 1.00 94.75 348 LYS A C 1
ATOM 2792 O O . LYS A 1 348 ? -55.312 1.648 87.536 1.00 94.75 348 LYS A O 1
ATOM 2797 N N . GLN A 1 349 ? -55.814 2.434 85.486 1.00 93.56 349 GLN A N 1
ATOM 2798 C CA . GLN A 1 349 ? -56.907 3.301 85.939 1.00 93.56 349 GLN A CA 1
ATOM 2799 C C . GLN A 1 349 ? -58.017 2.496 86.623 1.00 93.56 349 GLN A C 1
ATOM 2801 O O . GLN A 1 349 ? -58.485 2.882 87.698 1.00 93.56 349 GLN A O 1
ATOM 2806 N N . LEU A 1 350 ? -58.393 1.351 86.048 1.00 94.31 350 LEU A N 1
ATOM 2807 C CA . LEU A 1 350 ? -59.386 0.454 86.632 1.00 94.31 350 LEU A CA 1
ATOM 2808 C C . LEU A 1 350 ? -58.928 -0.079 87.999 1.00 94.31 350 LEU A C 1
ATOM 2810 O O . LEU A 1 350 ? -59.699 -0.049 88.958 1.00 94.31 350 LEU A O 1
ATOM 2814 N N . ILE A 1 351 ? -57.663 -0.492 88.133 1.00 93.06 351 ILE A N 1
ATOM 2815 C CA . ILE A 1 351 ? -57.082 -0.919 89.419 1.00 93.06 351 ILE A CA 1
ATOM 2816 C C . ILE A 1 351 ? -57.141 0.213 90.454 1.00 93.06 351 ILE A C 1
ATOM 2818 O O . ILE A 1 351 ? -57.508 -0.028 91.610 1.00 93.06 351 ILE A O 1
ATOM 2822 N N . THR A 1 352 ? -56.822 1.452 90.066 1.00 94.00 352 THR A N 1
ATOM 2823 C CA . THR A 1 352 ? -56.928 2.618 90.955 1.00 94.00 352 THR A CA 1
ATOM 2824 C C . THR A 1 352 ? -58.367 2.830 91.428 1.00 94.00 352 THR A C 1
ATOM 2826 O O . THR A 1 352 ? -58.589 2.975 92.633 1.00 94.00 352 THR A O 1
ATOM 2829 N N . GLN A 1 353 ? -59.352 2.779 90.526 1.00 93.38 353 GLN A N 1
ATOM 2830 C CA . GLN A 1 353 ? -60.772 2.923 90.875 1.00 93.38 353 GLN A CA 1
ATOM 2831 C C . GLN A 1 353 ? -61.268 1.799 91.794 1.00 93.38 353 GLN A C 1
ATOM 2833 O O . GLN A 1 353 ? -61.955 2.063 92.786 1.00 93.38 353 GLN A O 1
ATOM 2838 N N . ILE A 1 354 ? -60.891 0.547 91.512 1.00 92.56 354 ILE A N 1
ATOM 2839 C CA . ILE A 1 354 ? -61.213 -0.606 92.363 1.00 92.56 354 ILE A CA 1
ATOM 2840 C C . ILE A 1 354 ? -60.610 -0.413 93.757 1.00 92.56 354 ILE A C 1
ATOM 2842 O O . ILE A 1 354 ? -61.293 -0.625 94.757 1.00 92.56 354 ILE A O 1
ATOM 2846 N 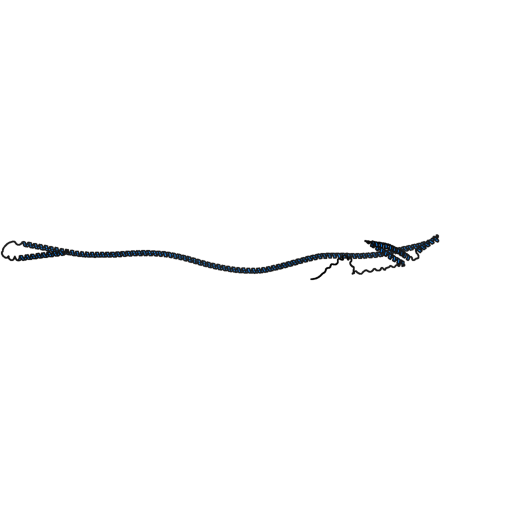N . THR A 1 355 ? -59.358 0.040 93.845 1.00 93.25 355 THR A N 1
ATOM 2847 C CA . THR A 1 355 ? -58.673 0.280 95.125 1.00 93.25 355 THR A CA 1
ATOM 2848 C C . THR A 1 355 ? -59.356 1.384 95.933 1.00 93.25 355 THR A C 1
ATOM 2850 O O . THR A 1 355 ? -59.611 1.209 97.126 1.00 93.25 355 THR A O 1
ATOM 2853 N N . GLN A 1 356 ? -59.717 2.499 95.292 1.00 92.25 356 GLN A N 1
ATOM 2854 C CA . GLN A 1 356 ? -60.475 3.581 95.928 1.00 92.25 356 GLN A CA 1
ATOM 2855 C C . GLN A 1 356 ? -61.835 3.094 96.437 1.00 92.25 356 GLN A C 1
ATOM 2857 O O . GLN A 1 356 ? -62.200 3.361 97.583 1.00 92.25 356 GLN A O 1
ATOM 2862 N N . THR A 1 357 ? -62.558 2.331 95.614 1.00 92.88 357 THR A N 1
ATOM 2863 C CA . THR A 1 357 ? -63.859 1.757 95.977 1.00 92.88 357 THR A CA 1
ATOM 2864 C C . THR A 1 357 ? -63.719 0.791 97.149 1.00 92.88 357 THR A C 1
ATOM 2866 O O . THR A 1 357 ? -64.453 0.911 98.125 1.00 92.88 357 THR A O 1
ATOM 2869 N N . LYS A 1 358 ? -62.728 -0.110 97.117 1.00 93.00 358 LYS A N 1
ATOM 2870 C CA . LYS A 1 358 ? -62.416 -1.036 98.213 1.00 93.00 358 LYS A CA 1
ATOM 2871 C C . LYS A 1 358 ? -62.155 -0.289 99.521 1.00 93.00 358 LYS A C 1
ATOM 2873 O O . LYS A 1 358 ? -62.744 -0.641 100.539 1.00 93.00 358 LYS A O 1
ATOM 2878 N N . ASN A 1 359 ? -61.315 0.746 99.499 1.00 92.19 359 ASN A N 1
ATOM 2879 C CA . ASN A 1 359 ? -60.994 1.541 100.688 1.00 92.19 359 ASN A CA 1
ATOM 2880 C C . ASN A 1 359 ? -62.227 2.272 101.234 1.00 92.19 359 ASN A C 1
ATOM 2882 O O . ASN A 1 359 ? -62.448 2.276 102.444 1.00 92.19 359 ASN A O 1
ATOM 2886 N N . LYS A 1 360 ? -63.062 2.839 100.354 1.00 92.69 360 LYS A N 1
ATOM 2887 C CA . LYS A 1 360 ? -64.318 3.495 100.743 1.00 92.69 360 LYS A CA 1
ATOM 2888 C C . LYS A 1 360 ? -65.302 2.505 101.364 1.00 92.69 360 LYS A C 1
ATOM 2890 O O . LYS A 1 360 ? -65.841 2.773 102.433 1.00 92.69 360 LYS A O 1
ATOM 2895 N N . THR A 1 361 ? -65.495 1.343 100.742 1.00 90.19 361 THR A N 1
ATOM 2896 C CA . THR A 1 361 ? -66.342 0.269 101.278 1.00 90.19 361 THR A CA 1
ATOM 2897 C C . THR A 1 361 ? -65.827 -0.223 102.627 1.00 90.19 361 THR A C 1
ATOM 2899 O O . THR A 1 361 ? -66.615 -0.392 103.551 1.00 90.19 361 THR A O 1
ATOM 2902 N N . HIS A 1 362 ? -64.512 -0.398 102.778 1.00 91.12 362 HIS A N 1
ATOM 2903 C CA . HIS A 1 362 ? -63.910 -0.794 104.049 1.00 91.12 362 HIS A CA 1
ATOM 2904 C C . HIS A 1 362 ? -64.114 0.267 105.138 1.00 91.12 362 HIS A C 1
ATOM 2906 O O . HIS A 1 362 ? -64.524 -0.072 106.243 1.00 91.12 362 HIS A O 1
ATOM 2912 N N . SER A 1 363 ? -63.908 1.550 104.825 1.00 90.31 363 SER A N 1
ATOM 2913 C CA . SER A 1 363 ? -64.190 2.651 105.752 1.00 90.31 363 SER A CA 1
ATOM 2914 C C . SER A 1 363 ? -65.661 2.669 106.176 1.00 90.31 363 SER A C 1
ATOM 2916 O O . SER A 1 363 ? -65.943 2.721 107.370 1.00 90.31 363 SER A O 1
ATOM 2918 N N . ASN A 1 364 ? -66.596 2.528 105.230 1.00 90.44 364 ASN A N 1
ATOM 2919 C CA . ASN A 1 364 ? -68.026 2.431 105.531 1.00 90.44 364 ASN A CA 1
ATOM 2920 C C . ASN A 1 364 ? -68.345 1.229 106.432 1.00 90.44 364 ASN A C 1
ATOM 2922 O O . ASN A 1 364 ? -69.123 1.362 107.372 1.00 90.44 364 ASN A O 1
ATOM 2926 N N . TYR A 1 365 ? -67.732 0.071 106.172 1.00 89.19 365 TYR A N 1
ATOM 2927 C CA . TYR A 1 365 ? -67.888 -1.128 106.994 1.00 89.19 365 TYR A CA 1
ATOM 2928 C C . TYR A 1 365 ? -67.373 -0.921 108.426 1.00 89.19 365 TYR A C 1
ATOM 2930 O O . TYR A 1 365 ? -68.059 -1.284 109.381 1.00 89.19 365 TYR A O 1
ATOM 2938 N N . VAL A 1 366 ? -66.197 -0.303 108.596 1.00 90.75 366 VAL A N 1
ATOM 2939 C CA . VAL A 1 366 ? -65.639 0.031 109.918 1.00 90.75 366 VAL A CA 1
ATOM 2940 C C . VAL A 1 366 ? -66.566 0.991 110.666 1.00 90.75 366 VAL A C 1
ATOM 2942 O O . VAL A 1 366 ? -66.884 0.739 111.827 1.00 90.75 366 VAL A O 1
ATOM 2945 N N . THR A 1 367 ? -67.062 2.038 110.001 1.00 90.69 367 THR A N 1
ATOM 2946 C CA . THR A 1 367 ? -68.026 2.984 110.584 1.00 90.69 367 THR A CA 1
ATOM 2947 C C . THR A 1 367 ? -69.313 2.283 111.016 1.00 90.69 367 THR A C 1
ATOM 2949 O O . THR A 1 367 ? -69.762 2.475 112.143 1.00 90.69 367 THR A O 1
ATOM 2952 N N . ALA A 1 368 ? -69.885 1.428 110.162 1.00 87.19 368 ALA A N 1
ATOM 2953 C CA . ALA A 1 368 ? -71.078 0.653 110.499 1.00 87.19 368 ALA A CA 1
ATOM 2954 C C . ALA A 1 368 ? -70.831 -0.291 111.688 1.00 87.19 368 ALA A C 1
ATOM 2956 O O . ALA A 1 368 ? -71.666 -0.385 112.581 1.00 87.19 368 ALA A O 1
ATOM 2957 N N . THR A 1 369 ? -69.663 -0.936 111.742 1.00 88.56 369 THR A N 1
ATOM 2958 C CA . THR A 1 369 ? -69.277 -1.825 112.850 1.00 88.56 369 THR A CA 1
ATOM 2959 C C . THR A 1 369 ? -69.150 -1.062 114.172 1.00 88.56 369 THR A C 1
ATOM 2961 O O . THR A 1 369 ? -69.625 -1.536 115.201 1.00 88.56 369 THR A O 1
ATOM 2964 N N . LEU A 1 370 ? -68.546 0.132 114.162 1.00 91.06 370 LEU A N 1
ATOM 2965 C CA . LEU A 1 370 ? -68.475 0.999 115.345 1.00 91.06 370 LEU A CA 1
ATOM 2966 C C . LEU A 1 370 ? -69.866 1.455 115.800 1.00 91.06 370 LEU A C 1
ATOM 2968 O O . LEU A 1 370 ? -70.139 1.479 116.996 1.00 91.06 370 LEU A O 1
ATOM 2972 N N . GLN A 1 371 ? -70.752 1.773 114.855 1.00 88.94 371 GLN A N 1
ATOM 2973 C CA . GLN A 1 371 ? -72.126 2.161 115.161 1.00 88.94 371 GLN A CA 1
ATOM 2974 C C . GLN A 1 371 ? -72.921 1.003 115.784 1.00 88.94 371 GLN A C 1
ATOM 2976 O O . GLN A 1 371 ? -73.647 1.221 116.747 1.00 88.94 371 GLN A O 1
ATOM 2981 N N . ILE A 1 372 ? -72.750 -0.225 115.279 1.00 87.94 372 ILE A N 1
ATOM 2982 C CA . ILE A 1 372 ? -73.354 -1.430 115.870 1.00 87.94 372 ILE A CA 1
ATOM 2983 C C . ILE A 1 372 ? -72.873 -1.615 117.309 1.00 87.94 372 ILE A C 1
ATOM 2985 O O . ILE A 1 372 ? -73.712 -1.750 118.190 1.00 87.94 372 ILE A O 1
ATOM 2989 N N . LYS A 1 373 ? -71.560 -1.533 117.569 1.00 88.38 373 LYS A N 1
ATOM 2990 C CA . LYS A 1 373 ? -71.028 -1.619 118.941 1.00 88.38 373 LYS A CA 1
ATOM 2991 C C . LYS A 1 373 ? -71.633 -0.571 119.870 1.00 88.38 373 LYS A C 1
ATOM 2993 O O . LYS A 1 373 ? -71.992 -0.886 120.996 1.00 88.38 373 LYS A O 1
ATOM 2998 N N . LYS A 1 374 ? -71.789 0.663 119.384 1.00 89.94 374 LYS A N 1
ATOM 2999 C CA . LYS A 1 374 ? -72.431 1.733 120.153 1.00 89.94 374 LYS A CA 1
ATOM 3000 C C . LYS A 1 374 ? -73.888 1.395 120.495 1.00 89.94 374 LYS A C 1
ATOM 3002 O O . LYS A 1 374 ? -74.310 1.628 121.620 1.00 89.94 374 LYS A O 1
ATOM 3007 N N . TYR A 1 375 ? -74.647 0.834 119.551 1.00 87.94 375 TYR A N 1
ATOM 3008 C CA . TYR A 1 375 ? -76.011 0.370 119.824 1.00 87.94 375 TYR A CA 1
ATOM 3009 C C . TYR A 1 375 ? -76.049 -0.835 120.772 1.00 87.94 375 TYR A C 1
ATOM 3011 O O . TYR A 1 375 ? -76.956 -0.923 121.591 1.00 87.94 375 TYR A O 1
ATOM 3019 N N . GLU A 1 376 ? -75.083 -1.753 120.697 1.00 89.12 376 GLU A N 1
ATOM 3020 C CA . GLU A 1 376 ? -74.964 -2.868 121.647 1.00 89.12 376 GLU A CA 1
ATOM 3021 C C . GLU A 1 376 ? -74.734 -2.364 123.082 1.00 89.12 376 GLU A C 1
ATOM 3023 O O . GLU A 1 376 ? -75.398 -2.843 124.000 1.00 89.12 376 GLU A O 1
ATOM 3028 N N . GLU A 1 377 ? -73.853 -1.375 123.273 1.00 88.81 377 GLU A N 1
ATOM 3029 C CA . GLU A 1 377 ? -73.630 -0.709 124.567 1.00 88.81 377 GLU A CA 1
ATOM 3030 C C . GLU A 1 377 ? -74.908 -0.018 125.074 1.00 88.81 377 GLU A C 1
ATOM 3032 O O . GLU A 1 377 ? -75.328 -0.258 126.204 1.00 88.81 377 GLU A O 1
ATOM 3037 N N . GLU A 1 378 ? -75.593 0.748 124.218 1.00 90.38 378 GLU A N 1
ATOM 3038 C CA . GLU A 1 378 ? -76.853 1.427 124.562 1.00 90.38 378 GLU A CA 1
ATOM 3039 C C . GLU A 1 378 ? -77.964 0.435 124.963 1.00 90.38 378 GLU A C 1
ATOM 3041 O O . GLU A 1 378 ? -78.733 0.690 125.889 1.00 90.38 378 GLU A O 1
ATOM 3046 N N . ILE A 1 379 ? -78.032 -0.740 124.324 1.00 86.06 379 ILE A N 1
ATOM 3047 C CA . ILE A 1 379 ? -78.963 -1.815 124.705 1.00 86.06 379 ILE A CA 1
ATOM 3048 C C . ILE A 1 379 ? -78.616 -2.405 126.077 1.00 86.06 379 ILE A C 1
ATOM 3050 O O . ILE A 1 379 ? -79.530 -2.720 126.842 1.00 86.06 379 ILE A O 1
ATOM 3054 N N . ILE A 1 380 ? -77.329 -2.587 126.395 1.00 88.69 380 ILE A N 1
ATOM 3055 C CA . ILE A 1 380 ? -76.892 -3.079 127.712 1.00 88.69 380 ILE A CA 1
ATOM 3056 C C . ILE A 1 380 ? -77.295 -2.083 128.802 1.00 88.69 380 ILE A C 1
ATOM 3058 O O . ILE A 1 380 ? -77.872 -2.497 129.809 1.00 88.69 380 ILE A O 1
ATOM 3062 N N . ASP A 1 381 ? -77.063 -0.790 128.578 1.00 86.75 381 ASP A N 1
ATOM 3063 C CA . ASP A 1 381 ? -77.452 0.268 129.512 1.00 86.75 381 ASP A CA 1
ATOM 3064 C C . ASP A 1 381 ? -78.973 0.297 129.719 1.00 86.75 381 ASP A C 1
ATOM 3066 O O . ASP A 1 381 ? -79.445 0.209 130.852 1.00 86.75 381 ASP A O 1
ATOM 3070 N N . LEU A 1 382 ? -79.760 0.282 128.635 1.00 87.75 382 LEU A N 1
ATOM 3071 C CA . LEU A 1 382 ? -81.225 0.214 128.713 1.00 87.75 382 LEU A CA 1
ATOM 3072 C C . LEU A 1 382 ? -81.726 -1.047 129.434 1.00 87.75 382 LEU A C 1
ATOM 3074 O O . LEU A 1 382 ? -82.756 -1.015 130.113 1.00 87.75 382 LEU A O 1
ATOM 3078 N N . LYS A 1 383 ? -81.024 -2.177 129.291 1.00 86.69 383 LYS A N 1
ATOM 3079 C CA . LYS A 1 383 ? -81.360 -3.424 129.987 1.00 86.69 383 LYS A CA 1
ATOM 3080 C C . LYS A 1 383 ? -81.093 -3.316 131.490 1.00 86.69 383 LYS A C 1
ATOM 3082 O O . LYS A 1 383 ? -81.938 -3.757 132.267 1.00 86.69 383 LYS A O 1
ATOM 3087 N N . ASN A 1 384 ? -79.981 -2.699 131.887 1.00 84.38 384 ASN A N 1
ATOM 3088 C CA . ASN A 1 384 ? -79.676 -2.414 133.290 1.00 84.38 384 ASN A CA 1
ATOM 3089 C C . ASN A 1 384 ? -80.703 -1.447 133.899 1.00 84.38 384 ASN A C 1
ATOM 3091 O O . ASN A 1 384 ? -81.208 -1.698 134.993 1.00 84.38 384 ASN A O 1
ATOM 3095 N N . ASP A 1 385 ? -81.067 -0.382 133.178 1.00 86.56 385 ASP A N 1
ATOM 3096 C CA . ASP A 1 385 ? -82.099 0.570 133.608 1.00 86.56 385 ASP A CA 1
ATOM 3097 C C . ASP A 1 385 ? -83.451 -0.123 133.811 1.00 86.56 385 ASP A C 1
ATOM 3099 O O . ASP A 1 385 ? -84.136 0.097 134.815 1.00 86.56 385 ASP A O 1
ATOM 3103 N N . LYS A 1 386 ? -83.828 -1.014 132.886 1.00 86.44 386 LYS A N 1
ATOM 3104 C CA . LYS A 1 386 ? -85.039 -1.830 133.009 1.00 86.44 386 LYS A CA 1
ATOM 3105 C C . LYS A 1 386 ? -85.003 -2.712 134.262 1.00 86.44 386 LYS A C 1
ATOM 3107 O O . LYS A 1 386 ? -85.985 -2.731 134.998 1.00 86.44 386 LYS A O 1
ATOM 3112 N N . GLU A 1 387 ? -83.901 -3.413 134.521 1.00 87.00 387 GLU A N 1
ATOM 3113 C CA . GLU A 1 387 ? -83.755 -4.279 135.700 1.00 87.00 387 GLU A CA 1
ATOM 3114 C C . GLU A 1 387 ? -83.836 -3.476 137.011 1.00 87.00 387 GLU A C 1
ATOM 3116 O O . GLU A 1 387 ? -84.495 -3.888 137.968 1.00 87.00 387 GLU A O 1
ATOM 3121 N N . GLN A 1 388 ? -83.244 -2.276 137.055 1.00 82.12 388 GLN A N 1
ATOM 3122 C CA . GLN A 1 388 ? -83.397 -1.372 138.198 1.00 82.12 388 GLN A CA 1
ATOM 3123 C C . GLN A 1 388 ? -84.852 -0.936 138.410 1.00 82.12 388 GLN A C 1
ATOM 3125 O O . GLN A 1 388 ? -85.322 -0.886 139.552 1.00 82.12 388 GLN A O 1
ATOM 3130 N N . LEU A 1 389 ? -85.577 -0.627 137.331 1.00 82.50 389 LEU A N 1
ATOM 3131 C CA . LEU A 1 389 ? -86.997 -0.281 137.399 1.00 82.50 389 LEU A CA 1
ATOM 3132 C C . LEU A 1 389 ? -87.854 -1.465 137.862 1.00 82.50 389 LEU A C 1
ATOM 3134 O O . LEU A 1 389 ? -88.711 -1.271 138.722 1.00 82.50 389 LEU A O 1
ATOM 3138 N N . GLU A 1 390 ? -87.605 -2.678 137.364 1.00 84.12 390 GLU A N 1
ATOM 3139 C CA . GLU A 1 390 ? -88.300 -3.901 137.793 1.00 84.12 390 GLU A CA 1
ATOM 3140 C C . GLU A 1 390 ? -88.080 -4.180 139.288 1.00 84.12 390 GLU A C 1
ATOM 3142 O O . GLU A 1 390 ? -89.046 -4.387 140.023 1.00 84.12 390 GLU A O 1
ATOM 3147 N N . ASN A 1 391 ? -86.842 -4.066 139.779 1.00 81.06 391 ASN A N 1
ATOM 3148 C CA . ASN A 1 391 ? -86.537 -4.186 141.210 1.00 81.06 391 ASN A CA 1
ATOM 3149 C C . ASN A 1 391 ? -87.270 -3.127 142.053 1.00 81.06 391 ASN A C 1
ATOM 3151 O O . ASN A 1 391 ? -87.767 -3.408 143.147 1.00 81.06 391 ASN A O 1
ATOM 3155 N N . ARG A 1 392 ? -87.371 -1.891 141.550 1.00 82.38 392 ARG A N 1
ATOM 3156 C CA . ARG A 1 392 ? -88.089 -0.804 142.227 1.00 82.38 392 ARG A CA 1
ATOM 3157 C C . ARG A 1 392 ? -89.601 -1.032 142.246 1.00 82.38 392 ARG A C 1
ATOM 3159 O O . ARG A 1 392 ? -90.229 -0.722 143.257 1.00 82.38 392 ARG A O 1
ATOM 3166 N N . ILE A 1 393 ? -90.170 -1.584 141.175 1.00 79.94 393 ILE A N 1
ATOM 3167 C CA . ILE A 1 393 ? -91.577 -2.003 141.115 1.00 79.94 393 ILE A CA 1
ATOM 3168 C C . ILE A 1 393 ? -91.832 -3.124 142.125 1.00 79.94 393 ILE A C 1
ATOM 3170 O O . ILE A 1 393 ? -92.727 -2.973 142.950 1.00 79.94 393 ILE A O 1
ATOM 3174 N N . SER A 1 394 ? -91.005 -4.174 142.143 1.00 80.56 394 SER A N 1
ATOM 3175 C CA . SER A 1 394 ? -91.137 -5.286 143.097 1.00 80.56 394 SER A CA 1
ATOM 3176 C C . SER A 1 394 ? -91.119 -4.799 144.553 1.00 80.56 394 SER A C 1
ATOM 3178 O O . SER A 1 394 ? -91.969 -5.188 145.352 1.00 80.56 394 SER A O 1
ATOM 3180 N N . ASN A 1 395 ? -90.206 -3.880 144.895 1.00 78.94 395 ASN A N 1
ATOM 3181 C CA . ASN A 1 395 ? -90.156 -3.260 146.225 1.00 78.94 395 ASN A CA 1
ATOM 3182 C C . ASN A 1 395 ? -91.423 -2.450 146.559 1.00 78.94 395 ASN A C 1
ATOM 3184 O O . ASN A 1 395 ? -91.877 -2.434 147.706 1.00 78.94 395 ASN A O 1
ATOM 3188 N N . LEU A 1 396 ? -91.991 -1.736 145.581 1.00 79.75 396 LEU A N 1
ATOM 3189 C CA . LEU A 1 396 ? -93.228 -0.975 145.771 1.00 79.75 396 LEU A CA 1
ATOM 3190 C C . LEU A 1 396 ? -94.440 -1.896 145.941 1.00 79.75 396 LEU A C 1
ATOM 3192 O O . LEU A 1 396 ? -95.286 -1.613 146.785 1.00 79.75 396 LEU A O 1
ATOM 3196 N N . GLU A 1 397 ? -94.519 -2.991 145.185 1.00 82.44 397 GLU A N 1
ATOM 3197 C CA . GLU A 1 397 ? -95.582 -3.995 145.303 1.00 82.44 397 GLU A CA 1
ATOM 3198 C C . GLU A 1 397 ? -95.582 -4.667 146.681 1.00 82.44 397 GLU A C 1
ATOM 3200 O O . GLU A 1 397 ? -96.638 -4.777 147.309 1.00 82.44 397 GLU A O 1
ATOM 3205 N N . GLU A 1 398 ? -94.408 -5.035 147.201 1.00 80.50 398 GLU A N 1
ATOM 3206 C CA . GLU A 1 398 ? -94.264 -5.609 148.544 1.00 80.50 398 GLU A CA 1
ATOM 3207 C C . GLU A 1 398 ? -94.714 -4.625 149.634 1.00 80.50 398 GLU A C 1
ATOM 3209 O O . GLU A 1 398 ? -95.488 -4.977 150.526 1.00 80.50 398 GLU A O 1
ATOM 3214 N N . ARG A 1 399 ? -94.331 -3.348 149.514 1.00 76.94 399 ARG A N 1
ATOM 3215 C CA . ARG A 1 399 ? -94.752 -2.300 150.454 1.00 76.94 399 ARG A CA 1
ATOM 3216 C C . ARG A 1 399 ? -96.253 -2.008 150.391 1.00 76.94 399 ARG A C 1
ATOM 3218 O O . ARG A 1 399 ? -96.859 -1.683 151.407 1.00 76.94 399 ARG A O 1
ATOM 3225 N N . ASN A 1 400 ? -96.866 -2.139 149.217 1.00 77.06 400 ASN A N 1
ATOM 3226 C CA . ASN A 1 400 ? -98.310 -1.973 149.049 1.00 77.06 400 ASN A CA 1
ATOM 3227 C C . ASN A 1 400 ? -99.095 -3.146 149.669 1.00 77.06 400 ASN A C 1
ATOM 3229 O O . ASN A 1 400 ? -100.198 -2.959 150.183 1.00 77.06 400 ASN A O 1
ATOM 3233 N N . LYS A 1 401 ? -98.519 -4.355 149.650 1.00 81.12 401 LYS A N 1
ATOM 3234 C CA . LYS A 1 401 ? -99.078 -5.529 150.331 1.00 81.12 401 LYS A CA 1
ATOM 3235 C C . LYS A 1 401 ? -99.046 -5.368 151.855 1.00 81.12 401 LYS A C 1
ATOM 3237 O O . LYS A 1 401 ? -100.078 -5.571 152.489 1.00 81.12 401 LYS A O 1
ATOM 3242 N N . ASP A 1 402 ? -97.911 -4.936 152.409 1.00 78.94 402 ASP A N 1
ATOM 3243 C CA . ASP A 1 402 ? -97.751 -4.640 153.844 1.00 78.94 402 ASP A CA 1
ATOM 3244 C C . ASP A 1 402 ? -98.782 -3.603 154.334 1.00 78.94 402 ASP A C 1
ATOM 3246 O O . ASP A 1 402 ? -99.467 -3.803 155.338 1.00 78.94 402 ASP A O 1
ATOM 3250 N N . LEU A 1 403 ? -98.988 -2.526 153.566 1.00 77.56 403 LEU A N 1
ATOM 3251 C CA . LEU A 1 403 ? -99.978 -1.494 153.892 1.00 77.56 403 LEU A CA 1
ATOM 3252 C C . LEU A 1 403 ? -101.424 -2.019 153.907 1.00 77.56 403 LEU A C 1
ATOM 3254 O O . LEU A 1 403 ? -102.179 -1.665 154.812 1.00 77.56 403 LEU A O 1
ATOM 3258 N N . LYS A 1 404 ? -101.805 -2.888 152.961 1.00 79.25 404 LYS A N 1
ATOM 3259 C CA . LYS A 1 404 ? -103.143 -3.511 152.937 1.00 79.25 404 LYS A CA 1
ATOM 3260 C C . LYS A 1 404 ? -103.390 -4.438 154.125 1.00 79.25 404 LYS A C 1
ATOM 3262 O O . LYS A 1 404 ? -104.499 -4.478 154.651 1.00 79.25 404 LYS A O 1
ATOM 3267 N N . GLU A 1 405 ? -102.381 -5.196 154.549 1.00 77.94 405 GLU A N 1
ATOM 3268 C CA . GLU A 1 405 ? -102.490 -6.042 155.745 1.00 77.94 405 GLU A CA 1
ATOM 3269 C C . GLU A 1 405 ? -102.658 -5.189 157.011 1.00 77.94 405 GLU A C 1
ATOM 3271 O O . GLU A 1 405 ? -103.468 -5.525 157.879 1.00 77.94 405 GLU A O 1
ATOM 3276 N N . ARG A 1 406 ? -101.975 -4.039 157.079 1.00 75.44 406 ARG A N 1
ATOM 3277 C CA . ARG A 1 406 ? -102.092 -3.085 158.190 1.00 75.44 406 ARG A CA 1
ATOM 3278 C C . ARG A 1 406 ? -103.463 -2.401 158.245 1.00 75.44 406 ARG A C 1
ATOM 3280 O O . ARG A 1 406 ? -104.027 -2.280 159.326 1.00 75.44 406 ARG A O 1
ATOM 3287 N N . GLU A 1 407 ? -104.020 -2.004 157.101 1.00 72.75 407 GLU A N 1
ATOM 3288 C CA . GLU A 1 407 ? -105.381 -1.449 156.990 1.00 72.75 407 GLU A CA 1
ATOM 3289 C C . GLU A 1 407 ? -106.445 -2.447 157.474 1.00 72.75 407 GLU A C 1
ATOM 3291 O O . GLU A 1 407 ? -107.311 -2.097 158.275 1.00 72.75 407 GLU A O 1
ATOM 3296 N N . LYS A 1 408 ? -106.326 -3.721 157.077 1.00 76.38 408 LYS A N 1
ATOM 3297 C CA . LYS A 1 408 ? -107.232 -4.785 157.530 1.00 76.38 408 LYS A CA 1
ATOM 3298 C C . LYS A 1 408 ? -107.187 -4.983 159.051 1.00 76.38 408 LYS A C 1
ATOM 3300 O O . LYS A 1 408 ? -108.233 -5.112 159.680 1.00 76.38 408 LYS A O 1
ATOM 3305 N N . ALA A 1 409 ? -105.992 -4.964 159.643 1.00 69.81 409 ALA A N 1
ATOM 3306 C CA . ALA A 1 409 ? -105.827 -5.086 161.090 1.00 69.81 409 ALA A CA 1
ATOM 3307 C C . ALA A 1 409 ? -106.467 -3.919 161.870 1.00 69.81 409 ALA A C 1
ATOM 3309 O O . ALA A 1 409 ? -106.937 -4.125 162.989 1.00 69.81 409 ALA A O 1
ATOM 3310 N N . TYR A 1 410 ? -106.512 -2.710 161.293 1.00 74.00 410 TYR A N 1
ATOM 3311 C CA . TYR A 1 410 ? -107.185 -1.565 161.913 1.00 74.00 410 TYR A CA 1
ATOM 3312 C C . TYR A 1 410 ? -108.709 -1.722 161.941 1.00 74.00 410 TYR A C 1
ATOM 3314 O O . TYR A 1 410 ? -109.306 -1.490 162.991 1.00 74.00 410 TYR A O 1
ATOM 3322 N N . HIS A 1 411 ? -109.333 -2.160 160.844 1.00 70.31 411 HIS A N 1
ATOM 3323 C CA . HIS A 1 411 ? -110.785 -2.385 160.819 1.00 70.31 411 HIS A CA 1
ATOM 3324 C C . HIS A 1 411 ? -111.231 -3.510 161.763 1.00 70.31 411 HIS A C 1
ATOM 3326 O O . HIS A 1 411 ? -112.210 -3.342 162.486 1.00 70.31 411 HIS A O 1
ATOM 3332 N N . ASP A 1 412 ? -110.477 -4.612 161.846 1.00 70.56 412 ASP A N 1
ATOM 3333 C CA . ASP A 1 412 ? -110.802 -5.710 162.770 1.00 70.56 412 ASP A CA 1
ATOM 3334 C C . ASP A 1 412 ? -110.758 -5.262 164.252 1.00 70.56 412 ASP A C 1
ATOM 3336 O O . ASP A 1 412 ? -111.508 -5.776 165.088 1.00 70.56 412 ASP A O 1
ATOM 3340 N N . ALA A 1 413 ? -109.893 -4.296 164.593 1.00 69.06 413 ALA A N 1
ATOM 3341 C CA . ALA A 1 413 ? -109.806 -3.724 165.937 1.00 69.06 413 ALA A CA 1
ATOM 3342 C C . ALA A 1 413 ? -110.965 -2.757 166.241 1.00 69.06 413 ALA A C 1
ATOM 3344 O O . ALA A 1 413 ? -111.505 -2.771 167.348 1.00 69.06 413 ALA A O 1
ATOM 3345 N N . GLU A 1 414 ? -111.368 -1.942 165.266 1.00 69.88 414 GLU A N 1
ATOM 3346 C CA . GLU A 1 414 ? -112.486 -0.995 165.375 1.00 69.88 414 GLU A CA 1
ATOM 3347 C C . GLU A 1 414 ? -113.822 -1.722 165.640 1.00 69.88 414 GLU A C 1
ATOM 3349 O O . GLU A 1 414 ? -114.522 -1.401 166.603 1.00 69.88 414 GLU A O 1
ATOM 3354 N N . ASP A 1 415 ? -114.099 -2.803 164.904 1.00 70.19 415 ASP A N 1
ATOM 3355 C CA . ASP A 1 415 ? -115.295 -3.648 165.073 1.00 70.19 415 ASP A CA 1
ATOM 3356 C C . ASP A 1 415 ? -115.366 -4.376 166.434 1.00 70.19 415 ASP A C 1
ATOM 3358 O O . ASP A 1 415 ? -116.439 -4.818 166.874 1.00 70.19 415 ASP A O 1
ATOM 3362 N N . GLN A 1 416 ? -114.224 -4.573 167.104 1.00 65.69 416 GLN A N 1
ATOM 3363 C CA . GLN A 1 416 ? -114.178 -5.118 168.465 1.00 65.69 416 GLN A CA 1
ATOM 3364 C C . GLN A 1 416 ? -114.500 -4.061 169.524 1.00 65.69 416 GLN A C 1
ATOM 3366 O O . GLN A 1 416 ? -115.181 -4.374 170.505 1.00 65.69 416 GLN A O 1
ATOM 3371 N N . TYR A 1 417 ? -114.022 -2.828 169.347 1.00 64.69 417 TYR A N 1
ATOM 3372 C CA . TYR A 1 417 ? -114.272 -1.746 170.299 1.00 64.69 417 TYR A CA 1
ATOM 3373 C C . TYR A 1 417 ? -115.753 -1.361 170.356 1.00 64.69 417 TYR A C 1
ATOM 3375 O O . TYR A 1 417 ? -116.284 -1.212 171.457 1.00 64.69 417 TYR A O 1
ATOM 3383 N N . GLU A 1 418 ? -116.433 -1.290 169.209 1.00 68.31 418 GLU A N 1
ATOM 3384 C CA . GLU A 1 418 ? -117.860 -0.943 169.148 1.00 68.31 418 GLU A CA 1
ATOM 3385 C C . GLU A 1 418 ? -118.731 -1.977 169.887 1.00 68.31 418 GLU A C 1
ATOM 3387 O O . GLU A 1 418 ? -119.592 -1.629 170.696 1.00 68.31 418 GLU A O 1
ATOM 3392 N N . ARG A 1 419 ? -118.435 -3.276 169.723 1.00 64.06 419 ARG A N 1
ATOM 3393 C CA . ARG A 1 419 ? -119.140 -4.356 170.440 1.00 64.06 419 ARG A CA 1
ATOM 3394 C C . ARG A 1 419 ? -118.993 -4.269 171.959 1.00 64.06 419 ARG A C 1
ATOM 3396 O O . ARG A 1 419 ? -119.974 -4.469 172.673 1.00 64.06 419 ARG A O 1
ATOM 3403 N N . ASN A 1 420 ? -117.794 -3.955 172.448 1.00 64.62 420 ASN A N 1
ATOM 3404 C CA . ASN A 1 420 ? -117.548 -3.801 173.884 1.00 64.62 420 ASN A CA 1
ATOM 3405 C C . ASN A 1 420 ? -118.283 -2.582 174.465 1.00 64.62 420 ASN A C 1
ATOM 3407 O O . ASN A 1 420 ? -118.732 -2.624 175.611 1.00 64.62 420 ASN A O 1
ATOM 3411 N N . PHE A 1 421 ? -118.423 -1.504 173.691 1.00 67.75 421 PHE A N 1
ATOM 3412 C CA . PHE A 1 421 ? -119.113 -0.293 174.136 1.00 67.75 421 PHE A CA 1
ATOM 3413 C C . PHE A 1 421 ? -120.623 -0.519 174.304 1.00 67.75 421 PHE A C 1
ATOM 3415 O O . PHE A 1 421 ? -121.196 -0.102 175.315 1.00 67.75 421 PHE A O 1
ATOM 3422 N N . GLN A 1 422 ? -121.251 -1.244 173.369 1.00 63.84 422 GLN A N 1
ATOM 3423 C CA . GLN A 1 422 ? -122.665 -1.625 173.462 1.00 63.84 422 GLN A CA 1
ATOM 3424 C C . GLN A 1 422 ? -122.958 -2.453 174.726 1.00 63.84 422 GLN A C 1
ATOM 3426 O O . GLN A 1 422 ? -123.921 -2.173 175.440 1.00 63.84 422 GLN A O 1
ATOM 3431 N N . GLU A 1 423 ? -122.104 -3.433 175.040 1.00 68.31 423 GLU A N 1
ATOM 3432 C CA . GLU A 1 423 ? -122.314 -4.342 176.177 1.00 68.31 423 GLU A CA 1
ATOM 3433 C C . GLU A 1 423 ? -122.244 -3.616 177.539 1.00 68.31 423 GLU A C 1
ATOM 3435 O O . GLU A 1 423 ? -122.992 -3.927 178.471 1.00 68.31 423 GLU A O 1
ATOM 3440 N N . ILE A 1 424 ? -121.367 -2.614 177.660 1.00 66.56 424 ILE A N 1
ATOM 3441 C CA . ILE A 1 424 ? -121.209 -1.807 178.882 1.00 66.56 424 ILE A CA 1
ATOM 3442 C C . ILE A 1 424 ? -122.421 -0.893 179.107 1.00 66.56 424 ILE A C 1
ATOM 3444 O O . ILE A 1 424 ? -122.883 -0.738 180.244 1.00 66.56 424 ILE A O 1
ATOM 3448 N N . ALA A 1 425 ? -122.949 -0.293 178.040 1.00 62.84 425 ALA A N 1
ATOM 3449 C CA . ALA A 1 425 ? -124.112 0.585 178.119 1.00 62.84 425 ALA A CA 1
ATOM 3450 C C . ALA A 1 425 ? -125.367 -0.170 178.596 1.00 62.84 425 ALA A C 1
ATOM 3452 O O . ALA A 1 425 ? -126.109 0.327 179.445 1.00 62.84 425 ALA A O 1
ATOM 3453 N N . GLU A 1 426 ? -125.557 -1.402 178.122 1.00 62.28 426 GLU A N 1
ATOM 3454 C CA . GLU A 1 426 ? -126.716 -2.236 178.453 1.00 62.28 426 GLU A CA 1
ATOM 3455 C C . GLU A 1 426 ? -126.682 -2.731 179.912 1.00 62.28 426 GLU A C 1
ATOM 3457 O O . GLU A 1 426 ? -127.679 -2.635 180.632 1.00 62.28 426 GLU A O 1
ATOM 3462 N N . LYS A 1 427 ? -125.504 -3.133 180.415 1.00 62.34 427 LYS A N 1
ATOM 3463 C CA . LYS A 1 427 ? -125.313 -3.510 181.832 1.00 62.34 427 LYS A CA 1
ATOM 3464 C C . LYS A 1 427 ? -125.529 -2.345 182.801 1.00 62.34 427 LYS A C 1
ATOM 3466 O O . LYS A 1 427 ? -126.025 -2.538 183.914 1.00 62.34 427 LYS A O 1
ATOM 3471 N N . THR A 1 428 ? -125.165 -1.133 182.390 1.00 63.28 428 THR A N 1
ATOM 3472 C CA . THR A 1 428 ? -125.293 0.064 183.230 1.00 63.28 428 TH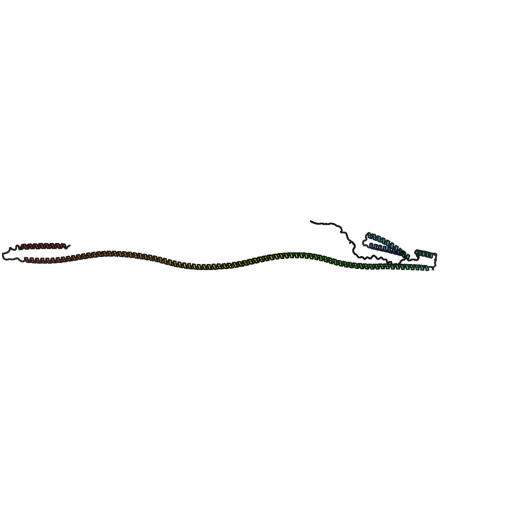R A CA 1
ATOM 3473 C C . THR A 1 428 ? -126.762 0.471 183.388 1.00 63.28 428 THR A C 1
ATOM 3475 O O . THR A 1 428 ? -127.183 0.814 184.490 1.00 63.28 428 THR A O 1
ATOM 3478 N N . PHE A 1 429 ? -127.565 0.346 182.328 1.00 70.00 429 PHE A N 1
ATOM 3479 C CA . PHE A 1 429 ? -128.999 0.642 182.354 1.00 70.00 429 PHE A CA 1
ATOM 3480 C C . PHE A 1 429 ? -129.795 -0.298 183.281 1.00 70.00 429 PHE A C 1
ATOM 3482 O O . PHE A 1 429 ? -130.589 0.171 184.100 1.00 70.00 429 PHE A O 1
ATOM 3489 N N . GLU A 1 430 ? -129.543 -1.610 183.218 1.00 59.34 430 GLU A N 1
ATOM 3490 C CA . GLU A 1 430 ? -130.215 -2.598 184.084 1.00 59.34 430 GLU A CA 1
ATOM 3491 C C . GLU A 1 430 ? -129.889 -2.392 185.575 1.00 59.34 430 GLU A C 1
ATOM 3493 O O . GLU A 1 430 ? -130.753 -2.527 186.443 1.00 59.34 430 GLU A O 1
ATOM 3498 N N . THR A 1 431 ? -128.659 -1.971 185.887 1.00 59.28 431 THR A N 1
ATOM 3499 C CA . THR A 1 431 ? -128.224 -1.737 187.273 1.00 59.28 431 THR A CA 1
ATOM 3500 C C . THR A 1 431 ? -128.936 -0.534 187.904 1.00 59.28 431 THR A C 1
ATOM 3502 O O . THR A 1 431 ? -129.315 -0.578 189.074 1.00 59.28 431 THR A O 1
ATOM 3505 N N . THR A 1 432 ? -129.171 0.540 187.143 1.00 58.88 432 THR A N 1
ATOM 3506 C CA . THR A 1 432 ? -129.871 1.735 187.647 1.00 58.88 432 THR A CA 1
ATOM 3507 C C . THR A 1 432 ? -131.347 1.455 187.941 1.00 58.88 432 THR A C 1
ATOM 3509 O O . THR A 1 432 ? -131.882 1.948 188.930 1.00 58.88 432 THR A O 1
ATOM 3512 N N . LYS A 1 433 ? -131.988 0.592 187.146 1.00 57.81 433 LYS A N 1
ATOM 3513 C CA . LYS A 1 433 ? -133.391 0.203 187.333 1.00 57.81 433 LYS A CA 1
ATOM 3514 C C . LYS A 1 433 ? -133.624 -0.590 188.627 1.00 57.81 433 LYS A C 1
ATOM 3516 O O . LYS A 1 433 ? -134.621 -0.370 189.307 1.00 57.81 433 LYS A O 1
ATOM 3521 N N . PHE A 1 434 ? -132.687 -1.463 189.001 1.00 57.41 434 PHE A N 1
ATOM 3522 C CA . PHE A 1 434 ? -132.785 -2.261 190.231 1.00 57.41 434 PHE A CA 1
ATOM 3523 C C . PHE A 1 434 ? -132.603 -1.419 191.510 1.00 57.41 434 PHE A C 1
ATOM 3525 O O . PHE A 1 434 ? -133.154 -1.741 192.562 1.00 57.41 434 PHE A O 1
ATOM 3532 N N . ILE A 1 435 ? -131.844 -0.320 191.427 1.00 58.50 435 ILE A N 1
ATOM 3533 C CA . ILE A 1 435 ? -131.589 0.582 192.561 1.00 58.50 435 ILE A CA 1
ATOM 3534 C C . ILE A 1 435 ? -132.823 1.438 192.893 1.00 58.50 435 ILE A C 1
ATOM 3536 O O . ILE A 1 435 ? -133.122 1.626 194.074 1.00 58.50 435 ILE A O 1
ATOM 3540 N N . ASP A 1 436 ? -133.577 1.892 191.889 1.00 52.47 436 ASP A N 1
ATOM 3541 C CA . ASP A 1 436 ? -134.790 2.696 192.111 1.00 52.47 436 ASP A CA 1
ATOM 3542 C C . ASP A 1 436 ? -135.952 1.874 192.704 1.00 52.47 436 ASP A C 1
ATOM 3544 O O . ASP A 1 436 ? -136.734 2.388 193.509 1.00 52.47 436 ASP A O 1
ATOM 3548 N N . GLU A 1 437 ? -136.051 0.576 192.394 1.00 53.19 437 GLU A N 1
ATOM 3549 C CA . GLU A 1 437 ? -137.109 -0.289 192.942 1.00 53.19 437 GLU A CA 1
ATOM 3550 C C . GLU A 1 437 ? -136.936 -0.564 194.453 1.00 53.19 437 GLU A C 1
ATOM 3552 O O . GLU A 1 437 ? -137.931 -0.670 195.176 1.00 53.19 437 GLU A O 1
ATOM 3557 N N . LEU A 1 438 ? -135.701 -0.572 194.976 1.00 50.31 438 LEU A N 1
ATOM 3558 C CA . LEU A 1 438 ? -135.425 -0.838 196.398 1.00 50.31 438 LEU A CA 1
ATOM 3559 C C . LEU A 1 438 ? -135.744 0.336 197.341 1.00 50.31 438 LEU A C 1
ATOM 3561 O O . LEU A 1 438 ? -135.927 0.121 198.540 1.00 50.31 438 LEU A O 1
ATOM 3565 N N . GLN A 1 439 ? -135.857 1.570 196.842 1.00 48.25 439 GLN A N 1
ATOM 3566 C CA . GLN A 1 439 ? -136.090 2.748 197.693 1.00 48.25 439 GLN A CA 1
ATOM 3567 C C . GLN A 1 439 ? -137.572 3.024 198.013 1.00 48.25 439 GLN A C 1
ATOM 3569 O O . GLN A 1 439 ? -137.867 3.900 198.825 1.00 48.25 439 GLN A O 1
ATOM 3574 N N . SER A 1 440 ? -138.519 2.267 197.446 1.00 44.88 440 SER A N 1
ATOM 3575 C CA . SER A 1 440 ? -139.956 2.574 197.556 1.00 44.88 440 SER A CA 1
ATOM 3576 C C . SER A 1 440 ? -140.745 1.809 198.637 1.00 44.88 440 SER A C 1
ATOM 3578 O O . SER A 1 440 ? -141.942 2.058 198.774 1.00 44.88 440 SER A O 1
ATOM 3580 N N . PHE A 1 441 ? -140.127 0.924 199.444 1.00 39.16 441 PHE A N 1
ATOM 3581 C CA . PHE A 1 441 ? -140.901 -0.103 200.172 1.00 39.16 441 PHE A CA 1
ATOM 3582 C C . PHE A 1 441 ? -141.024 -0.086 201.706 1.00 39.16 441 PHE A C 1
ATOM 3584 O O . PHE A 1 441 ? -141.711 -0.969 202.211 1.00 39.16 441 PHE A O 1
ATOM 3591 N N . THR A 1 442 ? -140.510 0.867 202.497 1.00 42.00 442 THR A N 1
ATOM 3592 C CA . THR A 1 442 ? -140.794 0.803 203.957 1.00 42.00 442 THR A CA 1
ATOM 3593 C C . THR A 1 442 ? -140.965 2.139 204.671 1.00 42.00 442 THR A C 1
ATOM 3595 O O . THR A 1 442 ? -140.013 2.729 205.178 1.00 42.00 442 THR A O 1
ATOM 3598 N N . GLY A 1 443 ? -142.236 2.521 204.828 1.00 32.91 443 GLY A N 1
ATOM 3599 C CA . GLY A 1 443 ? -142.751 3.325 205.932 1.00 32.91 443 GLY A CA 1
ATOM 3600 C C . GLY A 1 443 ? -144.201 2.941 206.261 1.00 32.91 443 GLY A C 1
ATOM 3601 O O . GLY A 1 443 ? -145.091 3.320 205.508 1.00 32.91 443 GLY A O 1
ATOM 3602 N N . ARG A 1 444 ? -144.429 2.202 207.365 1.00 35.31 444 ARG A N 1
ATOM 3603 C CA . ARG A 1 444 ? -145.482 2.402 208.403 1.00 35.31 444 ARG A CA 1
ATOM 3604 C C . ARG A 1 444 ? -145.780 1.152 209.249 1.00 35.31 444 ARG A C 1
ATOM 3606 O O . ARG A 1 444 ? -146.133 0.107 208.721 1.00 35.31 444 ARG A O 1
ATOM 3613 N N . ASP A 1 445 ? -145.696 1.371 210.564 1.00 42.16 445 ASP A N 1
ATOM 3614 C CA . ASP A 1 445 ? -146.553 0.939 211.682 1.00 42.16 445 ASP A CA 1
ATOM 3615 C C . ASP A 1 445 ? -147.309 -0.400 211.621 1.00 42.16 445 ASP A C 1
ATOM 3617 O O . ASP A 1 445 ? -148.330 -0.530 210.954 1.00 42.16 445 ASP A O 1
ATOM 3621 N N . SER A 1 446 ? -146.962 -1.334 212.510 1.00 33.88 446 SER A N 1
ATOM 3622 C CA . SER A 1 446 ? -147.602 -1.520 213.833 1.00 33.88 446 SER A CA 1
ATOM 3623 C C . SER A 1 446 ? -147.075 -2.810 214.488 1.00 33.88 446 SER A C 1
ATOM 3625 O O . SER A 1 446 ? -146.706 -3.714 213.752 1.00 33.88 446 SER A O 1
ATOM 3627 N N . LEU A 1 447 ? -147.033 -2.849 215.835 1.00 38.81 447 LEU A N 1
ATOM 3628 C CA . LEU A 1 447 ? -146.894 -4.016 216.745 1.00 38.81 447 LEU A CA 1
ATOM 3629 C C . LEU A 1 447 ? -146.009 -5.191 216.252 1.00 38.81 447 LEU A C 1
ATOM 3631 O O . LEU A 1 447 ? -146.324 -5.879 215.299 1.00 38.81 447 LEU A O 1
ATOM 3635 N N . ASP A 1 448 ? -144.952 -5.607 216.936 1.00 32.59 448 ASP A N 1
ATOM 3636 C CA . ASP A 1 448 ? -144.985 -6.090 218.311 1.00 32.59 448 ASP A CA 1
ATOM 3637 C C . ASP A 1 448 ? -143.541 -6.369 218.773 1.00 32.59 448 ASP A C 1
ATOM 3639 O O . ASP A 1 448 ? -142.627 -6.551 217.967 1.00 32.59 448 ASP A O 1
ATOM 3643 N N . LYS A 1 449 ? -143.317 -6.386 220.085 1.00 50.03 449 LYS A N 1
ATOM 3644 C CA . LYS A 1 449 ? -141.997 -6.625 220.687 1.00 50.03 449 LYS A CA 1
ATOM 3645 C C . LYS A 1 449 ? -141.542 -8.075 220.481 1.00 50.03 449 LYS A C 1
ATOM 3647 O O . LYS A 1 449 ? -142.195 -8.968 221.006 1.00 50.03 449 LYS A O 1
ATOM 3652 N N . SER A 1 450 ? -140.371 -8.273 219.865 1.00 47.16 450 SER A N 1
ATOM 3653 C CA . SER A 1 450 ? -139.315 -9.265 220.198 1.00 47.16 450 SER A CA 1
ATOM 3654 C C . SER A 1 450 ? -138.524 -9.653 218.934 1.00 47.16 450 SER A C 1
ATOM 3656 O O . SER A 1 450 ? -139.140 -9.843 217.896 1.00 47.16 450 SER A O 1
ATOM 3658 N N . LEU A 1 451 ? -137.200 -9.847 219.057 1.00 40.47 451 LEU A N 1
ATOM 3659 C CA . LEU A 1 451 ? -136.225 -10.326 218.044 1.00 40.47 451 LEU A CA 1
ATOM 3660 C C . LEU A 1 451 ? -135.525 -9.252 217.191 1.00 40.47 451 LEU A C 1
ATOM 3662 O O . LEU A 1 451 ? -135.770 -9.136 216.000 1.00 40.47 451 LEU A O 1
ATOM 3666 N N . PHE A 1 452 ? -134.573 -8.513 217.768 1.00 42.28 452 PHE A N 1
ATOM 3667 C CA . PHE A 1 452 ? -133.563 -7.794 216.975 1.00 42.28 452 PHE A CA 1
ATOM 3668 C C . PHE A 1 452 ? -132.196 -7.853 217.670 1.00 42.28 452 PHE A C 1
ATOM 3670 O O . PHE A 1 452 ? -131.802 -6.935 218.382 1.00 42.28 452 PHE A O 1
ATOM 3677 N N . THR A 1 453 ? -131.491 -8.973 217.483 1.00 45.44 453 THR A N 1
ATOM 3678 C CA . THR A 1 453 ? -130.069 -9.154 217.849 1.00 45.44 453 THR A CA 1
ATOM 3679 C C . THR A 1 453 ? -129.280 -9.941 216.790 1.00 45.44 453 THR A C 1
ATOM 3681 O O . THR A 1 453 ? -128.236 -10.500 217.098 1.00 45.44 453 THR A O 1
ATOM 3684 N N . GLU A 1 454 ? -129.743 -9.979 215.537 1.00 45.22 454 GLU A N 1
ATOM 3685 C CA . GLU A 1 454 ? -129.104 -10.747 214.446 1.00 45.22 454 GLU A CA 1
ATOM 3686 C C . GLU A 1 454 ? -128.745 -9.872 213.224 1.00 45.22 454 GLU A C 1
ATOM 3688 O O . GLU A 1 454 ? -128.346 -10.374 212.183 1.00 45.22 454 GLU A O 1
ATOM 3693 N N . LEU A 1 455 ? -128.848 -8.540 213.353 1.00 49.22 455 LEU A N 1
ATOM 3694 C CA . LEU A 1 455 ? -128.657 -7.586 212.247 1.00 49.22 455 LEU A CA 1
ATOM 3695 C C . LEU A 1 455 ? -127.266 -6.917 212.214 1.00 49.22 455 LEU A C 1
ATOM 3697 O O . LEU A 1 455 ? -126.917 -6.258 211.235 1.00 49.22 455 LEU A O 1
ATOM 3701 N N . ASP A 1 456 ? -126.457 -7.076 213.261 1.00 50.22 456 ASP A N 1
ATOM 3702 C CA . ASP A 1 456 ? -125.145 -6.415 213.350 1.00 50.22 456 ASP A CA 1
ATOM 3703 C C . ASP A 1 456 ? -124.004 -7.218 212.699 1.00 50.22 456 ASP A C 1
ATOM 3705 O O . ASP A 1 456 ? -122.902 -6.700 212.535 1.00 50.22 456 ASP A O 1
ATOM 3709 N N . THR A 1 457 ? -124.251 -8.457 212.261 1.00 55.09 457 THR A N 1
ATOM 3710 C CA . THR A 1 457 ? -123.232 -9.307 211.613 1.00 55.09 457 THR A CA 1
ATOM 3711 C C . THR A 1 457 ? -123.317 -9.278 210.082 1.00 55.09 457 THR A C 1
ATOM 3713 O O . THR A 1 457 ? -122.293 -9.343 209.411 1.00 55.09 457 THR A O 1
ATOM 3716 N N . GLU A 1 458 ? -124.504 -9.062 209.511 1.00 55.69 458 GLU A N 1
ATOM 3717 C CA . GLU A 1 458 ? -124.723 -9.084 208.054 1.00 55.69 458 GLU A CA 1
ATOM 3718 C C . GLU A 1 458 ? -124.292 -7.777 207.353 1.00 55.69 458 GLU A C 1
ATOM 3720 O O . GLU A 1 458 ? -123.885 -7.770 206.191 1.00 55.69 458 GLU A O 1
ATOM 3725 N N . LYS A 1 459 ? -124.270 -6.651 208.080 1.00 56.78 459 LYS A N 1
ATOM 3726 C CA . LYS A 1 459 ? -123.805 -5.358 207.545 1.00 56.78 459 LYS A CA 1
ATOM 3727 C C . LYS A 1 459 ? -122.290 -5.276 207.322 1.00 56.78 459 LYS A C 1
ATOM 3729 O O . LYS A 1 459 ? -121.853 -4.488 206.486 1.00 56.78 459 LYS A O 1
ATOM 3734 N N . ALA A 1 460 ? -121.489 -6.056 208.048 1.00 57.06 460 ALA A N 1
ATOM 3735 C CA . ALA A 1 460 ? -120.030 -6.006 207.933 1.00 57.06 460 ALA A CA 1
ATOM 3736 C C . ALA A 1 460 ? -119.503 -6.763 206.695 1.00 57.06 460 ALA A C 1
ATOM 3738 O O . ALA A 1 460 ? -118.539 -6.311 206.074 1.00 57.06 460 ALA A O 1
ATOM 3739 N N . ASP A 1 461 ? -120.165 -7.849 206.281 1.00 55.75 461 ASP A N 1
ATOM 3740 C CA . ASP A 1 461 ? -119.745 -8.655 205.123 1.00 55.75 461 ASP A CA 1
ATOM 3741 C C . ASP A 1 461 ? -120.098 -8.005 203.775 1.00 55.75 461 ASP A C 1
ATOM 3743 O O . ASP A 1 461 ? -119.323 -8.084 202.818 1.00 55.75 461 ASP A O 1
ATOM 3747 N N . ILE A 1 462 ? -121.211 -7.268 203.702 1.00 62.66 462 ILE A N 1
ATOM 3748 C CA . ILE A 1 462 ? -121.622 -6.571 202.471 1.00 62.66 462 ILE A CA 1
ATOM 3749 C C . ILE A 1 462 ? -120.652 -5.432 202.118 1.00 62.66 462 ILE A C 1
ATOM 3751 O O . ILE A 1 462 ? -120.331 -5.225 200.947 1.00 62.66 462 ILE A O 1
ATOM 3755 N N . ILE A 1 463 ? -120.119 -4.721 203.117 1.00 65.56 463 ILE A N 1
ATOM 3756 C CA . ILE A 1 463 ? -119.173 -3.618 202.882 1.00 65.56 463 ILE A CA 1
ATOM 3757 C C . ILE A 1 463 ? -117.813 -4.143 202.392 1.00 65.56 463 ILE A C 1
ATOM 3759 O O . ILE A 1 463 ? -117.170 -3.498 201.565 1.00 65.56 463 ILE A O 1
ATOM 3763 N N . LYS A 1 464 ? -117.390 -5.338 202.824 1.00 64.62 464 LYS A N 1
ATOM 3764 C CA . LYS A 1 464 ? -116.118 -5.934 202.393 1.00 64.62 464 LYS A CA 1
ATOM 3765 C C . LYS A 1 464 ? -116.156 -6.412 200.934 1.00 64.62 464 LYS A C 1
ATOM 3767 O O . LYS A 1 464 ? -115.204 -6.163 200.199 1.00 64.62 464 LYS A O 1
ATOM 3772 N N . ASN A 1 465 ? -117.268 -7.006 200.493 1.00 65.62 465 ASN A N 1
ATOM 3773 C CA . ASN A 1 465 ? -117.435 -7.459 199.103 1.00 65.62 465 ASN A CA 1
ATOM 3774 C C . ASN A 1 465 ? -117.493 -6.304 198.092 1.00 65.62 465 ASN A C 1
ATOM 3776 O O . ASN A 1 465 ? -116.982 -6.427 196.980 1.00 65.62 465 ASN A O 1
ATOM 3780 N N . LEU A 1 466 ? -118.078 -5.162 198.464 1.00 66.19 466 LEU A N 1
ATOM 3781 C CA . LEU A 1 466 ? -118.135 -4.003 197.569 1.00 66.19 466 LEU A CA 1
ATOM 3782 C C . LEU A 1 466 ? -116.756 -3.361 197.345 1.00 66.19 466 LEU A C 1
ATOM 3784 O O . LEU A 1 466 ? -116.493 -2.867 196.249 1.00 66.19 466 LEU A O 1
ATOM 3788 N N . GLN A 1 467 ? -115.851 -3.421 198.327 1.00 64.44 467 GLN A N 1
ATOM 3789 C CA . GLN A 1 467 ? -114.492 -2.893 198.172 1.00 64.44 467 GLN A CA 1
ATOM 3790 C C . GLN A 1 467 ? -113.634 -3.761 197.229 1.00 64.44 467 GLN A C 1
ATOM 3792 O O . GLN A 1 467 ? -112.880 -3.225 196.421 1.00 64.44 467 GLN A O 1
ATOM 3797 N N . GLU A 1 468 ? -113.805 -5.086 197.255 1.00 68.12 468 GLU A N 1
ATOM 3798 C CA . GLU A 1 468 ? -113.062 -6.021 196.392 1.00 68.12 468 GLU A CA 1
ATOM 3799 C C . GLU A 1 468 ? -113.473 -5.915 194.905 1.00 68.12 468 GLU A C 1
ATOM 3801 O O . GLU A 1 468 ? -112.652 -6.090 194.001 1.00 68.12 468 GLU A O 1
ATOM 3806 N N . ILE A 1 469 ? -114.730 -5.547 194.624 1.00 71.19 469 ILE A N 1
ATOM 3807 C CA . ILE A 1 469 ? -115.217 -5.296 193.255 1.00 71.19 469 ILE A CA 1
ATOM 3808 C C . ILE A 1 469 ? -114.617 -4.004 192.674 1.00 71.19 469 ILE A C 1
ATOM 3810 O O . ILE A 1 469 ? -114.238 -3.974 191.500 1.00 71.19 469 ILE A O 1
ATOM 3814 N N . ILE A 1 470 ? -114.486 -2.948 193.484 1.00 71.25 470 ILE A N 1
ATOM 3815 C CA . ILE A 1 470 ? -113.910 -1.664 193.048 1.00 71.25 470 ILE A CA 1
ATOM 3816 C C . ILE A 1 470 ? -112.418 -1.810 192.711 1.00 71.25 470 ILE A C 1
ATOM 3818 O O . ILE A 1 470 ? -111.954 -1.282 191.691 1.00 71.25 470 ILE A O 1
ATOM 3822 N N . ASP A 1 471 ? -111.673 -2.573 193.512 1.00 67.19 471 ASP A N 1
ATOM 3823 C CA . ASP A 1 471 ? -110.244 -2.795 193.276 1.00 67.19 471 ASP A CA 1
ATOM 3824 C C . ASP A 1 471 ? -110.003 -3.622 191.994 1.00 67.19 471 ASP A C 1
ATOM 3826 O O . ASP A 1 471 ? -109.110 -3.299 191.201 1.00 67.19 471 ASP A O 1
ATOM 3830 N N . ASN A 1 472 ? -110.861 -4.610 191.704 1.00 71.38 472 ASN A N 1
ATOM 3831 C CA . ASN A 1 472 ? -110.786 -5.397 190.466 1.00 71.38 472 ASN A CA 1
ATOM 3832 C C . ASN A 1 472 ? -111.104 -4.575 189.204 1.00 71.38 472 ASN A C 1
ATOM 3834 O O . ASN A 1 472 ? -110.396 -4.690 188.198 1.00 71.38 472 ASN A O 1
ATOM 3838 N N . LEU A 1 473 ? -112.111 -3.697 189.250 1.00 71.12 473 LEU A N 1
ATOM 3839 C CA . LEU A 1 473 ? -112.444 -2.824 188.115 1.00 71.12 473 LEU A CA 1
ATOM 3840 C C . LEU A 1 473 ? -111.326 -1.811 187.814 1.00 71.12 473 LEU A C 1
ATOM 3842 O O . LEU A 1 473 ? -111.046 -1.514 186.649 1.00 71.12 473 LEU A O 1
ATOM 3846 N N . THR A 1 474 ? -110.623 -1.331 188.843 1.00 69.62 474 THR A N 1
ATOM 3847 C CA . THR A 1 474 ? -109.496 -0.398 188.676 1.00 69.62 474 THR A CA 1
ATOM 3848 C C . THR A 1 474 ? -108.279 -1.078 188.031 1.00 69.62 474 THR A C 1
ATOM 3850 O O . THR A 1 474 ? -107.621 -0.492 187.165 1.00 69.62 474 THR A O 1
ATOM 3853 N N . ALA A 1 475 ? -107.997 -2.337 188.381 1.00 66.38 475 ALA A N 1
ATOM 3854 C CA . ALA A 1 475 ? -106.915 -3.110 187.769 1.00 66.38 475 ALA A CA 1
ATOM 3855 C C . ALA A 1 475 ? -107.179 -3.431 186.283 1.00 66.38 475 ALA A C 1
ATOM 3857 O O . ALA A 1 475 ? -106.264 -3.348 185.456 1.00 66.38 475 ALA A O 1
ATOM 3858 N N . GLN A 1 476 ? -108.430 -3.734 185.919 1.00 65.88 476 GLN A N 1
ATOM 3859 C CA . GLN A 1 476 ? -108.807 -4.042 184.537 1.00 65.88 476 GLN A CA 1
ATOM 3860 C C . GLN A 1 476 ? -108.664 -2.824 183.607 1.00 65.88 476 GLN A C 1
ATOM 3862 O O . GLN A 1 476 ? -108.165 -2.956 182.487 1.00 65.88 476 GLN A O 1
ATOM 3867 N N . ASN A 1 477 ? -109.000 -1.624 184.088 1.00 65.31 477 ASN A N 1
ATOM 3868 C CA . ASN A 1 477 ? -108.906 -0.400 183.289 1.00 65.31 477 ASN A CA 1
ATOM 3869 C C . ASN A 1 477 ? -107.438 -0.017 182.975 1.00 65.31 477 ASN A C 1
ATOM 3871 O O . ASN A 1 477 ? -107.092 0.336 181.846 1.00 65.31 477 ASN A O 1
ATOM 3875 N N . ASN A 1 478 ? -106.521 -0.202 183.935 1.00 64.25 478 ASN A N 1
ATOM 3876 C CA . ASN A 1 478 ? -105.086 0.045 183.720 1.00 64.25 478 ASN A CA 1
ATOM 3877 C C . ASN A 1 478 ? -104.418 -0.987 182.784 1.00 64.25 478 ASN A C 1
ATOM 3879 O O . ASN A 1 478 ? -103.488 -0.652 182.038 1.00 64.25 478 ASN A O 1
ATOM 3883 N N . SER A 1 479 ? -104.906 -2.232 182.767 1.00 61.31 479 SER A N 1
ATOM 3884 C CA . SER A 1 479 ? -104.468 -3.257 181.807 1.00 61.31 479 SER A CA 1
ATOM 3885 C C . SER A 1 479 ? -104.835 -2.890 180.359 1.00 61.31 479 SER A C 1
ATOM 3887 O O . SER A 1 479 ? -104.023 -3.083 179.447 1.00 61.31 479 SER A O 1
ATOM 3889 N N . GLN A 1 480 ? -106.009 -2.292 180.139 1.00 61.16 480 GLN A N 1
ATOM 3890 C CA . GLN A 1 480 ? -106.464 -1.885 178.807 1.00 61.16 480 GLN A CA 1
ATOM 3891 C C . GLN A 1 480 ? -105.703 -0.655 178.282 1.00 61.16 480 GLN A C 1
ATOM 3893 O O . GLN A 1 480 ? -105.279 -0.651 177.124 1.00 61.16 480 GLN A O 1
ATOM 3898 N N . ALA A 1 481 ? -105.398 0.326 179.140 1.00 54.12 481 ALA A N 1
ATOM 3899 C CA . ALA A 1 481 ? -104.600 1.499 178.760 1.00 54.12 481 ALA A CA 1
ATOM 3900 C C . ALA A 1 481 ? -103.170 1.142 178.292 1.00 54.12 481 ALA A C 1
ATOM 3902 O O . ALA A 1 481 ? -102.636 1.755 177.366 1.00 54.12 481 ALA A O 1
ATOM 3903 N N . THR A 1 482 ? -102.557 0.102 178.870 1.00 54.22 482 THR A N 1
ATOM 3904 C CA . THR A 1 482 ? -101.193 -0.335 178.502 1.00 54.22 482 THR A CA 1
ATOM 3905 C C . THR A 1 482 ? -101.144 -1.043 177.138 1.00 54.22 482 THR A C 1
ATOM 3907 O O . THR A 1 482 ? -100.119 -1.020 176.454 1.00 54.22 482 THR A O 1
ATOM 3910 N N . THR A 1 483 ? -102.254 -1.643 176.701 1.00 55.66 483 THR A N 1
ATOM 3911 C CA . THR A 1 483 ? -102.341 -2.327 175.399 1.00 55.66 483 THR A CA 1
ATOM 3912 C C . THR A 1 483 ? -102.463 -1.325 174.243 1.00 55.66 483 THR A C 1
ATOM 3914 O O . THR A 1 483 ? -101.871 -1.533 173.185 1.00 55.66 483 THR A O 1
ATOM 3917 N N . ILE A 1 484 ? -103.107 -0.174 174.474 1.00 50.88 484 ILE A N 1
ATOM 3918 C CA . ILE A 1 484 ? -103.276 0.899 173.477 1.00 50.88 484 ILE A CA 1
ATOM 3919 C C . ILE A 1 484 ? -101.931 1.540 173.082 1.00 50.88 484 ILE A C 1
ATOM 3921 O O . ILE A 1 484 ? -101.707 1.830 171.908 1.00 50.88 484 ILE A O 1
ATOM 3925 N N . PHE A 1 485 ? -100.976 1.673 174.010 1.00 49.66 485 PHE A N 1
ATOM 3926 C CA . PHE A 1 485 ? -99.660 2.257 173.701 1.00 49.66 485 PHE A CA 1
ATOM 3927 C C . PHE A 1 485 ? -98.791 1.375 172.779 1.00 49.66 485 PHE A C 1
ATOM 3929 O O . PHE A 1 485 ? -97.874 1.873 172.128 1.00 49.66 485 PHE A O 1
ATOM 3936 N N . LYS A 1 486 ? -99.063 0.065 172.683 1.00 51.41 486 LYS A N 1
ATOM 3937 C CA . LYS A 1 486 ? -98.285 -0.856 171.832 1.00 51.41 486 LYS A CA 1
ATOM 3938 C C . LYS A 1 486 ? -98.758 -0.928 170.376 1.00 51.41 486 LYS A C 1
ATOM 3940 O O . LYS A 1 486 ? -97.999 -1.422 169.554 1.00 51.41 486 LYS A O 1
ATOM 3945 N N . LEU A 1 487 ? -99.947 -0.419 170.045 1.00 50.44 487 LEU A N 1
ATOM 3946 C CA . LEU A 1 487 ? -100.505 -0.442 168.680 1.00 50.44 487 LEU A CA 1
ATOM 3947 C C . LEU A 1 487 ? -100.261 0.861 167.883 1.00 50.44 487 LEU A C 1
ATOM 3949 O O . LEU A 1 487 ? -100.647 0.956 166.721 1.00 50.44 487 LEU A O 1
ATOM 3953 N N . GLN A 1 488 ? -99.600 1.861 168.482 1.00 44.94 488 GLN A N 1
ATOM 3954 C CA . GLN A 1 488 ? -99.249 3.148 167.849 1.00 44.94 488 GLN A CA 1
ATOM 3955 C C . GLN A 1 488 ? -97.798 3.224 167.320 1.00 44.94 488 GLN A C 1
ATOM 3957 O O . GLN A 1 488 ? -97.337 4.296 166.926 1.00 44.94 488 GLN A O 1
ATOM 3962 N N . LYS A 1 489 ? -97.073 2.102 167.285 1.00 44.25 489 LYS A N 1
ATOM 3963 C CA . LYS A 1 489 ? -95.753 1.949 166.649 1.00 44.25 489 LYS A CA 1
ATOM 3964 C C . LYS A 1 489 ? -95.848 0.836 165.609 1.00 44.25 489 LYS A C 1
ATOM 3966 O O . LYS A 1 489 ? -95.250 0.973 164.515 1.00 44.25 489 LYS A O 1
#

Secondary structure (DSSP, 8-state):
--------------SS--SS--------------------------S-HHHHHHHHHHHHHHHHHHHHHHHHHHHHT-S---HHHHHHHHHHHHHHHHHHHHHHHHHHHHHHHHHHHT--SS--HHHHHHHHHHHHHHHHHT-SS-GGGSHHHHHHHHHHHHHHHHHHHHHHHHHHHHHHHHHHHHHHHHHHHHHHHHHHHHHHHHHHHHHHHHHHHHHHHHHHHHHHHHHHHHHHHHHHHHHHHHHHHHHHHHHHHHHHHHHHHHHHHHHHHHHHHHHHHHHHHHHHHHHHHHHHHHHHHHHHHHHHHHHHHHHHHHHHHHHHHHHHHHHHHHHHHHHHHHHHHHHHHHHHHHHHHHHHHHHHHHHHHHHHHHHHHHHHHHHHHHHHHHHHHHHHHHHHHHHHHHHHHHHHHHHHHHHHHHHHHHHHHHHHHHHHHHTTS-----------SSSTTHHHHHHHHHHHHHHHHHHHHHHHHHHHTTS--

Radius of gyration: 146.2 Å; Cα contacts (8 Å, |Δi|>4): 43; chains: 1; bounding box: 255×50×390 Å

Mean predicted aligned error: 23.12 Å

Foldseek 3Di:
DDDDDDDDDDDPDDPDDDPDDDPDDDDDDDDDDPDDDPPDDPDDDPPDPVLVVLVVVLVVLVVVLVVLVVVLVVLVPDPDQDPVSVVVNVVSVVVNVVSVVVSVVSVVVSVVVSVVSPCPDDDDPVNVVVVVVVVVVCVVPPCPDDPPPCVVVVVVVVVVVVVVVVVVVVVVVVVVVVVVVVVVVVVVVVVVVVVVVVVVVVVVVVVVVVVVVVVVVVVVVVVVVVVVVVVVVVVVVVVVVVVVVVVVVVVVVVVVVVVVVVVVVVVVVVVVVVVVVVVVVVVVVVVVVVVVVVVVVVVVVVVVVVVVVVVVVVVVVVVVVVVVVVVVVVVVVVVVVVVVVVVVVVVVVVVVVVVVVVVVVVVVVVVVVVVVVVVVVVVVVVVVVVVVVVVVVVVVVVVVVVVVVLVVVVVVVVVVVVVVVVVVVVVVVVVVVVVVVVVPDDDDDDDDDDDDPPPPPVVVVVVVVVVVVVVVVVVVVVVVVVVVVVSVD

Organism: Daphnia pulex (NCBI:txid6669)

Sequence (489 aa):
MPDSLSNPETSLNSFFTTLYPNLSDENLPSSYSPLETFEHSPSTTISDPAVNTARNNFLTNWKASVEIESSYLTETSRAHQTSSVRKLILQLEEEKKKTHKATNNILNQYVYLIVKDKLESTVTPDTIRETTRSLKNYIVFILKGDGNSVNPLVQQLQIVHGKQREFNTELITVLTREALLQQAGLRKTHTELIKEKEKVDKKWKAAEEKLKEQREDINKLDQLKKDNVTNLKLLDDSQNHVETLQQQLREAENYNTDGNQIVKDLEEKITILKSEHATAEDNANQLKKALDIKEKHILVIETNSLEANNTLESEKEELENNLTAGQKQIETLNSQITALKLENELGKQLITQITQTKNKTHSNYVTATLQIKKYEEEIIDLKNDKEQLENRISNLEERNKDLKEREKAYHDAEDQYERNFQEIAEKTFETTKFIDELQSFTGRDSLDKSLFTELDTEKADIIKNLQEIIDNLTAQNNSQATTIFKLQK

pLDDT: mean 72.42, std 21.16, range [24.98, 96.5]

Solvent-accessible surface area (backbone atoms only — not comparable to full-atom values): 28226 Å² total; per-residue (Å²): 138,83,91,81,88,83,87,81,92,85,78,98,79,77,96,82,80,75,100,64,85,82,88,72,90,83,90,80,84,93,82,79,82,76,82,77,78,88,84,74,80,82,87,74,81,69,88,46,72,67,41,52,50,31,47,51,52,28,54,53,39,46,50,52,39,51,52,41,50,52,52,40,52,57,62,71,66,46,94,74,78,48,77,66,53,52,53,50,48,54,51,39,51,52,50,40,55,51,39,48,54,52,30,52,54,38,44,54,51,27,54,52,38,52,56,57,69,76,52,90,64,99,66,48,76,64,49,55,53,49,52,51,49,50,50,55,49,46,59,72,75,71,55,89,78,68,86,89,66,55,66,69,58,54,53,53,51,50,52,53,52,51,52,52,51,50,52,52,53,52,51,52,50,52,54,53,52,54,51,53,53,53,53,53,54,53,52,52,54,52,54,51,53,52,55,50,50,54,54,50,53,53,52,49,54,57,51,52,54,52,52,49,53,52,51,53,52,50,52,53,51,54,49,52,52,53,52,49,55,52,50,53,51,52,48,52,54,49,51,56,48,50,54,51,52,53,50,53,48,54,52,50,53,50,55,50,51,54,50,52,51,52,50,52,56,49,54,53,51,52,54,51,53,52,54,53,49,53,51,52,53,51,51,52,53,51,51,51,54,52,46,56,51,50,53,53,51,49,53,52,52,52,52,53,51,50,53,50,49,54,49,52,52,52,54,48,54,51,50,53,51,50,49,53,52,51,51,54,51,50,54,51,50,53,52,51,53,52,51,52,52,51,52,50,52,52,49,51,52,50,51,51,51,51,50,52,50,51,52,51,54,49,51,52,49,52,52,51,51,53,50,49,52,52,50,53,52,52,50,51,52,53,49,52,54,49,51,54,50,52,54,52,48,52,54,49,53,54,53,52,51,54,51,52,56,53,53,51,55,51,53,61,51,51,64,49,52,57,56,55,53,55,56,53,55,55,57,53,54,57,54,56,55,59,58,61,65,69,75,75,78,87,87,82,89,77,89,78,96,82,90,87,87,76,69,82,64,63,62,59,57,57,58,55,55,57,53,58,52,54,55,52,56,55,53,53,53,56,56,54,58,61,55,58,69,68,75,79,117